Protein AF-A0AAD2FEH5-F1 (afdb_monomer)

Secondary structure (DSSP, 8-state):
----PEEEGGGTEEEPTTEEEEEEETT-TT-S-SS--HHHHHHHHHTT-HHHHHHHHHHHHHHTTT---HHHHHHHHHHHHHHHHTTTEEEEEEEEE-SSSS-EEEEEEEEETTTS-TTS---TTB-TTPEEETTTTEEE-TTEEEEEGGG--TTTTTT---HHHHHHHHHTT-HHHHHHHHHHHHH-GGGB-TTS-B-HHHHHHHHHHHHHHHHTTTEEEEEEEEEETTEEEEEEEEEETTTS-TT---TTBS-TTHHHHHHHHTT----------TTEEEEEE--TT-----SS--HHHHHHHHHTT--HHHHHHHHHHHHHHSSHHHHHHHHHHHHTTSS--HHHHHHHHHHHHTTEEEEEEEEEETTEEEEEEEEEETTT-TT---TTBTT----B-TT--B--SPEEEGGGTEEEPTTEEEEE---HHHHHH---HHHHHHHHHTT-HHHHHHHHHHHHH-STTB-TTS-B-HHHHHHHHHHHHHHHHTTTEEEEEEEE--TTSPPEEEEEEEETTT-TT---TTBGGGEEEEEEE-SS-EEEEETTEEEEEE--HHHHHH---HHHHHHHHHTT-HHHHHHHHHHHHHTS-TT-SS----HHHHHHHHHHHHHHHHTTTEEEEEEEEEEEEEETTEEEEEEEEEEEEEETTT-TT---TTBTTTS-----PPPHHHHHHHHHHHHHHHHHHHHHHHHS--

Foldseek 3Di:
DDQFADADPLLQDGDGPQKDKQKDWLPDQQPSDPDDDPSRVVNCVVLVNVVLVCQLSVQCNVCSNPHDAPVSNLVSQVVSQVSLVVSQWGWFWFWDADPPPRIIMIMIIIHHCVVPPPPNDDPLRGQSQWDQDDVRPDTFHWQKDKDWPVQDDLPRLPPCDDPSNVVNCVVLVNVVLSNVLSVVCSVDPVQADPVGDGDLVVSQVSQVVSQVVCVVSQWGKFWFWDDDPPDITIMIMIGNCVTGRVPDDRPGGPDPCVVVVVCVVVVPDDDDDDDDDPFKDKFWQDDPDDGDRDPDDPPVVVVVCVVLVPDPVLVVLVVVLCVLLVTPVSSVVVLVCVVVVSDDDPSNVSSQVVLVVSQWHWAWFWDQEPVGIIIMIMTGRCVVCVPDDDCRHVPHDDYDYPVRDDFDPFDADPNNLDTDGPQKDKDWCPALCCLLPPDPPVRCVVCVVLVCNVVSNVLSVVCNVDPVQADPVRDGDQVVNVVSCVVSQVVLVVSQWGKFWFWDDPDVHDIIIMIITGRCVVPVPADDFRGPVQFDPDWDDDPPDIDTGGHQKHKFWDFDLVCLVPDDDPVRVVNCVVLVNVVLSVVLSVQLNVPADPPDPGRCPDPVSNVVSLSVSQVVLVVSQKGKFKFKDWDWDQDPNDTDTDMIIMIMIGRCSNHVPDDDSGGPVVPPDDDDDDDPVVVVCSVVVSVVVVVVVVVVVVVVVD

Organism: NCBI:txid2856

Structure (mmCIF, N/CA/C/O backbone):
data_AF-A0AAD2FEH5-F1
#
_entry.id   AF-A0AAD2FEH5-F1
#
loop_
_atom_site.group_PDB
_atom_site.id
_atom_site.type_symbol
_atom_site.label_atom_id
_atom_site.label_alt_id
_atom_site.label_comp_id
_atom_site.label_asym_id
_atom_site.label_entity_id
_atom_site.label_seq_id
_atom_site.pdbx_PDB_ins_code
_atom_site.Cartn_x
_atom_site.Cartn_y
_atom_site.Cartn_z
_atom_site.occupancy
_atom_site.B_iso_or_equiv
_atom_site.auth_seq_id
_atom_site.auth_comp_id
_atom_site.auth_asym_id
_atom_site.auth_atom_id
_atom_site.pdbx_PDB_model_num
ATOM 1 N N . MET A 1 1 ? 7.258 -11.094 -48.462 1.00 33.62 1 MET A N 1
ATOM 2 C CA . MET A 1 1 ? 7.701 -10.177 -47.399 1.00 33.62 1 MET A CA 1
ATOM 3 C C . MET A 1 1 ? 6.447 -9.849 -46.631 1.00 33.62 1 MET A C 1
ATOM 5 O O . MET A 1 1 ? 5.573 -9.208 -47.196 1.00 33.62 1 MET A O 1
ATOM 9 N N . THR A 1 2 ? 6.265 -10.487 -45.481 1.00 29.58 2 THR A N 1
ATOM 10 C CA . THR A 1 2 ? 5.123 -10.239 -44.600 1.00 29.58 2 THR A CA 1
ATOM 11 C C . THR A 1 2 ? 5.309 -8.866 -43.958 1.00 29.58 2 THR A C 1
ATOM 13 O O . THR A 1 2 ? 6.424 -8.499 -43.600 1.00 29.58 2 THR A O 1
ATOM 16 N N . ASP A 1 3 ? 4.225 -8.098 -43.907 1.00 41.41 3 ASP A N 1
ATOM 17 C CA . ASP A 1 3 ? 4.118 -6.686 -43.499 1.00 41.41 3 ASP A CA 1
ATOM 18 C C . ASP A 1 3 ? 4.281 -6.485 -41.973 1.00 41.41 3 ASP A C 1
ATOM 20 O O . ASP A 1 3 ? 3.618 -5.658 -41.350 1.00 41.41 3 ASP A O 1
ATOM 24 N N . GLU A 1 4 ? 5.117 -7.295 -41.326 1.00 46.75 4 GLU A N 1
ATOM 25 C CA . GLU A 1 4 ? 5.263 -7.287 -39.872 1.00 46.75 4 GLU A CA 1
ATOM 26 C C . GLU A 1 4 ? 6.253 -6.188 -39.467 1.00 46.75 4 GLU A C 1
ATOM 28 O O . GLU A 1 4 ? 7.450 -6.260 -39.742 1.00 46.75 4 GLU A O 1
ATOM 33 N N . GLY A 1 5 ? 5.722 -5.116 -38.871 1.00 57.84 5 GLY A N 1
ATOM 34 C CA . GLY A 1 5 ? 6.489 -3.974 -38.376 1.00 57.84 5 GLY A CA 1
ATOM 35 C C . GLY A 1 5 ? 7.562 -4.342 -37.340 1.00 57.84 5 GLY A C 1
ATOM 36 O O . GLY A 1 5 ? 7.578 -5.440 -36.784 1.00 57.84 5 GLY A O 1
ATOM 37 N N . THR A 1 6 ? 8.474 -3.410 -37.047 1.00 64.75 6 THR A N 1
ATOM 38 C CA . THR A 1 6 ? 9.537 -3.645 -36.051 1.00 64.75 6 THR A CA 1
ATOM 39 C C . THR A 1 6 ? 8.973 -3.460 -34.642 1.00 64.75 6 THR A C 1
ATOM 41 O O . THR A 1 6 ? 8.416 -2.412 -34.330 1.00 64.75 6 THR A O 1
ATOM 44 N N . ARG A 1 7 ? 9.120 -4.459 -33.765 1.00 64.94 7 ARG A N 1
ATOM 45 C CA . ARG A 1 7 ? 8.689 -4.355 -32.362 1.00 64.94 7 ARG A CA 1
ATOM 46 C C . ARG A 1 7 ? 9.745 -3.657 -31.498 1.00 64.94 7 ARG A C 1
ATOM 48 O O . ARG A 1 7 ? 10.930 -3.971 -31.594 1.00 64.94 7 ARG A O 1
ATOM 55 N N . VAL A 1 8 ? 9.319 -2.728 -30.643 1.00 62.53 8 VAL A N 1
ATOM 56 C CA . VAL A 1 8 ? 10.171 -1.879 -29.787 1.00 62.53 8 VAL A CA 1
ATOM 57 C C . VAL A 1 8 ? 9.618 -1.828 -28.361 1.00 62.53 8 VAL A C 1
ATOM 59 O O . VAL A 1 8 ? 8.539 -2.359 -28.103 1.00 62.53 8 VAL A O 1
ATOM 62 N N . ALA A 1 9 ? 10.384 -1.267 -27.416 1.00 52.81 9 ALA A N 1
ATOM 63 C CA . ALA A 1 9 ? 10.033 -1.232 -25.988 1.00 52.81 9 ALA A CA 1
ATOM 64 C C . ALA A 1 9 ? 9.639 -2.621 -25.430 1.00 52.81 9 ALA A C 1
ATOM 66 O O . ALA A 1 9 ? 8.548 -2.816 -24.907 1.00 52.81 9 ALA A O 1
ATOM 67 N N . ASN A 1 10 ? 10.513 -3.624 -25.597 1.00 56.81 10 ASN A N 1
ATOM 68 C CA . ASN A 1 10 ? 10.254 -5.016 -25.188 1.00 56.81 10 ASN A CA 1
ATOM 69 C C . ASN A 1 10 ? 8.985 -5.639 -25.807 1.00 56.81 10 ASN A C 1
ATOM 71 O O . ASN A 1 10 ? 8.369 -6.515 -25.208 1.00 56.81 10 ASN A O 1
ATOM 75 N N . GLY A 1 11 ? 8.597 -5.199 -27.008 1.00 54.22 11 GLY A N 1
ATOM 76 C CA . GLY A 1 11 ? 7.422 -5.714 -27.711 1.00 54.22 11 GLY A CA 1
ATOM 77 C C . GLY A 1 11 ? 6.152 -4.890 -27.513 1.00 54.22 11 GLY A C 1
ATOM 78 O O . GLY A 1 11 ? 5.152 -5.173 -28.166 1.00 54.22 11 GLY A O 1
ATOM 79 N N . GLN A 1 12 ? 6.170 -3.875 -26.640 1.00 49.62 12 GLN A N 1
ATOM 80 C CA . GLN A 1 12 ? 4.982 -3.086 -26.277 1.00 49.62 12 GLN A CA 1
ATOM 81 C C . GLN A 1 12 ? 4.498 -2.154 -27.386 1.00 49.62 12 GLN A C 1
ATOM 83 O O . GLN A 1 12 ? 3.351 -1.718 -27.354 1.00 49.62 12 GLN A O 1
ATOM 88 N N . HIS A 1 13 ? 5.334 -1.876 -28.385 1.00 61.16 13 HIS A N 1
ATOM 89 C CA . HIS A 1 13 ? 4.965 -1.034 -29.514 1.00 61.16 13 HIS A CA 1
ATOM 90 C C . HIS A 1 13 ? 5.481 -1.633 -30.825 1.00 61.16 13 HIS A C 1
ATOM 92 O O . HIS A 1 13 ? 6.596 -2.150 -30.883 1.00 61.16 13 HIS A O 1
ATOM 98 N N . THR A 1 14 ? 4.670 -1.580 -31.883 1.00 73.69 14 THR A N 1
ATOM 99 C CA . THR A 1 14 ? 5.057 -2.033 -33.227 1.00 73.69 14 THR A CA 1
ATOM 100 C C . THR A 1 14 ? 5.132 -0.824 -34.143 1.00 73.69 14 THR A C 1
ATOM 102 O O . THR A 1 14 ? 4.111 -0.186 -34.390 1.00 73.69 14 THR A O 1
ATOM 105 N N . VAL A 1 15 ? 6.321 -0.526 -34.669 1.00 74.00 15 VAL A N 1
ATOM 106 C CA . VAL A 1 15 ? 6.488 0.553 -35.645 1.00 74.00 15 VAL A CA 1
ATOM 107 C C . VAL A 1 15 ? 6.251 0.041 -37.073 1.00 74.00 15 VAL A C 1
ATOM 109 O O . VAL A 1 15 ? 6.695 -1.065 -37.408 1.00 74.00 15 VAL A O 1
ATOM 112 N N . PRO A 1 16 ? 5.572 0.815 -37.939 1.00 76.69 16 PRO A N 1
ATOM 113 C CA . PRO A 1 16 ? 5.367 0.457 -39.340 1.00 76.69 16 PRO A CA 1
ATOM 114 C C . PRO A 1 16 ? 6.669 0.184 -40.111 1.00 76.69 16 PRO A C 1
ATOM 116 O O . PRO A 1 16 ? 7.737 0.714 -39.793 1.00 76.69 16 PRO A O 1
ATOM 119 N N . ALA A 1 17 ? 6.570 -0.600 -41.189 1.00 69.62 17 ALA A N 1
ATOM 120 C CA . ALA A 1 17 ? 7.678 -0.799 -42.120 1.00 69.62 17 ALA A CA 1
ATOM 121 C C . ALA A 1 17 ? 8.168 0.550 -42.687 1.00 69.62 17 ALA A C 1
ATOM 123 O O . ALA A 1 17 ? 7.369 1.379 -43.119 1.00 69.62 17 ALA A O 1
ATOM 124 N N . GLY A 1 18 ? 9.487 0.771 -42.683 1.00 64.75 18 GLY A N 1
ATOM 125 C CA . GLY A 1 18 ? 10.102 2.044 -43.089 1.00 64.75 18 GLY A CA 1
ATOM 126 C C . GLY A 1 18 ? 10.508 2.970 -41.939 1.00 64.75 18 GLY A C 1
ATOM 127 O O . GLY A 1 18 ? 11.139 3.998 -42.189 1.00 64.75 18 GLY A O 1
ATOM 128 N N . ILE A 1 19 ? 10.191 2.598 -40.697 1.00 77.56 19 ILE A N 1
ATOM 129 C CA . ILE A 1 19 ? 10.724 3.227 -39.487 1.00 77.56 19 ILE A CA 1
ATOM 130 C C . ILE A 1 19 ? 11.732 2.272 -38.862 1.00 77.56 19 ILE A C 1
ATOM 132 O O . ILE A 1 19 ? 11.429 1.108 -38.600 1.00 77.56 19 ILE A O 1
ATOM 136 N N . ALA A 1 20 ? 12.948 2.759 -38.643 1.00 79.38 20 ALA A N 1
ATOM 137 C CA . ALA A 1 20 ? 13.986 1.991 -37.972 1.00 79.38 20 ALA A CA 1
ATOM 138 C C . ALA A 1 20 ? 14.149 2.471 -36.531 1.00 79.38 20 ALA A C 1
ATOM 140 O O . ALA A 1 20 ? 14.051 3.672 -36.280 1.00 79.38 20 ALA A O 1
ATOM 141 N N . VAL A 1 21 ? 14.415 1.557 -35.591 1.00 81.94 21 VAL A N 1
ATOM 142 C CA . VAL A 1 21 ? 14.445 1.893 -34.160 1.00 81.94 21 VAL A CA 1
ATOM 143 C C . VAL A 1 21 ? 15.725 1.459 -33.458 1.00 81.94 21 VAL A C 1
ATOM 145 O O . VAL A 1 21 ? 16.194 0.336 -33.629 1.00 81.94 21 VAL A O 1
ATOM 148 N N . GLU A 1 22 ? 16.263 2.367 -32.641 1.00 80.19 22 GLU A N 1
ATOM 149 C CA . GLU A 1 22 ? 17.385 2.154 -31.722 1.00 80.19 22 GLU A CA 1
ATOM 150 C C . GLU A 1 22 ? 16.892 2.273 -30.275 1.00 80.19 22 GLU A C 1
ATOM 152 O O . GLU A 1 22 ? 16.550 3.369 -29.837 1.00 80.19 22 GLU A O 1
ATOM 157 N N . THR A 1 23 ? 16.869 1.179 -29.513 1.00 74.88 23 THR A N 1
ATOM 158 C CA . THR A 1 23 ? 16.403 1.171 -28.112 1.00 74.88 23 THR A CA 1
ATOM 159 C C . THR A 1 23 ? 17.545 1.314 -27.106 1.00 74.88 23 THR A C 1
ATOM 161 O O . THR A 1 23 ? 18.590 0.685 -27.270 1.00 74.88 23 THR A O 1
ATOM 164 N N . PHE A 1 24 ? 17.320 2.038 -26.007 1.00 74.62 24 PHE A N 1
ATOM 165 C CA . PHE A 1 24 ? 18.239 2.117 -24.867 1.00 74.62 24 PHE A CA 1
ATOM 166 C C . PHE A 1 24 ? 17.479 2.333 -23.541 1.00 74.62 24 PHE A C 1
ATOM 168 O O . PHE A 1 24 ? 16.472 3.033 -23.482 1.00 74.62 24 PHE A O 1
ATOM 175 N N . ALA A 1 25 ? 17.935 1.703 -22.454 1.00 61.28 25 ALA A N 1
ATOM 176 C CA . ALA A 1 25 ? 17.276 1.775 -21.142 1.00 61.28 25 ALA A CA 1
ATOM 177 C C . ALA A 1 25 ? 18.036 2.680 -20.156 1.00 61.28 25 ALA A C 1
ATOM 179 O O . ALA A 1 25 ? 19.266 2.740 -20.188 1.00 61.28 25 ALA A O 1
ATOM 180 N N . ASP A 1 26 ? 17.299 3.318 -19.237 1.00 49.94 26 ASP A N 1
ATOM 181 C CA . ASP A 1 26 ? 17.775 4.314 -18.249 1.00 49.94 26 ASP A CA 1
ATOM 182 C C . ASP A 1 26 ? 18.945 3.804 -17.356 1.00 49.94 26 ASP A C 1
ATOM 184 O O . ASP A 1 26 ? 19.791 4.564 -16.893 1.00 49.94 26 ASP A O 1
ATOM 188 N N . ASN A 1 27 ? 19.083 2.481 -17.186 1.00 50.12 27 ASN A N 1
ATOM 189 C CA . ASN A 1 27 ? 20.125 1.861 -16.348 1.00 50.12 27 ASN A CA 1
ATOM 190 C C . ASN A 1 27 ? 21.446 1.518 -17.071 1.00 50.12 27 ASN A C 1
ATOM 192 O O . ASN A 1 27 ? 22.356 0.960 -16.452 1.00 50.12 27 ASN A O 1
ATOM 196 N N . PHE A 1 28 ? 21.605 1.844 -18.358 1.00 52.34 28 PHE A N 1
ATOM 197 C CA . PHE A 1 28 ? 22.829 1.533 -19.105 1.00 52.34 28 PHE A CA 1
ATOM 198 C C . PHE A 1 28 ? 23.910 2.612 -18.946 1.00 52.34 28 PHE A C 1
ATOM 200 O O . PHE A 1 28 ? 24.227 3.348 -19.881 1.00 52.34 28 PHE A O 1
ATOM 207 N N . LYS A 1 29 ? 24.576 2.652 -17.784 1.00 47.72 29 LYS A N 1
ATOM 208 C CA . LYS A 1 29 ? 25.867 3.352 -17.674 1.00 47.72 29 LYS A CA 1
ATOM 209 C C . LYS A 1 29 ? 26.893 2.679 -18.596 1.00 47.72 29 LYS A C 1
ATOM 211 O O . LYS A 1 29 ? 27.488 1.661 -18.252 1.00 47.72 29 LYS A O 1
ATOM 216 N N . GLY A 1 30 ? 27.106 3.255 -19.781 1.00 49.00 30 GLY A N 1
ATOM 217 C CA . GLY A 1 30 ? 28.246 2.941 -20.649 1.00 49.00 30 GLY A CA 1
ATOM 218 C C . GLY A 1 30 ? 28.024 1.941 -21.792 1.00 49.00 30 GLY A C 1
ATOM 219 O O . GLY A 1 30 ? 29.017 1.478 -22.359 1.00 49.00 30 GLY A O 1
ATOM 220 N N . LYS A 1 31 ? 26.781 1.613 -22.182 1.00 51.22 31 LYS A N 1
ATOM 221 C CA . LYS A 1 31 ? 26.522 0.874 -23.439 1.00 51.22 31 LYS A CA 1
ATOM 222 C C . LYS A 1 31 ? 25.257 1.359 -24.168 1.00 51.22 31 LYS A C 1
ATOM 224 O O . LYS A 1 31 ? 24.296 0.611 -24.291 1.00 51.22 31 LYS A O 1
ATOM 229 N N . LEU A 1 32 ? 25.284 2.562 -24.747 1.00 57.69 32 LEU A N 1
ATOM 230 C CA . LEU A 1 32 ? 24.578 2.737 -26.027 1.00 57.69 32 LEU A CA 1
ATOM 231 C C . LEU A 1 32 ? 25.211 1.735 -27.003 1.00 57.69 32 LEU A C 1
ATOM 233 O O . LEU A 1 32 ? 26.442 1.629 -27.051 1.00 57.69 32 LEU A O 1
ATOM 237 N N . ALA A 1 33 ? 24.386 0.897 -27.631 1.00 53.69 33 ALA A N 1
ATOM 238 C CA . ALA A 1 33 ? 24.818 -0.365 -28.217 1.00 53.69 33 ALA A CA 1
ATOM 239 C C . ALA A 1 33 ? 26.048 -0.183 -29.123 1.00 53.69 33 ALA A C 1
ATOM 241 O O . ALA A 1 33 ? 26.067 0.628 -30.046 1.00 53.69 33 ALA A O 1
ATOM 242 N N . LYS A 1 34 ? 27.098 -0.990 -28.899 1.00 59.31 34 LYS A N 1
ATOM 243 C CA . LYS A 1 34 ? 28.247 -1.073 -29.826 1.00 59.31 34 LYS A CA 1
ATOM 244 C C . LYS A 1 34 ? 27.834 -1.562 -31.223 1.00 59.31 34 LYS A C 1
ATOM 246 O O . LYS A 1 34 ? 28.649 -1.526 -32.141 1.00 59.31 34 LYS A O 1
ATOM 251 N N . ILE A 1 35 ? 26.607 -2.060 -31.357 1.00 67.50 35 ILE A N 1
ATOM 252 C CA . ILE A 1 35 ? 26.050 -2.673 -32.553 1.00 67.50 35 ILE A CA 1
ATOM 253 C C . ILE A 1 35 ? 24.787 -1.895 -32.909 1.00 67.50 35 ILE A C 1
ATOM 255 O O . ILE A 1 35 ? 23.804 -1.957 -32.181 1.00 67.50 35 ILE A O 1
ATOM 259 N N . THR A 1 36 ? 24.831 -1.169 -34.024 1.00 78.75 36 THR A N 1
ATOM 260 C CA . THR A 1 36 ? 23.649 -0.541 -34.624 1.00 78.75 36 THR A CA 1
ATOM 261 C C . THR A 1 36 ? 22.724 -1.641 -35.168 1.00 78.75 36 THR A C 1
ATOM 263 O O . THR A 1 36 ? 23.213 -2.491 -35.920 1.00 78.75 36 THR A O 1
ATOM 266 N N . PRO A 1 37 ? 21.421 -1.659 -34.833 1.00 80.81 37 PRO A N 1
ATOM 267 C CA . PRO A 1 37 ? 20.426 -2.557 -35.397 1.00 80.81 37 PRO A CA 1
ATOM 268 C C . PRO A 1 37 ? 20.468 -2.538 -36.922 1.00 80.81 37 PRO A C 1
ATOM 270 O O . PRO A 1 37 ? 20.649 -1.486 -37.540 1.00 80.81 37 PRO A O 1
ATOM 273 N N . ALA A 1 38 ? 20.279 -3.705 -37.537 1.00 81.94 38 ALA A N 1
ATOM 274 C CA . ALA A 1 38 ? 20.412 -3.867 -38.983 1.00 81.94 38 ALA A CA 1
ATOM 275 C C . ALA A 1 38 ? 19.476 -2.928 -39.764 1.00 81.94 38 ALA A C 1
ATOM 277 O O . ALA A 1 38 ? 19.935 -2.260 -40.683 1.00 81.94 38 ALA A O 1
ATOM 278 N N . ALA A 1 39 ? 18.215 -2.796 -39.337 1.00 81.25 39 ALA A N 1
ATOM 279 C CA . ALA A 1 39 ? 17.239 -1.906 -39.972 1.00 81.25 39 ALA A CA 1
ATOM 280 C C . ALA A 1 39 ? 17.649 -0.421 -39.895 1.00 81.25 39 ALA A C 1
ATOM 282 O O . ALA A 1 39 ? 17.525 0.312 -40.875 1.00 81.25 39 ALA A O 1
ATOM 283 N N . VAL A 1 40 ? 18.193 0.017 -38.751 1.00 84.94 40 VAL A N 1
ATOM 284 C CA . VAL A 1 40 ? 18.712 1.386 -38.564 1.00 84.94 40 VAL A CA 1
ATOM 285 C C . VAL A 1 40 ? 19.923 1.605 -39.461 1.00 84.94 40 VAL A C 1
ATOM 287 O O . VAL A 1 40 ? 20.008 2.608 -40.165 1.00 84.94 40 VAL A O 1
ATOM 290 N N . SER A 1 41 ? 20.841 0.640 -39.489 1.00 88.44 41 SER A N 1
ATOM 291 C CA . SER A 1 41 ? 22.026 0.696 -40.339 1.00 88.44 41 SER A CA 1
ATOM 292 C C . SER A 1 41 ? 21.657 0.758 -41.825 1.00 88.44 41 SER A C 1
ATOM 294 O O . SER A 1 41 ? 22.171 1.621 -42.532 1.00 88.44 41 SER A O 1
ATOM 296 N N . GLU A 1 42 ? 20.740 -0.091 -42.292 1.00 90.50 42 GLU A N 1
ATOM 297 C CA . GLU A 1 42 ? 20.291 -0.148 -43.685 1.00 90.50 42 GLU A CA 1
ATOM 298 C C . GLU A 1 42 ? 19.644 1.169 -44.130 1.00 90.50 42 GLU A C 1
ATOM 300 O O . GLU A 1 42 ? 20.097 1.778 -45.107 1.00 90.50 42 GLU A O 1
ATOM 305 N N . LEU A 1 43 ? 18.657 1.663 -43.369 1.00 91.56 43 LEU A N 1
ATOM 306 C CA . LEU A 1 43 ? 18.004 2.944 -43.640 1.00 91.56 43 LEU A CA 1
ATOM 307 C C . LEU A 1 43 ? 19.035 4.075 -43.701 1.00 91.56 43 LEU A C 1
ATOM 309 O O . LEU A 1 43 ? 19.126 4.795 -44.697 1.00 91.56 43 LEU A O 1
ATOM 313 N N . LEU A 1 44 ? 19.859 4.220 -42.666 1.00 92.88 44 LEU A N 1
ATOM 314 C CA . LEU A 1 44 ? 20.786 5.341 -42.566 1.00 92.88 44 LEU A CA 1
ATOM 315 C C . LEU A 1 44 ? 21.943 5.260 -43.568 1.00 92.88 44 LEU A C 1
ATOM 317 O O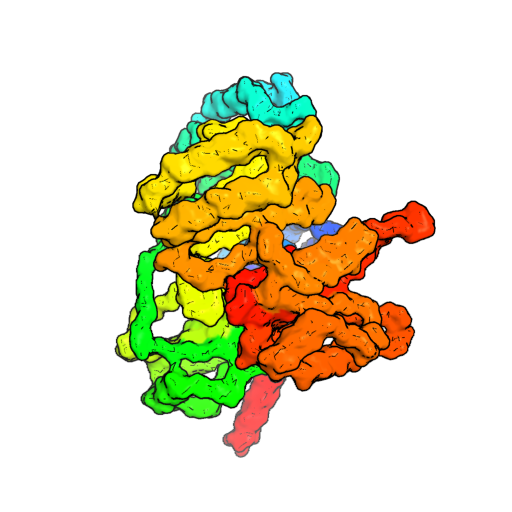 . LEU A 1 44 ? 22.462 6.304 -43.966 1.00 92.88 44 LEU A O 1
ATOM 321 N N . HIS A 1 45 ? 22.339 4.067 -44.018 1.00 93.69 45 HIS A N 1
ATOM 322 C CA . HIS A 1 45 ? 23.269 3.923 -45.138 1.00 93.69 45 HIS A CA 1
ATOM 323 C C . HIS A 1 45 ? 22.620 4.334 -46.461 1.00 93.69 45 HIS A C 1
ATOM 325 O O . HIS A 1 45 ? 23.238 5.083 -47.217 1.00 93.69 45 HIS A O 1
ATOM 331 N N . SER A 1 46 ? 21.376 3.913 -46.718 1.00 94.62 46 SER A N 1
ATOM 332 C CA . SER A 1 46 ? 20.641 4.289 -47.936 1.00 94.62 46 SER A CA 1
ATOM 333 C C . SER A 1 46 ? 20.420 5.802 -48.063 1.00 94.62 46 SER A C 1
ATOM 335 O O . SER A 1 46 ? 20.356 6.329 -49.173 1.00 94.62 46 SER A O 1
ATOM 337 N N . LYS A 1 47 ? 20.357 6.510 -46.928 1.00 95.94 47 LYS A N 1
ATOM 338 C CA . LYS A 1 47 ? 20.169 7.964 -46.850 1.00 95.94 47 LYS A CA 1
ATOM 339 C C . LYS A 1 47 ? 21.460 8.755 -46.660 1.00 95.94 47 LYS A C 1
ATOM 341 O O . LYS A 1 47 ? 21.397 9.973 -46.567 1.00 95.94 47 LYS A O 1
ATOM 346 N N . ASP A 1 48 ? 22.624 8.105 -46.581 1.00 95.81 48 ASP A N 1
ATOM 347 C CA . ASP A 1 48 ? 23.896 8.770 -46.250 1.00 95.81 48 ASP A CA 1
ATOM 348 C C . ASP A 1 48 ? 23.819 9.591 -44.933 1.00 95.81 48 ASP A C 1
ATOM 350 O O . ASP A 1 48 ? 24.332 10.705 -44.808 1.00 95.81 48 ASP A O 1
ATOM 354 N N . ALA A 1 49 ? 23.135 9.035 -43.927 1.00 95.62 49 ALA A N 1
ATOM 355 C CA . ALA A 1 49 ? 22.860 9.659 -42.628 1.00 95.62 49 ALA A CA 1
ATOM 356 C C . ALA A 1 49 ? 23.682 9.060 -41.464 1.00 95.62 49 ALA A C 1
ATOM 358 O O . ALA A 1 49 ? 23.604 9.532 -40.328 1.00 95.62 49 ALA A O 1
ATOM 359 N N . MET A 1 50 ? 24.542 8.067 -41.726 1.00 94.69 50 MET A N 1
ATOM 360 C CA . MET A 1 50 ? 25.367 7.408 -40.696 1.00 94.69 50 MET A CA 1
ATOM 361 C C . MET A 1 50 ? 26.304 8.364 -39.935 1.00 94.69 50 MET A C 1
ATOM 363 O O . MET A 1 50 ? 26.612 8.133 -38.764 1.00 94.69 50 MET A O 1
ATOM 367 N N . GLY A 1 51 ? 26.762 9.451 -40.566 1.00 93.50 51 GLY A N 1
ATOM 368 C CA . GLY A 1 51 ? 27.564 10.481 -39.892 1.00 93.50 51 GLY A CA 1
ATOM 369 C C . GLY A 1 51 ? 26.769 11.272 -38.843 1.00 93.50 51 GLY A C 1
ATOM 370 O O . GLY A 1 51 ? 27.271 11.525 -37.743 1.00 93.50 51 GLY A O 1
ATOM 371 N N . ALA A 1 52 ? 25.514 11.615 -39.156 1.00 94.19 52 ALA A N 1
ATOM 372 C CA . ALA A 1 52 ? 24.600 12.278 -38.227 1.00 94.19 52 ALA A CA 1
ATOM 373 C C . ALA A 1 52 ? 24.255 11.350 -37.053 1.00 94.19 52 ALA A C 1
ATOM 375 O O . ALA A 1 52 ? 24.350 11.757 -35.898 1.00 94.19 52 ALA A O 1
ATOM 376 N N . TYR A 1 53 ? 24.003 10.073 -37.345 1.00 94.00 53 TYR A N 1
ATOM 377 C CA . TYR A 1 53 ? 23.765 9.032 -36.347 1.00 94.00 53 TYR A CA 1
ATOM 378 C C . TYR A 1 53 ? 24.902 8.857 -35.347 1.00 94.00 53 TYR A C 1
ATOM 380 O O . TYR A 1 53 ? 24.678 8.931 -34.143 1.00 94.00 53 TYR A O 1
ATOM 388 N N . ARG A 1 54 ? 26.147 8.720 -35.814 1.00 92.19 54 ARG A N 1
ATOM 389 C CA . ARG A 1 54 ? 27.303 8.624 -34.905 1.00 92.19 54 ARG A CA 1
ATOM 390 C C . ARG A 1 54 ? 27.441 9.855 -34.008 1.00 92.19 54 ARG A C 1
ATOM 392 O O . ARG A 1 54 ? 27.865 9.722 -32.865 1.00 92.19 54 ARG A O 1
ATOM 399 N N . THR A 1 55 ? 27.078 11.035 -34.516 1.00 93.00 55 THR A N 1
ATOM 400 C CA . THR A 1 55 ? 27.073 12.273 -33.723 1.00 93.00 55 THR A CA 1
ATOM 401 C C . THR A 1 55 ? 25.993 12.225 -32.643 1.00 93.00 55 THR A C 1
ATOM 403 O O . THR A 1 55 ? 26.298 12.491 -31.484 1.00 93.00 55 THR A O 1
ATOM 406 N N . LEU A 1 56 ? 24.764 11.846 -33.012 1.00 93.25 56 LEU A N 1
ATOM 407 C CA . LEU A 1 56 ? 23.630 11.714 -32.096 1.00 93.25 56 LEU A CA 1
ATOM 408 C C . LEU A 1 56 ? 23.944 10.733 -30.961 1.00 93.25 56 LEU A C 1
ATOM 410 O O . LEU A 1 56 ? 23.896 11.106 -29.792 1.00 93.25 56 LEU A O 1
ATOM 414 N N . ILE A 1 57 ? 24.337 9.505 -31.306 1.00 90.25 57 ILE A N 1
ATOM 415 C CA . ILE A 1 57 ? 24.637 8.449 -30.332 1.00 90.25 57 ILE A CA 1
ATOM 416 C C . ILE A 1 57 ? 25.849 8.809 -29.475 1.00 90.25 57 ILE A C 1
ATOM 418 O O . ILE A 1 57 ? 25.839 8.569 -28.272 1.00 90.25 57 ILE A O 1
ATOM 422 N N . GLY A 1 58 ? 26.879 9.431 -30.059 1.00 88.88 58 GLY A N 1
ATOM 423 C CA . GLY A 1 58 ? 28.044 9.897 -29.309 1.00 88.88 58 GLY A CA 1
ATOM 424 C C . GLY A 1 58 ? 27.683 10.943 -28.252 1.00 88.88 58 GLY A C 1
ATOM 425 O O . GLY A 1 58 ? 28.164 10.860 -27.125 1.00 88.88 58 GLY A O 1
ATOM 426 N N . LYS A 1 59 ? 26.805 11.896 -28.590 1.00 90.75 59 LYS A N 1
ATOM 427 C CA . LYS A 1 59 ? 26.309 12.908 -27.648 1.00 90.75 59 LYS A CA 1
ATOM 428 C C . LYS A 1 59 ? 25.402 12.309 -26.580 1.00 90.75 59 LYS A C 1
ATOM 430 O O . LYS A 1 59 ? 25.628 12.561 -25.402 1.00 90.75 59 LYS A O 1
ATOM 435 N N . ALA A 1 60 ? 24.440 11.478 -26.978 1.00 87.19 60 ALA A N 1
ATOM 436 C CA . ALA A 1 60 ? 23.551 10.791 -26.044 1.00 87.19 60 ALA A CA 1
ATOM 437 C C . ALA A 1 60 ? 24.345 9.921 -25.052 1.00 87.19 60 ALA A C 1
ATOM 439 O O . ALA A 1 60 ? 24.079 9.950 -23.857 1.00 87.19 60 ALA A O 1
ATOM 440 N N . ALA A 1 61 ? 25.386 9.221 -25.515 1.00 82.69 61 ALA A N 1
ATOM 441 C CA . ALA A 1 61 ? 26.232 8.390 -24.659 1.00 82.69 61 ALA A CA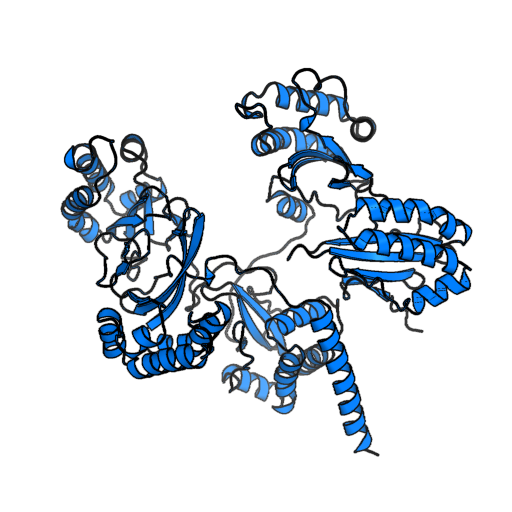 1
ATOM 442 C C . ALA A 1 61 ? 26.988 9.190 -23.597 1.00 82.69 61 ALA A C 1
ATOM 444 O O . ALA A 1 61 ? 27.081 8.731 -22.460 1.00 82.69 61 ALA A O 1
ATOM 445 N N . LEU A 1 62 ? 27.496 10.376 -23.944 1.00 83.00 62 LEU A N 1
ATOM 446 C CA . LEU A 1 62 ? 28.161 11.262 -22.985 1.00 83.00 62 LEU A CA 1
ATOM 447 C C . LEU A 1 62 ? 27.194 11.783 -21.919 1.00 83.00 62 LEU A C 1
ATOM 449 O O . LEU A 1 62 ? 27.588 11.928 -20.771 1.00 83.00 62 LEU A O 1
ATOM 453 N N . GLU A 1 63 ? 25.933 12.011 -22.275 1.00 80.81 63 GLU A N 1
ATOM 454 C CA . GLU A 1 63 ? 24.922 12.476 -21.325 1.00 80.81 63 GLU A CA 1
ATOM 455 C C . GLU A 1 63 ? 24.524 11.384 -20.315 1.00 80.81 63 GLU A C 1
ATOM 457 O O . GLU A 1 63 ? 24.274 11.647 -19.141 1.00 80.81 63 GLU A O 1
ATOM 462 N N . THR A 1 64 ? 24.532 10.119 -20.743 1.00 67.31 64 THR A N 1
ATOM 463 C CA . THR A 1 64 ? 24.135 8.976 -19.900 1.00 67.31 64 THR A CA 1
ATOM 464 C C . THR A 1 64 ? 25.160 8.558 -18.832 1.00 67.31 64 THR A C 1
ATOM 466 O O . THR A 1 64 ? 24.891 7.631 -18.065 1.00 67.31 64 THR A O 1
ATOM 469 N N . THR A 1 65 ? 26.341 9.188 -18.744 1.00 61.91 65 THR A N 1
ATOM 470 C CA . THR A 1 65 ? 27.393 8.743 -17.807 1.00 61.91 65 THR A CA 1
ATOM 471 C C . THR A 1 65 ? 27.166 9.176 -16.357 1.00 61.91 65 THR A C 1
ATOM 473 O O . THR A 1 65 ? 27.485 8.404 -15.445 1.00 61.91 65 THR A O 1
ATOM 476 N N . ASP A 1 66 ? 26.576 10.354 -16.128 1.00 55.03 66 ASP A N 1
ATOM 477 C CA . ASP A 1 66 ? 26.497 10.958 -14.789 1.00 55.03 66 ASP A CA 1
ATOM 478 C C . ASP A 1 66 ? 25.076 10.959 -14.205 1.00 55.03 66 ASP A C 1
ATOM 480 O O . ASP A 1 66 ? 24.883 10.442 -13.100 1.00 55.03 66 ASP A O 1
ATOM 484 N N . THR A 1 67 ? 24.071 11.427 -14.952 1.00 63.69 67 THR A N 1
ATOM 485 C CA . THR A 1 67 ? 22.645 11.386 -14.575 1.00 63.69 67 THR A CA 1
ATOM 486 C C . THR A 1 67 ? 21.771 11.448 -15.823 1.00 63.69 67 THR A C 1
ATOM 488 O O . THR A 1 67 ? 21.917 12.370 -16.618 1.00 63.69 67 THR A O 1
ATOM 491 N N . PHE A 1 68 ? 20.837 10.512 -15.985 1.00 70.44 68 PHE A N 1
ATOM 492 C CA . PHE A 1 68 ? 19.956 10.488 -17.149 1.00 70.44 68 PHE A CA 1
ATOM 493 C C . PHE A 1 68 ? 18.964 11.664 -17.113 1.00 70.44 68 PHE A C 1
ATOM 495 O O . PHE A 1 68 ? 18.128 11.764 -16.211 1.00 70.44 68 PHE A O 1
ATOM 502 N N . SER A 1 69 ? 19.064 12.568 -18.090 1.00 79.81 69 SER A N 1
ATOM 503 C CA . SER A 1 69 ? 18.244 13.779 -18.192 1.00 79.81 69 SER A CA 1
ATOM 504 C C . SER A 1 69 ? 17.474 13.787 -19.511 1.00 79.81 69 SER A C 1
ATOM 506 O O . SER A 1 69 ? 18.048 13.977 -20.583 1.00 79.81 69 SER A O 1
ATOM 508 N N . VAL A 1 70 ? 16.152 13.597 -19.428 1.00 81.19 70 VAL A N 1
ATOM 509 C CA . VAL A 1 70 ? 15.239 13.697 -20.581 1.00 81.19 70 VAL A CA 1
ATOM 510 C C . VAL A 1 70 ? 15.404 15.028 -21.335 1.00 81.19 70 VAL A C 1
ATOM 512 O O . VAL A 1 70 ? 15.560 14.979 -22.554 1.00 81.19 70 VAL A O 1
ATOM 515 N N . PRO A 1 71 ? 15.452 16.197 -20.662 1.00 81.62 71 PRO A N 1
ATOM 516 C CA . PRO A 1 71 ? 15.750 17.473 -21.313 1.00 81.62 71 PRO A CA 1
ATOM 517 C C . PRO A 1 71 ? 16.984 17.461 -22.207 1.00 81.62 71 PRO A C 1
ATOM 519 O O . PRO A 1 71 ? 16.932 17.914 -23.346 1.00 81.62 71 PRO A O 1
ATOM 522 N N . ASN A 1 72 ? 18.085 16.905 -21.706 1.00 85.94 72 ASN A N 1
ATOM 523 C CA . ASN A 1 72 ? 19.358 16.965 -22.409 1.00 85.94 72 ASN A CA 1
ATOM 524 C C . ASN A 1 72 ? 19.323 16.071 -23.655 1.00 85.94 72 ASN A C 1
ATOM 526 O O . ASN A 1 72 ? 19.843 16.454 -24.700 1.00 85.94 72 ASN A O 1
ATOM 530 N N . LEU A 1 73 ? 18.635 14.924 -23.595 1.00 87.31 73 LEU A N 1
ATOM 531 C CA . LEU A 1 73 ? 18.398 14.089 -24.776 1.00 87.31 73 LEU A CA 1
ATOM 532 C C . LEU A 1 73 ? 17.501 14.775 -25.810 1.00 87.31 73 LEU A C 1
ATOM 534 O O . LEU A 1 73 ? 17.784 14.688 -27.005 1.00 87.31 73 LEU A O 1
ATOM 538 N N . VAL A 1 74 ? 16.456 15.481 -25.370 1.00 88.19 74 VAL A N 1
ATOM 539 C CA . VAL A 1 74 ? 15.597 16.279 -26.256 1.00 88.19 74 VAL A CA 1
ATOM 540 C C . VAL A 1 74 ? 16.415 17.358 -26.971 1.00 88.19 74 VAL A C 1
ATOM 542 O O . VAL A 1 74 ? 16.314 17.496 -28.191 1.00 88.19 74 VAL A O 1
ATOM 545 N N . ASP A 1 75 ? 17.277 18.077 -26.251 1.00 87.62 75 ASP A N 1
ATOM 546 C CA . ASP A 1 75 ? 18.146 19.103 -26.835 1.00 87.62 75 ASP A CA 1
ATOM 547 C C . ASP A 1 75 ? 19.168 18.507 -27.815 1.00 87.62 75 ASP A C 1
ATOM 549 O O . ASP A 1 75 ? 19.378 19.052 -28.900 1.00 87.62 75 ASP A O 1
ATOM 553 N N . ILE A 1 76 ? 19.745 17.345 -27.491 1.00 91.88 76 ILE A N 1
ATOM 554 C CA . ILE A 1 76 ? 20.646 16.601 -28.383 1.00 91.88 76 ILE A CA 1
ATOM 555 C C . ILE A 1 76 ? 19.933 16.202 -29.682 1.00 91.88 76 ILE A C 1
ATOM 557 O O . ILE A 1 76 ? 20.508 16.362 -30.766 1.00 91.88 76 ILE A O 1
ATOM 561 N N . VAL A 1 77 ? 18.691 15.707 -29.601 1.00 93.00 77 VAL A N 1
ATOM 562 C CA . VAL A 1 77 ? 17.893 15.388 -30.793 1.00 93.00 77 VAL A CA 1
ATOM 563 C C . VAL A 1 77 ? 17.616 16.646 -31.598 1.00 93.00 77 VAL A C 1
ATOM 565 O O . VAL A 1 77 ? 17.938 16.655 -32.783 1.00 93.00 77 VAL A O 1
ATOM 568 N N . LYS A 1 78 ? 17.128 17.729 -30.978 1.00 91.50 78 LYS A N 1
ATOM 569 C CA . LYS A 1 78 ? 16.870 19.012 -31.659 1.00 91.50 78 LYS A CA 1
ATOM 570 C C . LYS A 1 78 ? 18.110 19.549 -32.374 1.00 91.50 78 LYS A C 1
ATOM 572 O O . LYS A 1 78 ? 18.008 20.033 -33.498 1.00 91.50 78 LYS A O 1
ATOM 577 N N . GLU A 1 79 ? 19.285 19.428 -31.762 1.00 93.88 79 GLU A N 1
ATOM 578 C CA . GLU A 1 79 ? 20.550 19.853 -32.362 1.00 93.88 79 GLU A CA 1
ATOM 579 C C . GLU A 1 79 ? 20.962 18.977 -33.560 1.00 93.88 79 GLU A C 1
ATOM 581 O O . GLU A 1 79 ? 21.493 19.474 -34.556 1.00 93.88 79 GLU A O 1
ATOM 586 N N . CYS A 1 80 ? 20.731 17.664 -33.482 1.00 95.00 80 CYS A N 1
ATOM 587 C CA . CYS A 1 80 ? 21.089 16.727 -34.549 1.00 95.00 80 CYS A CA 1
ATOM 588 C C . CYS A 1 80 ? 20.053 16.684 -35.682 1.00 95.00 80 CYS A C 1
ATOM 590 O O . CYS A 1 80 ? 20.402 16.327 -36.810 1.00 95.00 80 CYS A O 1
ATOM 592 N N . GLN A 1 81 ? 18.809 17.070 -35.400 1.00 95.50 81 GLN A N 1
ATOM 593 C CA . GLN A 1 81 ? 17.653 16.947 -36.281 1.00 95.50 81 GLN A CA 1
ATOM 594 C C . GLN A 1 81 ? 17.859 17.560 -37.682 1.00 95.50 81 GLN A C 1
ATOM 596 O O . GLN A 1 81 ? 17.559 16.867 -38.659 1.00 95.50 81 GLN A O 1
ATOM 601 N N . PRO A 1 82 ? 18.443 18.769 -37.850 1.00 96.56 82 PRO A N 1
ATOM 602 C CA . PRO A 1 82 ? 18.672 19.342 -39.180 1.00 96.56 82 PRO A CA 1
ATOM 603 C C . PRO A 1 82 ? 19.536 18.454 -40.087 1.00 96.56 82 PRO A C 1
ATOM 605 O O . PRO A 1 82 ? 19.252 18.318 -41.273 1.00 96.56 82 PRO A O 1
ATOM 608 N N . LYS A 1 83 ? 20.547 17.774 -39.526 1.00 96.00 83 LYS A N 1
ATOM 609 C CA . LYS A 1 83 ? 21.448 16.894 -40.292 1.00 96.00 83 LYS A CA 1
ATOM 610 C C . LYS A 1 83 ? 20.748 15.640 -40.807 1.00 96.00 83 LYS A C 1
ATOM 612 O O . LYS A 1 83 ? 21.139 15.113 -41.843 1.00 96.00 83 LYS A O 1
ATOM 617 N N . PHE A 1 84 ? 19.743 15.144 -40.087 1.00 95.44 84 PHE A N 1
ATOM 618 C CA . PHE A 1 84 ? 18.905 14.045 -40.564 1.00 95.44 84 PHE A CA 1
ATOM 619 C C . PHE A 1 84 ? 17.894 14.532 -41.604 1.00 95.44 84 PHE A C 1
ATOM 621 O O . PHE A 1 84 ? 17.719 13.879 -42.633 1.00 95.44 84 PHE A O 1
ATOM 628 N N . GLN A 1 85 ? 17.300 15.712 -41.401 1.00 94.62 85 GLN A N 1
ATOM 629 C CA . GLN A 1 85 ? 16.339 16.296 -42.343 1.00 94.62 85 GLN A CA 1
ATOM 630 C C . GLN A 1 85 ? 16.965 16.591 -43.710 1.00 94.62 85 GLN A C 1
ATOM 632 O O . GLN A 1 85 ? 16.342 16.312 -44.731 1.00 94.62 85 GLN A O 1
ATOM 637 N N . GLU A 1 86 ? 18.220 17.054 -43.754 1.00 95.25 86 GLU A N 1
ATOM 638 C CA . GLU A 1 86 ? 18.996 17.209 -45.000 1.00 95.25 86 GLU A CA 1
ATOM 639 C C . GLU A 1 86 ? 19.127 15.900 -45.799 1.00 95.25 86 GLU A C 1
ATOM 641 O O . GLU A 1 86 ? 19.338 15.924 -47.012 1.00 95.25 86 GLU A O 1
ATOM 646 N N . LYS A 1 87 ? 18.997 14.755 -45.123 1.00 96.62 87 LYS A N 1
ATOM 647 C CA . LYS A 1 87 ? 19.067 13.404 -45.692 1.00 96.62 87 LYS A CA 1
ATOM 648 C C . LYS A 1 87 ? 17.687 12.764 -45.889 1.00 96.62 87 LYS A C 1
ATOM 650 O O . LYS A 1 87 ? 17.608 11.596 -46.262 1.00 96.62 87 LYS A O 1
ATOM 655 N N . GLY A 1 88 ? 16.604 13.513 -45.661 1.00 94.12 88 GLY A N 1
ATOM 656 C CA . GLY A 1 88 ? 15.229 13.020 -45.774 1.00 94.12 88 GLY A CA 1
ATOM 657 C C . GLY A 1 88 ? 14.822 12.064 -44.650 1.00 94.12 88 GLY A C 1
ATOM 658 O O . GLY A 1 88 ? 14.041 11.148 -44.891 1.00 94.12 88 GLY A O 1
ATOM 659 N N . VAL A 1 89 ? 15.380 12.237 -43.448 1.00 94.06 89 VAL A N 1
ATOM 660 C CA . VAL A 1 89 ? 15.048 11.441 -42.257 1.00 94.06 89 VAL A CA 1
ATOM 661 C C . VAL A 1 89 ? 14.611 12.367 -41.120 1.00 94.06 89 VAL A C 1
ATOM 663 O O . VAL A 1 89 ? 15.239 13.396 -40.874 1.00 94.06 89 VAL A O 1
ATOM 666 N N . THR A 1 90 ? 13.556 12.002 -40.389 1.00 94.38 90 THR A N 1
ATOM 667 C CA . THR A 1 90 ? 13.258 12.590 -39.072 1.00 94.38 90 THR A CA 1
ATOM 668 C C . THR A 1 90 ? 13.722 11.654 -37.966 1.00 94.38 90 THR A C 1
ATOM 670 O O . THR A 1 90 ? 13.558 10.447 -38.102 1.00 94.38 90 THR A O 1
ATOM 673 N N . VAL A 1 91 ? 14.285 12.193 -36.881 1.00 94.19 91 VAL A N 1
ATOM 674 C CA . VAL A 1 91 ? 14.575 11.417 -35.675 1.00 94.19 91 VAL A CA 1
ATOM 675 C C . VAL A 1 91 ? 13.610 11.839 -34.585 1.00 94.19 91 VAL A C 1
ATOM 677 O O . VAL A 1 91 ? 13.508 13.025 -34.283 1.00 94.19 91 VAL A O 1
ATOM 680 N N . ALA A 1 92 ? 12.929 10.867 -33.994 1.00 92.19 92 ALA A N 1
ATOM 681 C CA . ALA A 1 92 ? 12.107 11.073 -32.818 1.00 92.19 92 ALA A CA 1
ATOM 682 C C . ALA A 1 92 ? 12.696 10.313 -31.625 1.00 92.19 92 ALA A C 1
ATOM 684 O O . ALA A 1 92 ? 12.842 9.097 -31.677 1.00 92.19 92 ALA A O 1
ATOM 685 N N . LEU A 1 93 ? 13.049 11.012 -30.549 1.00 93.12 93 LEU A N 1
ATOM 686 C CA . LEU A 1 93 ? 13.236 10.419 -29.233 1.00 93.12 93 LEU A CA 1
ATOM 687 C C . LEU A 1 93 ? 11.872 10.055 -28.671 1.00 93.12 93 LEU A C 1
ATOM 689 O O . LEU A 1 93 ? 11.043 10.930 -28.450 1.00 93.12 93 LEU A O 1
ATOM 693 N N . CYS A 1 94 ? 11.682 8.781 -28.392 1.00 88.75 94 CYS A N 1
ATOM 694 C CA . CYS A 1 94 ? 10.472 8.259 -27.802 1.00 88.75 94 CYS A CA 1
ATOM 695 C C . CYS A 1 94 ? 10.714 7.821 -26.358 1.00 88.75 94 CYS A C 1
ATOM 697 O O . CYS A 1 94 ? 11.811 7.360 -26.025 1.00 88.75 94 CYS A O 1
ATOM 699 N N . LEU A 1 95 ? 9.701 7.985 -25.506 1.00 84.88 95 LEU A N 1
ATOM 700 C CA . LEU A 1 95 ? 9.736 7.589 -24.100 1.00 84.88 95 LEU A CA 1
ATOM 701 C C . LEU A 1 95 ? 8.460 6.848 -23.714 1.00 84.88 95 LEU A C 1
ATOM 703 O O . LEU A 1 95 ? 7.368 7.409 -23.764 1.00 84.88 95 LEU A O 1
ATOM 707 N N . LEU A 1 96 ? 8.636 5.627 -23.220 1.00 78.31 96 LEU A N 1
ATOM 708 C CA . LEU A 1 96 ? 7.608 4.890 -22.500 1.00 78.31 96 LEU A CA 1
ATOM 709 C C . LEU A 1 96 ? 7.992 4.817 -21.023 1.00 78.31 96 LEU A C 1
ATOM 711 O O . LEU A 1 96 ? 9.071 4.334 -20.673 1.00 78.31 96 LEU A O 1
ATOM 715 N N . GLU A 1 97 ? 7.116 5.308 -20.153 1.00 70.00 97 GLU A N 1
ATOM 716 C CA . GLU A 1 97 ? 7.261 5.159 -18.707 1.00 70.00 97 GLU A CA 1
ATOM 717 C C . GLU A 1 97 ? 6.339 4.037 -18.223 1.00 70.00 97 GLU A C 1
ATOM 719 O O . GLU A 1 97 ? 5.162 4.010 -18.572 1.00 70.00 97 GLU A O 1
ATOM 724 N N . SER A 1 98 ? 6.872 3.112 -17.422 1.00 61.00 98 SER A N 1
ATOM 725 C CA . SER A 1 98 ? 6.057 2.090 -16.760 1.00 61.00 98 SER A CA 1
ATOM 726 C C . SER A 1 98 ? 5.290 2.693 -15.587 1.00 61.00 98 SER A C 1
ATOM 728 O O . SER A 1 98 ? 5.881 3.375 -14.744 1.00 61.00 98 SER A O 1
ATOM 730 N N . ASP A 1 99 ? 4.011 2.341 -15.458 1.00 47.38 99 ASP A N 1
ATOM 731 C CA . ASP A 1 99 ? 3.228 2.602 -14.244 1.00 47.38 99 ASP A CA 1
ATOM 732 C C . ASP A 1 99 ? 3.705 1.740 -13.056 1.00 47.38 99 ASP A C 1
ATOM 734 O O . ASP A 1 99 ? 3.488 2.072 -11.886 1.00 47.38 99 ASP A O 1
ATOM 738 N N . ILE A 1 100 ? 4.396 0.629 -13.342 1.00 39.03 100 ILE A N 1
ATOM 739 C CA . ILE A 1 100 ? 4.854 -0.357 -12.361 1.00 39.03 100 ILE A CA 1
ATOM 740 C C . ILE A 1 100 ? 6.383 -0.324 -12.287 1.00 39.03 100 ILE A C 1
ATOM 742 O O . ILE A 1 100 ? 7.087 -0.897 -13.120 1.00 39.03 100 ILE A O 1
ATOM 746 N N . GLY A 1 101 ? 6.895 0.342 -11.248 1.00 45.88 101 GLY A N 1
ATOM 747 C CA . GLY A 1 101 ? 8.328 0.566 -11.037 1.00 45.88 101 GLY A CA 1
ATOM 748 C C . GLY A 1 101 ? 8.846 1.670 -11.955 1.00 45.88 101 GLY A C 1
ATOM 749 O O . GLY A 1 101 ? 8.454 1.723 -13.106 1.00 45.88 101 GLY A O 1
ATOM 750 N N . ASN A 1 102 ? 9.706 2.560 -11.448 1.00 54.41 102 ASN A N 1
ATOM 751 C CA . ASN A 1 102 ? 10.236 3.749 -12.143 1.00 54.41 102 ASN A CA 1
ATOM 752 C C . ASN A 1 102 ? 11.114 3.429 -13.382 1.00 54.41 102 ASN A C 1
ATOM 754 O O . ASN A 1 102 ? 12.186 4.006 -13.550 1.00 54.41 102 ASN A O 1
ATOM 758 N N . PHE A 1 103 ? 10.716 2.477 -14.217 1.00 59.69 103 PHE A N 1
ATOM 759 C CA . PHE A 1 103 ? 11.378 2.096 -15.443 1.00 59.69 103 PHE A CA 1
ATOM 760 C C . PHE A 1 103 ? 10.961 3.049 -16.551 1.00 59.69 103 PHE A C 1
ATOM 762 O O . PHE A 1 103 ? 9.782 3.357 -16.737 1.00 59.69 103 PHE A O 1
ATOM 769 N N . ARG A 1 104 ? 11.969 3.509 -17.281 1.00 71.50 104 ARG A N 1
ATOM 770 C CA . ARG A 1 104 ? 11.819 4.333 -18.466 1.00 71.50 104 ARG A CA 1
ATOM 771 C C . ARG A 1 104 ? 12.526 3.643 -19.616 1.00 71.50 104 ARG A C 1
ATOM 773 O O . ARG A 1 104 ? 13.698 3.269 -19.496 1.00 71.50 104 ARG A O 1
ATOM 780 N N . TRP A 1 105 ? 11.812 3.483 -20.717 1.00 77.81 105 TRP A N 1
ATOM 781 C CA . TRP A 1 105 ? 12.372 3.006 -21.970 1.00 77.81 105 TRP A CA 1
ATOM 782 C C . TRP A 1 105 ? 12.488 4.174 -22.922 1.00 77.81 105 TRP A C 1
ATOM 784 O O . TRP A 1 105 ? 11.506 4.867 -23.177 1.00 77.81 105 TRP A O 1
ATOM 794 N N . PHE A 1 106 ? 13.690 4.364 -23.449 1.00 84.56 106 PHE A N 1
ATOM 795 C CA . PHE A 1 106 ? 13.960 5.359 -24.464 1.00 84.56 106 PHE A CA 1
ATOM 796 C C . PHE A 1 106 ? 14.304 4.655 -25.766 1.00 84.56 106 PHE A C 1
ATOM 798 O O . PHE A 1 106 ? 14.937 3.596 -25.786 1.00 84.56 106 PHE A O 1
ATOM 805 N N . TRP A 1 107 ? 13.891 5.238 -26.877 1.00 90.06 107 TRP A N 1
ATOM 806 C CA . TRP A 1 107 ? 14.368 4.803 -28.178 1.00 90.06 107 TRP A CA 1
ATOM 807 C C . TRP A 1 107 ? 14.379 5.959 -29.161 1.00 90.06 107 TRP A C 1
ATOM 809 O O . TRP A 1 107 ? 13.711 6.967 -28.955 1.00 90.06 107 TRP A O 1
ATOM 819 N N . PHE A 1 108 ? 15.165 5.824 -30.222 1.00 92.56 108 PHE A N 1
ATOM 820 C CA . PHE A 1 108 ? 15.097 6.719 -31.368 1.00 92.56 108 PHE A CA 1
ATOM 821 C C . PHE A 1 108 ? 14.334 6.037 -32.495 1.00 92.56 108 PHE A C 1
ATOM 823 O O . PHE A 1 108 ? 14.714 4.941 -32.904 1.00 92.56 108 PHE A O 1
ATOM 830 N N . GLU A 1 109 ? 13.308 6.693 -33.022 1.00 92.69 109 GLU A N 1
ATOM 831 C CA . GLU A 1 109 ? 12.668 6.328 -34.282 1.00 92.69 109 GLU A CA 1
ATOM 832 C C . GLU A 1 109 ? 13.255 7.159 -35.419 1.00 92.69 109 GLU A C 1
ATOM 834 O O . GLU A 1 109 ? 13.236 8.389 -35.384 1.00 92.69 109 GLU A O 1
ATOM 839 N N . PHE A 1 110 ? 13.779 6.484 -36.439 1.00 93.31 110 PHE A N 1
ATOM 840 C CA . PHE A 1 110 ? 14.283 7.085 -37.669 1.00 93.31 110 PHE A CA 1
ATOM 841 C C . PHE A 1 110 ? 13.226 6.918 -38.759 1.00 93.31 110 PHE A C 1
ATOM 843 O O . PHE A 1 110 ? 12.978 5.807 -39.227 1.00 93.31 110 PHE A O 1
ATOM 850 N N . ILE A 1 111 ? 12.602 8.026 -39.150 1.00 92.81 111 ILE A N 1
ATOM 851 C CA . ILE A 1 111 ? 11.430 8.070 -40.027 1.00 92.81 111 ILE A CA 1
ATOM 852 C C . ILE A 1 111 ? 11.868 8.534 -41.418 1.00 92.81 111 ILE A C 1
ATOM 854 O O . ILE A 1 111 ? 12.303 9.677 -41.581 1.00 92.81 111 ILE A O 1
ATOM 858 N N . ASP A 1 112 ? 11.751 7.667 -42.424 1.00 93.19 112 ASP A N 1
ATOM 859 C CA . ASP A 1 112 ? 12.071 7.998 -43.817 1.00 93.19 112 ASP A CA 1
ATOM 860 C C . ASP A 1 112 ? 10.980 8.867 -44.465 1.00 93.19 112 ASP A C 1
ATOM 862 O O . ASP A 1 112 ? 9.851 8.413 -44.654 1.00 93.19 112 ASP A O 1
ATOM 866 N N . HIS A 1 113 ? 11.322 10.083 -44.905 1.00 92.88 113 HIS A N 1
ATOM 867 C CA . HIS A 1 113 ? 10.385 10.993 -45.582 1.00 92.88 113 HIS A CA 1
ATOM 868 C C . HIS A 1 113 ? 9.887 10.480 -46.935 1.00 92.88 113 HIS A C 1
ATOM 870 O O . HIS A 1 113 ? 8.851 10.934 -47.416 1.00 92.88 113 HIS A O 1
ATOM 876 N N . ALA A 1 114 ? 10.613 9.557 -47.570 1.00 90.62 114 ALA A N 1
ATOM 877 C CA . ALA A 1 114 ? 10.181 8.945 -48.823 1.00 90.62 114 ALA A CA 1
ATOM 878 C C . ALA A 1 114 ? 8.994 7.989 -48.622 1.00 90.62 114 ALA A C 1
ATOM 880 O O . ALA A 1 114 ? 8.184 7.830 -49.533 1.00 90.62 114 ALA A O 1
ATOM 881 N N . LEU A 1 115 ? 8.901 7.368 -47.442 1.00 87.00 115 LEU A N 1
ATOM 882 C CA . LEU A 1 115 ? 7.830 6.438 -47.072 1.00 87.00 115 LEU A CA 1
ATOM 883 C C . LEU A 1 115 ? 6.738 7.142 -46.260 1.00 87.00 115 LEU A C 1
ATOM 885 O O . LEU A 1 115 ? 5.555 6.868 -46.443 1.00 87.00 115 LEU A O 1
ATOM 889 N N . PHE A 1 116 ? 7.141 8.100 -45.427 1.00 87.38 116 PHE A N 1
ATOM 890 C CA . PHE A 1 116 ? 6.272 8.907 -44.582 1.00 87.38 116 PHE A CA 1
ATOM 891 C C . PHE A 1 116 ? 6.553 10.394 -44.827 1.00 87.38 116 PHE A C 1
ATOM 893 O O . PHE A 1 116 ? 7.340 11.002 -44.092 1.00 87.38 116 PHE A O 1
ATOM 900 N N . PRO A 1 117 ? 5.949 11.000 -45.868 1.00 82.38 117 PRO A N 1
ATOM 901 C CA . PRO A 1 117 ? 6.050 12.435 -46.104 1.00 82.38 117 PRO A CA 1
ATOM 902 C C . PRO A 1 117 ? 5.742 13.228 -44.829 1.00 82.38 117 PRO A C 1
ATOM 904 O O . PRO A 1 117 ? 4.909 12.820 -44.023 1.00 82.38 117 PRO A O 1
ATOM 907 N N . SER A 1 118 ? 6.418 14.361 -44.625 1.00 74.00 118 SER A N 1
ATOM 908 C CA . SER A 1 118 ? 6.358 15.107 -43.362 1.00 74.00 118 SER A CA 1
ATOM 909 C C . SER A 1 118 ? 4.922 15.287 -42.845 1.00 74.00 118 SER A C 1
ATOM 911 O O . SER A 1 118 ? 4.093 15.913 -43.504 1.00 74.00 118 SER A O 1
ATOM 913 N N . GLY A 1 119 ? 4.649 14.736 -41.657 1.00 67.19 119 GLY A N 1
ATOM 914 C CA . GLY A 1 119 ? 3.352 14.816 -40.979 1.00 67.19 119 GLY A CA 1
ATOM 915 C C . GLY A 1 119 ? 2.395 13.638 -41.207 1.00 67.19 119 GLY A C 1
ATOM 916 O O . GLY A 1 119 ? 1.321 13.643 -40.615 1.00 67.19 119 GLY A O 1
ATOM 917 N N . THR A 1 120 ? 2.739 12.627 -42.019 1.00 79.19 120 THR A N 1
ATOM 918 C CA . THR A 1 120 ? 1.875 11.437 -42.194 1.00 79.19 120 THR A CA 1
ATOM 919 C C . THR A 1 120 ? 2.055 10.379 -41.108 1.00 79.19 120 THR A C 1
ATOM 921 O O . THR A 1 120 ? 1.174 9.545 -40.927 1.00 79.19 120 THR A O 1
ATOM 924 N N . TYR A 1 121 ? 3.184 10.397 -40.399 1.00 82.50 121 TYR A N 1
ATOM 925 C CA . TYR A 1 121 ? 3.455 9.537 -39.251 1.00 82.50 121 TYR A CA 1
ATOM 926 C C . TYR A 1 121 ? 3.864 10.403 -38.059 1.00 82.50 121 TYR A C 1
ATOM 928 O O . TYR A 1 121 ? 4.811 11.183 -38.164 1.00 82.50 121 TYR A O 1
ATOM 936 N N . ASN A 1 122 ? 3.136 10.261 -36.952 1.00 77.12 122 ASN A N 1
ATOM 937 C CA . ASN A 1 122 ? 3.464 10.847 -35.658 1.00 77.12 122 ASN A CA 1
ATOM 938 C C . ASN A 1 122 ? 3.766 9.688 -34.707 1.00 77.12 122 ASN A C 1
ATOM 940 O O . ASN A 1 122 ? 2.839 8.922 -34.426 1.00 77.12 122 ASN A O 1
ATOM 944 N N . PRO A 1 123 ? 5.015 9.536 -34.235 1.00 82.12 123 PRO A N 1
ATOM 945 C CA . PRO A 1 123 ? 5.330 8.511 -33.256 1.00 82.12 123 PRO A CA 1
ATOM 946 C C . PRO A 1 123 ? 4.477 8.717 -32.015 1.00 82.12 123 PRO A C 1
ATOM 948 O O . PRO A 1 123 ? 4.373 9.831 -31.499 1.00 82.12 123 PRO A O 1
ATOM 951 N N . GLU A 1 124 ? 3.867 7.636 -31.546 1.00 74.88 124 GLU A N 1
ATOM 952 C CA . GLU A 1 124 ? 2.957 7.681 -30.406 1.00 74.88 124 GLU A CA 1
ATOM 953 C C . GLU A 1 124 ? 3.667 8.217 -29.161 1.00 74.88 124 GLU A C 1
ATOM 955 O O . GLU A 1 124 ? 3.118 9.043 -28.448 1.00 74.88 124 GLU A O 1
ATOM 960 N N . TYR A 1 125 ? 4.924 7.836 -28.959 1.00 80.81 125 TYR A N 1
ATOM 961 C CA . TYR A 1 125 ? 5.690 8.178 -27.765 1.00 80.81 125 TYR A CA 1
ATOM 962 C C . TYR A 1 125 ? 6.701 9.311 -27.986 1.00 80.81 125 TYR A C 1
ATOM 964 O O . TYR A 1 125 ? 7.619 9.449 -27.179 1.00 80.81 125 TYR A O 1
ATOM 972 N N . ASP A 1 126 ? 6.573 10.099 -29.065 1.00 86.44 126 ASP A N 1
ATOM 973 C CA . ASP A 1 126 ? 7.536 11.156 -29.406 1.00 86.44 126 ASP A CA 1
ATOM 974 C C . ASP A 1 126 ? 7.612 12.235 -28.320 1.00 86.44 126 ASP A C 1
ATOM 976 O O . ASP A 1 126 ? 6.687 13.025 -28.116 1.00 86.44 126 ASP A O 1
ATOM 980 N N . ILE A 1 127 ? 8.774 12.324 -27.681 1.00 85.81 127 ILE A N 1
ATOM 981 C CA . ILE A 1 127 ? 9.108 13.363 -26.714 1.00 85.81 127 ILE A CA 1
ATOM 982 C C . ILE A 1 127 ? 10.092 14.408 -27.247 1.00 85.81 127 ILE A C 1
ATOM 984 O O . ILE A 1 127 ? 10.453 15.344 -26.536 1.00 85.81 127 ILE A O 1
ATOM 988 N N . SER A 1 128 ? 10.508 14.315 -28.511 1.00 85.00 128 SER A N 1
ATOM 989 C CA . SER A 1 128 ? 11.481 15.235 -29.136 1.00 85.00 128 SER A CA 1
ATOM 990 C C . SER A 1 128 ? 11.000 16.676 -29.167 1.00 85.00 128 SER A C 1
ATOM 992 O O . SER A 1 128 ? 11.795 17.615 -29.171 1.00 85.00 128 SER A O 1
ATOM 994 N N . ASN A 1 129 ? 9.684 16.854 -29.200 1.00 81.81 129 ASN A N 1
ATOM 995 C CA . ASN A 1 129 ? 9.041 18.158 -29.238 1.00 81.81 129 ASN A CA 1
ATOM 996 C C . ASN A 1 129 ? 8.639 18.657 -27.851 1.00 81.81 129 ASN A C 1
ATOM 998 O O . ASN A 1 129 ? 8.006 19.707 -27.750 1.00 81.81 129 ASN A O 1
ATOM 1002 N N . TYR A 1 130 ? 9.012 17.943 -26.783 1.00 82.50 130 TYR A N 1
ATOM 1003 C CA . TYR A 1 130 ? 8.670 18.377 -25.440 1.00 82.50 130 TYR A CA 1
ATOM 1004 C C . TYR A 1 130 ? 9.352 19.714 -25.140 1.00 82.50 130 TYR A C 1
ATOM 1006 O O . TYR A 1 130 ? 10.525 19.954 -25.474 1.00 82.50 130 TYR A O 1
ATOM 1014 N N . GLN A 1 131 ? 8.590 20.608 -24.518 1.00 82.12 131 GLN A N 1
ATOM 1015 C CA . GLN A 1 131 ? 9.129 21.809 -23.909 1.00 82.12 131 GLN A CA 1
ATOM 1016 C C . GLN A 1 131 ? 9.646 21.428 -22.528 1.00 82.12 131 GLN A C 1
ATOM 1018 O O . GLN A 1 131 ? 8.933 20.853 -21.707 1.00 82.12 131 GLN A O 1
ATOM 1023 N N . VAL A 1 132 ? 10.910 21.735 -22.273 1.00 76.44 132 VAL A N 1
ATOM 1024 C CA . VAL A 1 132 ? 11.502 21.550 -20.955 1.00 76.44 132 VAL A CA 1
ATOM 1025 C C . VAL A 1 132 ? 11.110 22.742 -20.093 1.00 76.44 132 VAL A C 1
ATOM 1027 O O . VAL A 1 132 ? 11.365 23.892 -20.447 1.00 76.44 132 VAL A O 1
ATOM 1030 N N . VAL A 1 133 ? 10.489 22.460 -18.958 1.00 79.62 133 VAL A N 1
ATOM 1031 C CA . VAL A 1 133 ? 9.967 23.441 -18.011 1.00 79.62 133 VAL A CA 1
ATOM 1032 C C . VAL A 1 133 ? 10.462 23.139 -16.597 1.00 79.62 133 VAL A C 1
ATOM 1034 O O . VAL A 1 133 ? 11.081 22.106 -16.335 1.00 79.62 133 VAL A O 1
ATOM 1037 N N . LEU A 1 134 ? 10.208 24.072 -15.673 1.00 78.56 134 LEU A N 1
ATOM 1038 C CA . LEU A 1 134 ? 10.583 23.954 -14.259 1.00 78.56 134 LEU A CA 1
ATOM 1039 C C . LEU A 1 134 ? 12.088 23.723 -14.063 1.00 78.56 134 LEU A C 1
ATOM 1041 O O . LEU A 1 134 ? 12.491 22.792 -13.377 1.00 78.56 134 LEU A O 1
ATOM 1045 N N . ASP A 1 135 ? 12.914 24.573 -14.675 1.00 78.50 135 ASP A N 1
ATOM 1046 C CA . ASP A 1 135 ? 14.374 24.549 -14.505 1.00 78.50 135 ASP A CA 1
ATOM 1047 C C . ASP A 1 135 ? 15.032 23.231 -14.962 1.00 78.50 135 ASP A C 1
ATOM 1049 O O . ASP A 1 135 ? 16.040 22.804 -14.404 1.00 78.50 135 ASP A O 1
ATOM 1053 N N . GLY A 1 136 ? 14.462 22.566 -15.974 1.00 72.69 136 GLY A N 1
ATOM 1054 C CA . GLY A 1 136 ? 14.998 21.298 -16.481 1.00 72.69 136 GLY A CA 1
ATOM 1055 C C . GLY A 1 136 ? 14.401 20.056 -15.827 1.00 72.69 136 GLY A C 1
ATOM 1056 O O . GLY A 1 136 ? 14.819 18.946 -16.125 1.00 72.69 136 GLY A O 1
ATOM 1057 N N . VAL A 1 137 ? 13.433 20.202 -14.926 1.00 70.44 137 VAL A N 1
ATOM 1058 C CA . VAL A 1 137 ? 12.933 19.060 -14.147 1.00 70.44 137 VAL A CA 1
ATOM 1059 C C . VAL A 1 137 ? 11.825 18.297 -14.870 1.00 70.44 137 VAL A C 1
ATOM 1061 O O . VAL A 1 137 ? 11.646 17.099 -14.642 1.00 70.44 137 VAL A O 1
ATOM 1064 N N . HIS A 1 138 ? 11.072 18.962 -15.746 1.00 81.38 138 HIS A N 1
ATOM 1065 C CA . HIS A 1 138 ? 9.882 18.376 -16.349 1.00 81.38 138 HIS A CA 1
ATOM 1066 C C . HIS A 1 138 ? 9.792 18.689 -17.842 1.00 81.38 138 HIS A C 1
ATOM 1068 O O . HIS A 1 138 ? 9.990 19.827 -18.248 1.00 81.38 138 HIS A O 1
ATOM 1074 N N . GLY A 1 139 ? 9.499 17.681 -18.663 1.00 80.88 139 GLY A N 1
ATOM 1075 C CA . GLY A 1 139 ? 9.169 17.862 -20.075 1.00 80.88 139 GLY A CA 1
ATOM 1076 C C . GLY A 1 139 ? 7.660 17.774 -20.271 1.00 80.88 139 GLY A C 1
ATOM 1077 O O . GLY A 1 139 ? 7.050 16.822 -19.786 1.00 80.88 139 GLY A O 1
ATOM 1078 N N . ILE A 1 140 ? 7.078 18.739 -20.979 1.00 86.19 140 ILE A N 1
ATOM 1079 C CA . ILE A 1 140 ? 5.655 18.752 -21.338 1.00 86.19 140 ILE A CA 1
ATOM 1080 C C . ILE A 1 140 ? 5.484 18.627 -22.857 1.00 86.19 140 ILE A C 1
ATOM 1082 O O . ILE A 1 140 ? 6.271 19.227 -23.595 1.00 86.19 140 ILE A O 1
ATOM 1086 N N . PRO A 1 141 ? 4.494 17.860 -23.347 1.00 88.00 141 PRO A N 1
ATOM 1087 C CA . PRO A 1 141 ? 4.246 17.721 -24.777 1.00 88.00 141 PRO A CA 1
ATOM 1088 C C . PRO A 1 141 ? 3.637 18.994 -25.385 1.00 88.00 141 PRO A C 1
ATOM 1090 O O . PRO A 1 141 ? 3.154 19.869 -24.659 1.00 88.00 141 PRO A O 1
ATOM 1093 N N . PRO A 1 142 ? 3.580 19.084 -26.728 1.00 88.38 142 PRO A N 1
ATOM 1094 C CA . PRO A 1 142 ? 2.738 20.062 -27.408 1.00 88.38 142 PRO A CA 1
ATOM 1095 C C . PRO A 1 142 ? 1.300 20.046 -26.874 1.00 88.38 142 PRO A C 1
ATOM 1097 O O . PRO A 1 142 ? 0.770 18.992 -26.533 1.00 88.38 142 PRO A O 1
ATOM 1100 N N . GLY A 1 143 ? 0.667 21.218 -26.798 1.00 92.50 143 GLY A N 1
ATOM 1101 C CA . GLY A 1 143 ? -0.688 21.357 -26.252 1.00 92.50 143 GLY A CA 1
ATOM 1102 C C . GLY A 1 143 ? -0.758 21.398 -24.725 1.00 92.50 143 GLY A C 1
ATOM 1103 O O . GLY A 1 143 ? -1.844 21.574 -24.184 1.00 92.50 143 GLY A O 1
ATOM 1104 N N . VAL A 1 144 ? 0.371 21.283 -24.022 1.00 94.81 144 VAL A N 1
ATOM 1105 C CA . VAL A 1 144 ? 0.441 21.449 -22.568 1.00 94.81 144 VAL A CA 1
ATOM 1106 C C . VAL A 1 144 ? 1.286 22.673 -22.251 1.00 94.81 144 VAL A C 1
ATOM 1108 O O . VAL A 1 144 ? 2.398 22.814 -22.751 1.00 94.81 144 VAL A O 1
ATOM 1111 N N . ALA A 1 145 ? 0.762 23.561 -21.411 1.00 94.94 145 ALA A N 1
ATOM 1112 C CA . ALA A 1 145 ? 1.494 24.700 -20.872 1.00 94.94 145 ALA A CA 1
ATOM 1113 C C . ALA A 1 145 ? 1.509 24.638 -19.345 1.00 94.94 145 ALA A C 1
ATOM 1115 O O . ALA A 1 145 ? 0.570 24.129 -18.732 1.00 94.94 145 ALA A O 1
ATOM 1116 N N . VAL A 1 146 ? 2.559 25.171 -18.716 1.00 93.75 146 VAL A N 1
ATOM 1117 C CA . VAL A 1 146 ? 2.677 25.170 -17.253 1.00 93.75 146 VAL A CA 1
ATOM 1118 C C . VAL A 1 146 ? 2.750 26.562 -16.667 1.00 93.75 146 VAL A C 1
ATOM 1120 O O . VAL A 1 146 ? 3.367 27.466 -17.225 1.00 93.75 146 VAL A O 1
ATOM 1123 N N . GLU A 1 147 ? 2.193 26.700 -15.472 1.00 92.12 147 GLU A N 1
ATOM 1124 C CA . GLU A 1 147 ? 2.355 27.883 -14.643 1.00 92.12 147 GLU A CA 1
ATOM 1125 C C . GLU A 1 147 ? 2.920 27.500 -13.275 1.00 92.12 147 GLU A C 1
ATOM 1127 O O . GLU A 1 147 ? 2.275 26.822 -12.470 1.00 92.12 147 GLU A O 1
ATOM 1132 N N . LYS A 1 148 ? 4.154 27.931 -12.996 1.00 89.94 148 LYS A N 1
ATOM 1133 C CA . LYS A 1 148 ? 4.853 27.608 -11.750 1.00 89.94 148 LYS A CA 1
ATOM 1134 C C . LYS A 1 148 ? 4.233 28.375 -10.581 1.00 89.94 148 LYS A C 1
ATOM 1136 O O . LYS A 1 148 ? 4.183 29.602 -10.559 1.00 89.94 148 LYS A O 1
ATOM 1141 N N . LEU A 1 149 ? 3.823 27.649 -9.542 1.00 86.06 149 LEU A N 1
ATOM 1142 C CA . LEU A 1 149 ? 3.193 28.240 -8.362 1.00 86.06 149 LEU A CA 1
ATOM 1143 C C . LEU A 1 149 ? 4.215 28.927 -7.435 1.00 86.06 149 LEU A C 1
ATOM 1145 O O . LEU A 1 149 ? 3.839 29.803 -6.654 1.00 86.06 149 LEU A O 1
ATOM 1149 N N . SER A 1 150 ? 5.509 28.580 -7.494 1.00 72.12 150 SER A N 1
ATOM 1150 C CA . SER A 1 150 ? 6.549 29.260 -6.692 1.00 72.12 150 SER A CA 1
ATOM 1151 C C . SER A 1 150 ? 6.683 30.746 -7.017 1.00 72.12 150 SER A C 1
ATOM 1153 O O . SER A 1 150 ? 7.091 31.523 -6.157 1.00 72.12 150 SER A O 1
ATOM 1155 N N . ASP A 1 151 ? 6.287 31.144 -8.224 1.00 61.88 151 ASP A N 1
ATOM 1156 C CA . ASP A 1 151 ? 6.462 32.505 -8.732 1.00 61.88 151 ASP A CA 1
ATOM 1157 C C . ASP A 1 151 ? 5.325 33.428 -8.265 1.00 61.88 151 ASP A C 1
ATOM 1159 O O . ASP A 1 151 ? 5.342 34.645 -8.455 1.00 61.88 151 ASP A O 1
ATOM 1163 N N . TRP A 1 152 ? 4.333 32.865 -7.573 1.00 65.56 152 TRP A N 1
ATOM 1164 C CA . TRP A 1 152 ? 3.188 33.596 -7.068 1.00 65.56 152 TRP A CA 1
ATOM 1165 C C . TRP A 1 152 ? 3.547 34.256 -5.729 1.00 65.56 152 TRP A C 1
ATOM 1167 O O . TRP A 1 152 ? 3.256 33.724 -4.656 1.00 65.56 152 TRP A O 1
ATOM 1177 N N . SER A 1 153 ? 4.140 35.448 -5.754 1.00 59.69 153 SER A N 1
ATOM 1178 C CA . SER A 1 153 ? 3.983 36.395 -4.639 1.00 59.69 153 SER A CA 1
ATOM 1179 C C . SER A 1 153 ? 2.626 37.110 -4.755 1.00 59.69 153 SER A C 1
ATOM 1181 O O . SER A 1 153 ? 2.020 37.150 -5.828 1.00 59.69 153 SER A O 1
ATOM 1183 N N . SER A 1 154 ? 2.127 37.726 -3.676 1.00 52.47 154 SER A N 1
ATOM 1184 C CA . SER A 1 154 ? 0.858 38.483 -3.695 1.00 52.47 154 SER A CA 1
ATOM 1185 C C . SER A 1 154 ? 0.810 39.606 -4.753 1.00 52.47 154 SER A C 1
ATOM 1187 O O . SER A 1 154 ? -0.287 40.050 -5.117 1.00 52.47 154 SER A O 1
ATOM 1189 N N . SER A 1 155 ? 1.972 40.027 -5.276 1.00 54.16 155 SER A N 1
ATOM 1190 C CA . SER A 1 155 ? 2.152 41.009 -6.353 1.00 54.16 155 SER A CA 1
ATOM 1191 C C . SER A 1 155 ? 2.326 40.423 -7.769 1.00 54.16 155 SER A C 1
ATOM 1193 O O . SER A 1 155 ? 2.069 41.153 -8.722 1.00 54.16 155 SER A O 1
ATOM 1195 N N . HIS A 1 156 ? 2.720 39.152 -7.941 1.00 56.00 156 HIS A N 1
ATOM 1196 C CA . HIS A 1 156 ? 2.958 38.533 -9.265 1.00 56.00 156 HIS A CA 1
ATOM 1197 C C . HIS A 1 156 ? 1.691 37.991 -9.944 1.00 56.00 156 HIS A C 1
ATOM 1199 O O . HIS A 1 156 ? 1.613 37.941 -11.167 1.00 56.00 156 HIS A O 1
ATOM 1205 N N . LEU A 1 157 ? 0.666 37.698 -9.146 1.00 51.72 157 LEU A N 1
ATOM 1206 C CA . LEU A 1 157 ? -0.590 37.047 -9.532 1.00 51.72 157 LEU A CA 1
ATOM 1207 C C . LEU A 1 157 ? -1.465 37.745 -10.589 1.00 51.72 157 LEU A C 1
ATOM 1209 O O . LEU A 1 157 ? -2.491 37.207 -10.969 1.00 51.72 157 LEU A O 1
ATOM 1213 N N . VAL A 1 158 ? -1.125 38.961 -11.013 1.00 51.78 158 VAL A N 1
ATOM 1214 C CA . VAL A 1 158 ? -1.973 39.770 -11.914 1.00 51.78 158 VAL A CA 1
ATOM 1215 C C . VAL A 1 158 ? -1.220 40.200 -13.177 1.00 51.78 158 VAL A C 1
ATOM 1217 O O . VAL A 1 158 ? -1.825 40.768 -14.077 1.00 51.78 158 VAL A O 1
ATOM 1220 N N . LYS A 1 159 ? 0.102 39.982 -13.259 1.00 57.69 159 LYS A N 1
ATOM 1221 C CA . LYS A 1 159 ? 0.918 40.594 -14.322 1.00 57.69 159 LYS A CA 1
ATOM 1222 C C . LYS A 1 159 ? 1.554 39.632 -15.316 1.00 57.69 159 LYS A C 1
ATOM 1224 O O . LYS A 1 159 ? 1.802 40.071 -16.430 1.00 57.69 159 LYS A O 1
ATOM 1229 N N . ASN A 1 160 ? 1.792 38.370 -14.957 1.00 70.94 160 ASN A N 1
ATOM 1230 C CA . ASN A 1 160 ? 2.625 37.483 -15.770 1.00 70.94 160 ASN A CA 1
ATOM 1231 C C . ASN A 1 160 ? 1.981 36.095 -15.926 1.00 70.94 160 ASN A C 1
ATOM 1233 O O . ASN A 1 160 ? 2.471 35.129 -15.349 1.00 70.94 160 ASN A O 1
ATOM 1237 N N . CYS A 1 161 ? 0.886 35.996 -16.687 1.00 86.12 161 CYS A N 1
ATOM 1238 C CA . CYS A 1 161 ? 0.487 34.700 -17.243 1.00 86.12 161 CYS A CA 1
ATOM 1239 C C . CYS A 1 161 ? 1.598 34.259 -18.220 1.00 86.12 161 CYS A C 1
ATOM 1241 O O . CYS A 1 161 ? 1.985 35.082 -19.058 1.00 86.12 161 CYS A O 1
ATOM 1243 N N . PRO A 1 162 ? 2.163 33.041 -18.107 1.00 89.81 162 PRO A N 1
ATOM 1244 C CA . PRO A 1 162 ? 3.143 32.552 -19.076 1.00 89.81 162 PRO A CA 1
ATOM 1245 C C . PRO A 1 162 ? 2.584 32.644 -20.500 1.00 89.81 162 PRO A C 1
ATOM 1247 O O . PRO A 1 162 ? 1.401 32.376 -20.705 1.00 89.81 162 PRO A O 1
ATOM 1250 N N . LEU A 1 163 ? 3.410 33.023 -21.481 1.00 91.06 163 LEU A N 1
ATOM 1251 C CA . LEU A 1 163 ? 2.948 33.270 -22.857 1.00 91.06 163 LEU A CA 1
ATOM 1252 C C . LEU A 1 163 ? 2.275 32.034 -23.465 1.00 91.06 163 LEU A C 1
ATOM 1254 O O . LEU A 1 163 ? 1.300 32.153 -24.201 1.00 91.06 163 LEU A O 1
ATOM 1258 N N . GLU A 1 164 ? 2.768 30.848 -23.125 1.00 91.62 164 GLU A N 1
ATOM 1259 C CA . GLU A 1 164 ? 2.238 29.564 -23.568 1.00 91.62 164 GLU A CA 1
ATOM 1260 C C . GLU A 1 164 ? 0.862 29.274 -22.953 1.00 91.62 164 GLU A C 1
ATOM 1262 O O . GLU A 1 164 ? -0.056 28.854 -23.656 1.00 91.62 164 GLU A O 1
ATOM 1267 N N . VAL A 1 165 ? 0.684 29.568 -21.659 1.00 94.38 165 VAL A N 1
ATOM 1268 C CA . VAL A 1 165 ? -0.621 29.462 -20.987 1.00 94.38 165 VAL A CA 1
ATOM 1269 C C . VAL A 1 165 ? -1.587 30.483 -21.584 1.00 94.38 165 VAL A C 1
ATOM 1271 O O . VAL A 1 165 ? -2.708 30.133 -21.943 1.00 94.38 165 VAL A O 1
ATOM 1274 N N . GLN A 1 166 ? -1.140 31.726 -21.778 1.00 94.88 166 GLN A N 1
ATOM 1275 C CA . GLN A 1 166 ? -1.931 32.782 -22.403 1.00 94.88 166 GLN A CA 1
ATOM 1276 C C . GLN A 1 166 ? -2.398 32.382 -23.810 1.00 94.88 166 GLN A C 1
ATOM 1278 O O . GLN A 1 166 ? -3.566 32.581 -24.131 1.00 94.88 166 GLN A O 1
ATOM 1283 N N . ALA A 1 167 ? -1.538 31.759 -24.619 1.00 95.19 167 ALA A N 1
ATOM 1284 C CA . ALA A 1 167 ? -1.897 31.288 -25.954 1.00 95.19 167 ALA A CA 1
ATOM 1285 C C . ALA A 1 167 ? -3.010 30.219 -25.929 1.00 95.19 167 ALA A C 1
ATOM 1287 O O . ALA A 1 167 ? -3.963 30.304 -26.713 1.00 95.19 167 ALA A O 1
ATOM 1288 N N . ILE A 1 168 ? -2.947 29.247 -25.007 1.00 97.06 168 ILE A N 1
ATOM 1289 C CA . ILE A 1 168 ? -4.027 28.257 -24.817 1.00 97.06 168 ILE A CA 1
ATOM 1290 C C . ILE A 1 168 ? -5.317 28.962 -24.372 1.00 97.06 168 ILE A C 1
ATOM 1292 O O . ILE A 1 168 ? -6.386 28.740 -24.938 1.00 97.06 168 ILE A O 1
ATOM 1296 N N . LEU A 1 169 ? -5.231 29.866 -23.394 1.00 96.75 169 LEU A N 1
ATOM 1297 C CA . LEU A 1 169 ? -6.400 30.572 -22.866 1.00 96.75 169 LEU A CA 1
ATOM 1298 C C . LEU A 1 169 ? -7.074 31.470 -23.911 1.00 96.75 169 LEU A C 1
ATOM 1300 O O . LEU A 1 169 ? -8.301 31.496 -23.987 1.00 96.75 169 LEU A O 1
ATOM 1304 N N . GLU A 1 170 ? -6.305 32.198 -24.720 1.00 95.94 170 GLU A N 1
ATOM 1305 C CA . GLU A 1 170 ? -6.829 33.074 -25.772 1.00 95.94 170 GLU A CA 1
ATOM 1306 C C . GLU A 1 170 ? -7.468 32.269 -26.905 1.00 95.94 170 GLU A C 1
ATOM 1308 O O . GLU A 1 170 ? -8.590 32.576 -27.315 1.00 95.94 170 GLU A O 1
ATOM 1313 N N . SER A 1 171 ? -6.805 31.203 -27.369 1.00 96.81 171 SER A N 1
ATOM 1314 C CA . SER A 1 171 ? -7.336 30.347 -28.439 1.00 96.81 171 SER A CA 1
ATOM 1315 C C . SER A 1 171 ? -8.636 29.639 -28.044 1.00 96.81 171 SER A C 1
ATOM 1317 O O . SER A 1 171 ? -9.511 29.441 -28.888 1.00 96.81 171 SER A O 1
ATOM 1319 N N . LYS A 1 172 ? -8.812 29.329 -26.754 1.00 97.62 172 LYS A N 1
ATOM 1320 C CA . LYS A 1 172 ? -10.004 28.656 -26.212 1.00 97.62 172 LYS A CA 1
ATOM 1321 C C . LYS A 1 172 ? -11.012 29.604 -25.551 1.00 97.62 172 LYS A C 1
ATOM 1323 O O . LYS A 1 172 ? -12.040 29.152 -25.045 1.00 97.62 172 LYS A O 1
ATOM 1328 N N . LEU A 1 173 ? -10.769 30.919 -25.606 1.00 97.00 173 LEU A N 1
ATOM 1329 C CA . LEU A 1 173 ? -11.620 31.973 -25.033 1.00 97.00 173 LEU A CA 1
ATOM 1330 C C . LEU A 1 173 ? -11.853 31.822 -23.512 1.00 97.00 173 LEU A C 1
ATOM 1332 O O . LEU A 1 173 ? -12.954 32.067 -23.016 1.00 97.00 173 LEU A O 1
ATOM 1336 N N . LEU A 1 174 ? -10.818 31.417 -22.771 1.00 97.62 174 LEU A N 1
ATOM 1337 C CA . LEU A 1 174 ? -10.846 31.126 -21.330 1.00 97.62 174 LEU A CA 1
ATOM 1338 C C . LEU A 1 174 ? -10.170 32.198 -20.456 1.00 97.62 174 LEU A C 1
ATOM 1340 O O . LEU A 1 174 ? -10.160 32.061 -19.234 1.00 97.62 174 LEU A O 1
ATOM 1344 N N . THR A 1 175 ? -9.647 33.287 -21.031 1.00 96.00 175 THR A N 1
ATOM 1345 C CA . THR A 1 175 ? -8.906 34.335 -20.294 1.00 96.00 175 THR A CA 1
ATOM 1346 C C . THR A 1 175 ? -9.680 34.895 -19.094 1.00 96.00 175 THR A C 1
ATOM 1348 O O . THR A 1 175 ? -9.142 34.975 -17.994 1.00 96.00 175 THR A O 1
ATOM 1351 N N . SER A 1 176 ? -10.971 35.213 -19.256 1.00 95.38 176 SER A N 1
ATOM 1352 C CA . SER A 1 176 ? -11.790 35.747 -18.156 1.00 95.38 176 SER A CA 1
ATOM 1353 C C . SER A 1 176 ? -12.023 34.739 -17.028 1.00 95.38 176 SER A C 1
ATOM 1355 O O . SER A 1 176 ? -12.201 35.120 -15.872 1.00 95.38 176 SER A O 1
ATOM 1357 N N . GLU A 1 177 ? -12.063 33.451 -17.367 1.00 97.31 177 GLU A N 1
ATOM 1358 C CA . GLU A 1 177 ? -12.274 32.375 -16.400 1.00 97.31 177 GLU A CA 1
ATOM 1359 C C . GLU A 1 177 ? -11.000 32.048 -15.634 1.00 97.31 177 GLU A C 1
ATOM 1361 O O . GLU A 1 177 ? -11.035 31.880 -14.414 1.00 97.31 177 GLU A O 1
ATOM 1366 N N . TYR A 1 178 ? -9.863 32.085 -16.324 1.00 95.38 178 TYR A N 1
ATOM 1367 C CA . TYR A 1 178 ? -8.551 32.071 -15.699 1.00 95.38 178 TYR A CA 1
ATOM 1368 C C . TYR A 1 178 ? -8.379 33.232 -14.707 1.00 95.38 178 TYR A C 1
ATOM 1370 O O . TYR A 1 178 ? -8.018 32.993 -13.556 1.00 95.38 178 TYR A O 1
ATOM 1378 N N . ASP A 1 179 ? -8.735 34.466 -15.080 1.00 93.38 179 ASP A N 1
ATOM 1379 C CA . A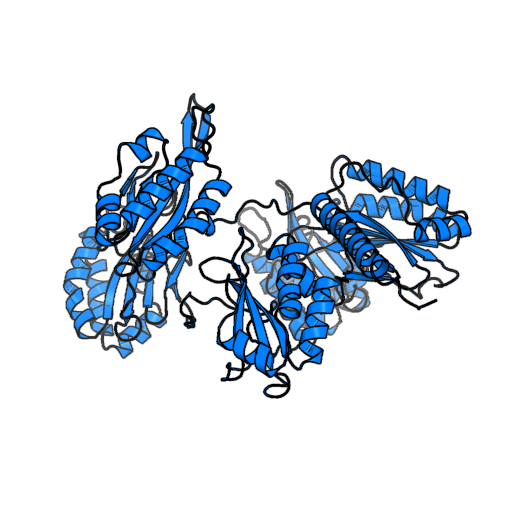SP A 1 179 ? -8.650 35.620 -14.172 1.00 93.38 179 ASP A CA 1
ATOM 1380 C C . ASP A 1 179 ? -9.498 35.422 -12.903 1.00 93.38 179 ASP A C 1
ATOM 1382 O O . ASP A 1 179 ? -9.079 35.763 -11.789 1.00 93.38 179 ASP A O 1
ATOM 1386 N N . ARG A 1 180 ? -10.695 34.835 -13.050 1.00 95.25 180 ARG A N 1
ATOM 1387 C CA . ARG A 1 180 ? -11.578 34.505 -11.923 1.00 95.25 180 ARG A CA 1
ATOM 1388 C C . ARG A 1 180 ? -10.971 33.413 -11.041 1.00 95.25 180 ARG A C 1
ATOM 1390 O O . ARG A 1 180 ? -10.968 33.569 -9.821 1.00 95.25 180 ARG A O 1
ATOM 1397 N N . MET A 1 181 ? -10.421 32.358 -11.640 1.00 95.19 181 MET A N 1
ATOM 1398 C CA . MET A 1 181 ? -9.735 31.268 -10.940 1.00 95.19 181 MET A CA 1
ATOM 1399 C C . MET A 1 181 ? -8.553 31.790 -10.123 1.00 95.19 181 MET A C 1
ATOM 1401 O O . MET A 1 181 ? -8.459 31.545 -8.919 1.00 95.19 181 MET A O 1
ATOM 1405 N N . VAL A 1 182 ? -7.687 32.582 -10.753 1.00 92.12 182 VAL A N 1
ATOM 1406 C CA . VAL A 1 182 ? -6.515 33.190 -10.124 1.00 92.12 182 VAL A CA 1
ATOM 1407 C C . VAL A 1 182 ? -6.913 34.098 -8.958 1.00 92.12 182 VAL A C 1
ATOM 1409 O O . VAL A 1 182 ? -6.314 34.034 -7.877 1.00 92.12 182 VAL A O 1
ATOM 1412 N N . LYS A 1 183 ? -7.964 34.910 -9.129 1.00 91.12 183 LYS A N 1
ATOM 1413 C CA . LYS A 1 183 ? -8.510 35.743 -8.051 1.00 91.12 183 LYS A CA 1
ATOM 1414 C C . LYS A 1 183 ? -8.992 34.896 -6.866 1.00 91.12 183 LYS A C 1
ATOM 1416 O O . LYS A 1 183 ? -8.611 35.191 -5.732 1.00 91.12 183 LYS A O 1
ATOM 1421 N N . THR A 1 184 ? -9.752 33.828 -7.110 1.00 93.38 184 THR A N 1
ATOM 1422 C CA . THR A 1 184 ? -10.236 32.917 -6.058 1.00 93.38 184 THR A CA 1
ATOM 1423 C C . THR A 1 184 ? -9.083 32.245 -5.307 1.00 93.38 184 THR A C 1
ATOM 1425 O O . THR A 1 184 ? -9.070 32.221 -4.072 1.00 93.38 184 THR A O 1
ATOM 1428 N N . LEU A 1 185 ? -8.065 31.759 -6.026 1.00 90.25 185 LEU A N 1
ATOM 1429 C CA . LEU A 1 185 ? -6.871 31.152 -5.427 1.00 90.25 185 LEU A CA 1
ATOM 1430 C C . LEU A 1 185 ? -6.114 32.132 -4.517 1.00 90.25 185 LEU A C 1
ATOM 1432 O O . LEU A 1 185 ? -5.608 31.731 -3.463 1.00 90.25 185 LEU A O 1
ATOM 1436 N N . LYS A 1 186 ? -6.061 33.413 -4.904 1.00 84.94 186 LYS A N 1
ATOM 1437 C CA . LYS A 1 186 ? -5.410 34.495 -4.152 1.00 84.94 186 LYS A CA 1
ATOM 1438 C C . LYS A 1 186 ? -6.164 34.880 -2.881 1.00 84.94 186 LYS A C 1
ATOM 1440 O O . LYS A 1 186 ? -5.539 35.105 -1.847 1.00 84.94 186 LYS A O 1
ATOM 1445 N N . GLU A 1 187 ? -7.482 35.020 -2.975 1.00 87.69 187 GLU A N 1
ATOM 1446 C CA . GLU A 1 187 ? -8.329 35.485 -1.871 1.00 87.69 187 GLU A CA 1
ATOM 1447 C C . GLU A 1 187 ? -8.552 34.395 -0.811 1.00 87.69 187 GLU A C 1
ATOM 1449 O O . GLU A 1 187 ? -8.815 34.693 0.357 1.00 87.69 187 GLU A O 1
ATOM 1454 N N . SER A 1 188 ? -8.382 33.122 -1.177 1.00 88.69 188 SER A N 1
ATOM 1455 C CA . SER A 1 188 ? -8.490 32.008 -0.242 1.00 88.69 188 SER A CA 1
ATOM 1456 C C . SER A 1 188 ? -7.300 31.947 0.722 1.00 88.69 188 SER A C 1
ATOM 1458 O O . SER A 1 188 ? -6.225 31.452 0.400 1.00 88.69 188 SER A O 1
ATOM 1460 N N . ILE A 1 189 ? -7.510 32.339 1.983 1.00 82.25 189 ILE A N 1
ATOM 1461 C CA . ILE A 1 189 ? -6.498 32.214 3.054 1.00 82.25 189 ILE A CA 1
ATOM 1462 C C . ILE A 1 189 ? -6.019 30.769 3.285 1.00 82.25 189 ILE A C 1
ATOM 1464 O O . ILE A 1 189 ? -4.984 30.544 3.911 1.00 82.25 189 ILE A O 1
ATOM 1468 N N . LYS A 1 190 ? -6.783 29.776 2.811 1.00 87.94 190 LYS A N 1
ATOM 1469 C CA . LYS A 1 190 ? -6.501 28.350 3.006 1.00 87.94 190 LYS A CA 1
ATOM 1470 C C . LYS A 1 190 ? -5.529 27.792 1.972 1.00 87.94 190 LYS A C 1
ATOM 1472 O O . LYS A 1 190 ? -4.980 26.721 2.214 1.00 87.94 190 LYS A O 1
ATOM 1477 N N . THR A 1 191 ? -5.295 28.474 0.852 1.00 85.75 191 THR A N 1
ATOM 1478 C CA . THR A 1 191 ? -4.388 27.984 -0.200 1.00 85.75 191 THR A CA 1
ATOM 1479 C C . THR A 1 191 ? -2.918 28.103 0.192 1.00 85.75 191 THR A C 1
ATOM 1481 O O . THR A 1 191 ? -2.067 27.501 -0.457 1.00 85.75 191 THR A O 1
ATOM 1484 N N . ARG A 1 192 ? -2.597 28.806 1.288 1.00 84.94 192 ARG A N 1
ATOM 1485 C CA . ARG A 1 192 ? -1.233 28.966 1.809 1.00 84.94 192 ARG A CA 1
ATOM 1486 C C . ARG A 1 192 ? -1.031 28.310 3.173 1.00 84.94 192 ARG A C 1
ATOM 1488 O O . ARG A 1 192 ? -1.917 28.264 4.024 1.00 84.94 192 ARG A O 1
ATOM 1495 N N . THR A 1 193 ? 0.163 27.779 3.407 1.00 81.50 193 THR A N 1
ATOM 1496 C CA . THR A 1 193 ? 0.646 27.422 4.744 1.00 81.50 193 THR A CA 1
ATOM 1497 C C . THR A 1 193 ? 1.055 28.679 5.513 1.00 81.50 193 THR A C 1
ATOM 1499 O O . THR A 1 193 ? 1.192 29.757 4.938 1.00 81.50 193 THR A O 1
ATOM 1502 N N . SER A 1 194 ? 1.280 28.549 6.822 1.00 77.38 194 SER A N 1
ATOM 1503 C CA . SER A 1 194 ? 1.762 29.654 7.665 1.00 77.38 194 SER A CA 1
ATOM 1504 C C . SER A 1 194 ? 3.113 30.217 7.210 1.00 77.38 194 SER A C 1
ATOM 1506 O O . SER A 1 194 ? 3.395 31.383 7.454 1.00 77.38 194 SER A O 1
ATOM 1508 N N . ILE A 1 195 ? 3.922 29.407 6.521 1.00 79.38 195 ILE A N 1
ATOM 1509 C CA . ILE A 1 195 ? 5.214 29.799 5.939 1.00 79.38 195 ILE A CA 1
ATOM 1510 C C . ILE A 1 195 ? 5.095 30.283 4.481 1.00 79.38 195 ILE A C 1
ATOM 1512 O O . ILE A 1 195 ? 6.101 30.452 3.806 1.00 79.38 195 ILE A O 1
ATOM 1516 N N . GLY A 1 196 ? 3.873 30.469 3.965 1.00 79.56 196 GLY A N 1
ATOM 1517 C CA . GLY A 1 196 ? 3.622 31.003 2.621 1.00 79.56 196 GLY A CA 1
ATOM 1518 C C . GLY A 1 196 ? 3.689 29.986 1.474 1.00 79.56 196 GLY A C 1
ATOM 1519 O O . GLY A 1 196 ? 3.465 30.359 0.325 1.00 79.56 196 GLY A O 1
ATOM 1520 N N . SER A 1 197 ? 3.929 28.700 1.741 1.00 82.94 197 SER A N 1
ATOM 1521 C CA . SER A 1 197 ? 3.930 27.655 0.703 1.00 82.94 197 SER A CA 1
ATOM 1522 C C . SER A 1 197 ? 2.507 27.295 0.267 1.00 82.94 197 SER A C 1
ATOM 1524 O O . SER A 1 197 ? 1.573 27.342 1.066 1.00 82.94 197 SER A O 1
ATOM 1526 N N . TRP A 1 198 ? 2.317 26.922 -0.996 1.00 86.81 198 TRP A N 1
ATOM 1527 C CA . TRP A 1 198 ? 1.011 26.514 -1.516 1.00 86.81 198 TRP A CA 1
ATOM 1528 C C . TRP A 1 198 ? 0.550 25.159 -0.970 1.00 86.81 198 TRP A C 1
ATOM 1530 O O . TRP A 1 198 ? 1.321 24.196 -0.915 1.00 86.81 198 TRP A O 1
ATOM 1540 N N . ARG A 1 199 ? -0.733 25.069 -0.616 1.00 89.25 199 ARG A N 1
ATOM 1541 C CA . ARG A 1 199 ? -1.427 23.828 -0.260 1.00 89.25 199 ARG A CA 1
ATOM 1542 C C . ARG A 1 199 ? -2.114 23.268 -1.499 1.00 89.25 199 ARG A C 1
ATOM 1544 O O . ARG A 1 199 ? -3.248 23.629 -1.795 1.00 89.25 199 ARG A O 1
ATOM 1551 N N . THR A 1 200 ? -1.424 22.385 -2.210 1.00 91.38 200 THR A N 1
ATOM 1552 C CA . THR A 1 200 ? -1.883 21.823 -3.490 1.00 91.38 200 THR A CA 1
ATOM 1553 C C . THR A 1 200 ? -3.230 21.111 -3.402 1.00 91.38 200 THR A C 1
ATOM 1555 O O . THR A 1 200 ? -4.015 21.212 -4.331 1.00 91.38 200 THR A O 1
ATOM 1558 N N . THR A 1 201 ? -3.551 20.476 -2.273 1.00 90.06 201 THR A N 1
ATOM 1559 C CA . THR A 1 201 ? -4.871 19.861 -2.050 1.00 90.06 201 THR A CA 1
ATOM 1560 C C . THR A 1 201 ? -6.000 20.889 -2.017 1.00 90.06 201 THR A C 1
ATOM 1562 O O . THR A 1 201 ? -7.062 20.652 -2.569 1.00 90.06 201 THR A O 1
ATOM 1565 N N . VAL A 1 202 ? -5.772 22.063 -1.421 1.00 92.44 202 VAL A N 1
ATOM 1566 C CA . VAL A 1 202 ? -6.766 23.149 -1.402 1.00 92.44 202 VAL A CA 1
ATOM 1567 C C . VAL A 1 202 ? -6.900 23.785 -2.785 1.00 92.44 202 VAL A C 1
ATOM 1569 O O . VAL A 1 202 ? -7.996 24.168 -3.172 1.00 92.44 2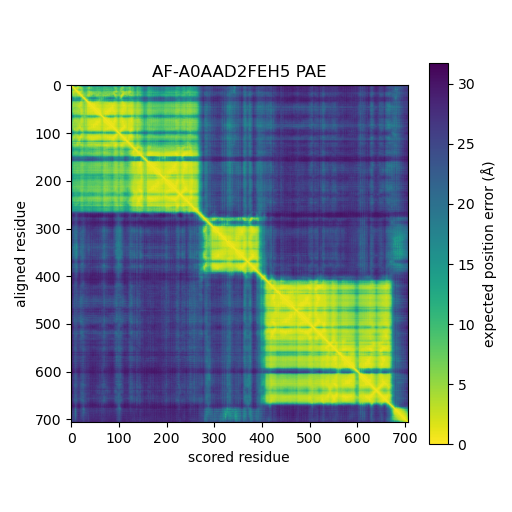02 VAL A O 1
ATOM 1572 N N . ILE A 1 203 ? -5.795 23.886 -3.532 1.00 93.12 203 ILE A N 1
ATOM 1573 C CA . ILE A 1 203 ? -5.820 24.340 -4.928 1.00 93.12 203 ILE A CA 1
ATOM 1574 C C . ILE A 1 203 ? -6.643 23.367 -5.776 1.00 93.12 203 ILE A C 1
ATOM 1576 O O . ILE A 1 203 ? -7.520 23.827 -6.491 1.00 93.12 203 ILE A O 1
ATOM 1580 N N . ALA A 1 204 ? -6.417 22.054 -5.652 1.00 93.50 204 ALA A N 1
ATOM 1581 C CA . ALA A 1 204 ? -7.174 21.031 -6.378 1.00 93.50 204 ALA A CA 1
ATOM 1582 C C . ALA A 1 204 ? -8.686 21.168 -6.146 1.00 93.50 204 ALA A C 1
ATOM 1584 O O . ALA A 1 204 ? -9.455 21.164 -7.100 1.00 93.50 204 ALA A O 1
ATOM 1585 N N . GLU A 1 205 ? -9.110 21.370 -4.894 1.00 92.31 205 GLU A N 1
ATOM 1586 C CA . GLU A 1 205 ? -10.525 21.585 -4.563 1.00 92.31 205 GLU A CA 1
ATOM 1587 C C . GLU A 1 205 ? -11.100 22.860 -5.191 1.00 92.31 205 GLU A C 1
ATOM 1589 O O . GLU A 1 205 ? -12.227 22.846 -5.670 1.00 92.31 205 GLU A O 1
ATOM 1594 N N . ILE A 1 206 ? -10.327 23.948 -5.250 1.00 94.88 206 ILE A N 1
ATOM 1595 C CA . ILE A 1 206 ? -10.762 25.168 -5.946 1.00 94.88 206 ILE A CA 1
ATOM 1596 C C . ILE A 1 206 ? -10.851 24.920 -7.454 1.00 94.88 206 ILE A C 1
ATOM 1598 O O . ILE A 1 206 ? -11.820 25.338 -8.077 1.00 94.88 206 ILE A O 1
ATOM 1602 N N . LEU A 1 207 ? -9.878 24.220 -8.050 1.00 95.38 207 LEU A N 1
ATOM 1603 C CA . LEU A 1 207 ? -9.886 23.913 -9.483 1.00 95.38 207 LEU A CA 1
ATOM 1604 C C . LEU A 1 207 ? -11.129 23.118 -9.894 1.00 95.38 207 LEU A C 1
ATOM 1606 O O . LEU A 1 207 ? -11.666 23.391 -10.962 1.00 95.38 207 LEU A O 1
ATOM 1610 N N . LYS A 1 208 ? -11.653 22.228 -9.038 1.00 93.62 208 LYS A N 1
ATOM 1611 C CA . LYS A 1 208 ? -12.904 21.490 -9.302 1.00 93.62 208 LYS A CA 1
ATOM 1612 C C . LYS A 1 208 ? -14.097 22.405 -9.605 1.00 93.62 208 LYS A C 1
ATOM 1614 O O . LYS A 1 208 ? -14.965 22.018 -10.380 1.00 93.62 208 LYS A O 1
ATOM 1619 N N . GLU A 1 209 ? -14.139 23.618 -9.049 1.00 95.94 209 GLU A N 1
ATOM 1620 C CA . GLU A 1 209 ? -15.204 24.595 -9.329 1.00 95.94 209 GLU A CA 1
ATOM 1621 C C . GLU A 1 209 ? -15.099 25.198 -10.741 1.00 95.94 209 GLU A C 1
ATOM 1623 O O . GLU A 1 209 ? -16.112 25.543 -11.350 1.00 95.94 209 GLU A O 1
ATOM 1628 N N . PHE A 1 210 ? -13.880 25.323 -11.272 1.00 96.94 210 PHE A N 1
ATOM 1629 C CA . PHE A 1 210 ? -13.601 25.934 -12.576 1.00 96.94 210 PHE A CA 1
ATOM 1630 C C . PHE A 1 210 ? -13.508 24.904 -13.701 1.00 96.94 210 PHE A C 1
ATOM 1632 O O . PHE A 1 210 ? -13.843 25.213 -14.847 1.00 96.94 210 PHE A O 1
ATOM 1639 N N . GLN A 1 211 ? -13.097 23.682 -13.368 1.00 95.81 211 GLN A N 1
ATOM 1640 C CA . GLN A 1 211 ? -12.818 22.599 -14.301 1.00 95.81 211 GLN A CA 1
ATOM 1641 C C . GLN A 1 211 ? -13.938 22.369 -15.333 1.00 95.81 211 GLN A C 1
ATOM 1643 O O . GLN A 1 211 ? -13.609 22.300 -16.512 1.00 95.81 211 GLN A O 1
ATOM 1648 N N . PRO A 1 212 ? -15.247 22.362 -14.990 1.00 96.31 212 PRO A N 1
ATOM 1649 C CA . PRO A 1 212 ? -16.301 22.165 -15.992 1.00 96.31 212 PRO A CA 1
ATOM 1650 C C . PRO A 1 212 ? -16.311 23.221 -17.107 1.00 96.31 212 PRO A C 1
ATOM 1652 O O . PRO A 1 212 ? -16.644 22.919 -18.252 1.00 96.31 212 PRO A O 1
ATOM 1655 N N . VAL A 1 213 ? -15.951 24.470 -16.790 1.00 97.25 213 VAL A N 1
ATOM 1656 C CA . VAL A 1 213 ? -15.920 25.560 -17.775 1.00 97.25 213 VAL A CA 1
ATOM 1657 C C . VAL A 1 213 ? -14.711 25.414 -18.696 1.00 97.25 213 VAL A C 1
ATOM 1659 O O . VAL A 1 213 ? -14.864 25.546 -19.910 1.00 97.25 213 VAL A O 1
ATOM 1662 N N . PHE A 1 214 ? -13.545 25.080 -18.138 1.00 97.44 214 PHE A N 1
ATOM 1663 C CA . PHE A 1 214 ? -12.348 24.758 -18.916 1.00 97.44 214 PHE A CA 1
ATOM 1664 C C . PHE A 1 214 ? -12.595 23.542 -19.829 1.00 97.44 214 PHE A C 1
ATOM 1666 O O . PHE A 1 214 ? -12.395 23.645 -21.041 1.00 97.44 214 PHE A O 1
ATOM 1673 N N . GLU A 1 215 ? -13.148 22.447 -19.290 1.00 95.12 215 GLU A N 1
ATOM 1674 C CA . GLU A 1 215 ? -13.443 21.215 -20.040 1.00 95.12 215 GLU A CA 1
ATOM 1675 C C . GLU A 1 215 ? -14.427 21.474 -21.187 1.00 95.12 215 GLU A C 1
ATOM 1677 O O . GLU A 1 215 ? -14.234 20.974 -22.294 1.00 95.12 215 GLU A O 1
ATOM 1682 N N . SER A 1 216 ? -15.440 22.326 -20.974 1.00 96.00 216 SER A N 1
ATOM 1683 C CA . SER A 1 216 ? -16.405 22.703 -22.023 1.00 96.00 216 SER A CA 1
ATOM 1684 C C . SER A 1 216 ? -15.776 23.421 -23.225 1.00 96.00 216 SER A C 1
ATOM 1686 O O . SER A 1 216 ? -16.400 23.540 -24.280 1.00 96.00 216 SER A O 1
ATOM 1688 N N . ARG A 1 217 ? -14.544 23.913 -23.063 1.00 97.56 217 ARG A N 1
ATOM 1689 C CA . ARG A 1 217 ? -13.735 24.575 -24.090 1.00 97.56 217 ARG A CA 1
ATOM 1690 C C . ARG A 1 217 ? -12.518 23.739 -24.493 1.00 97.56 217 ARG A C 1
ATOM 1692 O O . ARG A 1 217 ? -11.628 24.262 -25.151 1.00 97.56 217 ARG A O 1
ATOM 1699 N N . GLY A 1 218 ? -12.475 22.461 -24.120 1.00 95.94 218 GLY A N 1
ATOM 1700 C CA . GLY A 1 218 ? -11.394 21.552 -24.492 1.00 95.94 218 GLY A CA 1
ATOM 1701 C C . GLY A 1 218 ? -10.073 21.828 -23.773 1.00 95.94 218 GLY A C 1
ATOM 1702 O O . GLY A 1 218 ? -9.028 21.477 -24.309 1.00 95.94 218 GLY A O 1
ATOM 1703 N N . VAL A 1 219 ? -10.100 22.458 -22.594 1.00 97.50 219 VAL A N 1
ATOM 1704 C CA . VAL A 1 219 ? -8.913 22.637 -21.746 1.00 97.50 219 VAL A CA 1
ATOM 1705 C C . VAL A 1 219 ? -9.122 21.935 -20.416 1.00 97.50 219 VAL A C 1
ATOM 1707 O O . VAL A 1 219 ? -10.197 21.983 -19.835 1.00 97.50 219 VAL A O 1
ATOM 1710 N N . GLU A 1 220 ? -8.082 21.306 -19.903 1.00 96.06 220 GLU A N 1
ATOM 1711 C CA . GLU A 1 220 ? -8.073 20.674 -18.591 1.00 96.06 220 GLU A CA 1
ATOM 1712 C C . GLU A 1 220 ? -6.984 21.311 -17.730 1.00 96.06 220 GLU A C 1
ATOM 1714 O O . GLU A 1 220 ? -5.877 21.550 -18.213 1.00 96.06 220 GLU A O 1
ATOM 1719 N N . VAL A 1 221 ? -7.309 21.640 -16.473 1.00 96.69 221 VAL A N 1
ATOM 1720 C CA . VAL A 1 221 ? -6.380 22.319 -15.562 1.00 96.69 221 VAL A CA 1
ATOM 1721 C C . VAL A 1 221 ? -6.074 21.421 -14.377 1.00 96.69 221 VAL A C 1
ATOM 1723 O O . VAL A 1 221 ? -6.952 21.090 -13.583 1.00 96.69 221 VAL A O 1
ATOM 1726 N N . VAL A 1 222 ? -4.805 21.056 -14.221 1.00 96.00 222 VAL A N 1
ATOM 1727 C CA . VAL A 1 222 ? -4.373 20.097 -13.198 1.00 96.00 222 VAL A CA 1
ATOM 1728 C C . VAL A 1 222 ? -3.323 20.720 -12.306 1.00 96.00 222 VAL A C 1
ATOM 1730 O O . VAL A 1 222 ? -2.372 21.334 -12.777 1.00 96.00 222 VAL A O 1
ATOM 1733 N N . VAL A 1 223 ? -3.475 20.554 -10.993 1.00 95.69 223 VAL A N 1
ATOM 1734 C CA . VAL A 1 223 ? -2.430 20.946 -10.048 1.00 95.69 223 VAL A CA 1
ATOM 1735 C C . VAL A 1 223 ? -1.443 19.806 -9.857 1.00 95.69 223 VAL A C 1
ATOM 1737 O O . VAL A 1 223 ? -1.808 18.696 -9.458 1.00 95.69 223 VAL A O 1
ATOM 1740 N N . CYS A 1 224 ? -0.175 20.122 -10.085 1.00 94.75 224 CYS A N 1
ATOM 1741 C CA . CYS A 1 224 ? 0.915 19.173 -10.024 1.00 94.75 224 CYS A CA 1
ATOM 1742 C C . CYS A 1 224 ? 1.908 19.490 -8.904 1.00 94.75 224 CYS A C 1
ATOM 1744 O O . CYS A 1 224 ? 2.079 20.640 -8.476 1.00 94.75 224 CYS A O 1
ATOM 1746 N N . LYS A 1 225 ? 2.561 18.438 -8.401 1.00 92.62 225 LYS A N 1
ATOM 1747 C CA . LYS A 1 225 ? 3.607 18.525 -7.384 1.00 92.62 225 LYS A CA 1
ATOM 1748 C C . LYS A 1 225 ? 4.673 17.447 -7.573 1.00 92.62 225 LYS A C 1
ATOM 1750 O O . LYS A 1 225 ? 4.370 16.258 -7.549 1.00 92.62 225 LYS A O 1
ATOM 1755 N N . ALA A 1 226 ? 5.933 17.873 -7.601 1.00 87.75 226 ALA A N 1
ATOM 1756 C CA . ALA A 1 226 ? 7.101 16.997 -7.567 1.00 87.75 226 ALA A CA 1
ATOM 1757 C C . ALA A 1 226 ? 8.056 17.389 -6.434 1.00 87.75 226 ALA A C 1
ATOM 1759 O O . ALA A 1 226 ? 8.122 18.549 -6.025 1.00 87.75 226 ALA A O 1
ATOM 1760 N N . VAL A 1 227 ? 8.801 16.406 -5.929 1.00 81.62 227 VAL A N 1
ATOM 1761 C CA . VAL A 1 227 ? 9.889 16.606 -4.963 1.00 81.62 227 VAL A CA 1
ATOM 1762 C C . VAL A 1 227 ? 11.149 16.001 -5.564 1.00 81.62 227 VAL A C 1
ATOM 1764 O O . VAL A 1 227 ? 11.161 14.808 -5.866 1.00 81.62 227 VAL A O 1
ATOM 1767 N N . GLN A 1 228 ? 12.191 16.810 -5.742 1.00 74.06 228 GLN A N 1
ATOM 1768 C CA . GLN A 1 228 ? 13.485 16.363 -6.252 1.00 74.06 228 GLN A CA 1
ATOM 1769 C C . GLN A 1 228 ? 14.586 16.852 -5.311 1.00 74.06 228 GLN A C 1
ATOM 1771 O O . GLN A 1 228 ? 14.825 18.047 -5.171 1.00 74.06 228 GLN A O 1
ATOM 1776 N N . GLY A 1 229 ? 15.242 15.918 -4.619 1.00 79.62 229 GLY A N 1
ATOM 1777 C CA . GLY A 1 229 ? 16.174 16.266 -3.548 1.00 79.62 229 GLY A CA 1
ATOM 1778 C C . GLY A 1 229 ? 15.466 17.019 -2.418 1.00 79.62 229 GLY A C 1
ATOM 1779 O O . GLY A 1 229 ? 14.543 16.489 -1.801 1.00 79.62 229 GLY A O 1
ATOM 1780 N N . TRP A 1 230 ? 15.909 18.248 -2.152 1.00 74.50 230 TRP A N 1
ATOM 1781 C CA . TRP A 1 230 ? 15.320 19.136 -1.141 1.00 74.50 230 TRP A CA 1
ATOM 1782 C C . TRP A 1 230 ? 14.313 20.133 -1.725 1.00 74.50 230 TRP A C 1
ATOM 1784 O O . TRP A 1 230 ? 13.632 20.821 -0.963 1.00 74.50 230 TRP A O 1
ATOM 1794 N N . ASP A 1 231 ? 14.205 20.199 -3.052 1.00 76.31 231 ASP A N 1
ATOM 1795 C CA . ASP A 1 231 ? 13.365 21.162 -3.747 1.00 76.31 231 ASP A CA 1
ATOM 1796 C C . ASP A 1 231 ? 11.958 20.596 -3.982 1.00 76.31 231 ASP A C 1
ATOM 1798 O O . ASP A 1 231 ? 11.763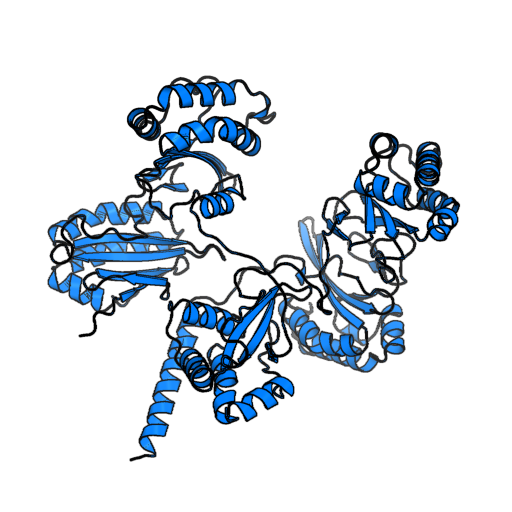 19.448 -4.396 1.00 76.31 231 ASP A O 1
ATOM 1802 N N . GLU A 1 232 ? 10.949 21.418 -3.688 1.00 83.94 232 GLU A N 1
ATOM 1803 C CA . GLU A 1 232 ? 9.534 21.111 -3.899 1.00 83.94 232 GLU A CA 1
ATOM 1804 C C . GLU A 1 232 ? 8.990 21.996 -5.026 1.00 83.94 232 GLU A C 1
ATOM 1806 O O . GLU A 1 232 ? 8.847 23.211 -4.871 1.00 83.94 232 GLU A O 1
ATOM 1811 N N . TYR A 1 233 ? 8.630 21.374 -6.146 1.00 86.31 233 TYR A N 1
ATOM 1812 C CA . TYR A 1 233 ? 8.043 22.043 -7.302 1.00 86.31 233 TYR A CA 1
ATOM 1813 C C . TYR A 1 233 ? 6.525 21.893 -7.261 1.00 86.31 233 TYR A C 1
ATOM 1815 O O . TYR A 1 233 ? 5.996 20.804 -7.036 1.00 86.31 233 TYR A O 1
ATOM 1823 N N . LYS A 1 234 ? 5.814 23.000 -7.476 1.00 91.75 234 LYS A N 1
ATOM 1824 C CA . LYS A 1 234 ? 4.350 23.058 -7.563 1.00 91.75 234 LYS A CA 1
ATOM 1825 C C . LYS A 1 234 ? 3.983 23.893 -8.775 1.00 91.75 234 LYS A C 1
ATOM 1827 O O . LYS A 1 234 ? 4.540 24.980 -8.937 1.00 91.75 234 LYS A O 1
ATOM 1832 N N . TRP A 1 235 ? 3.069 23.414 -9.602 1.00 93.94 235 TRP A N 1
ATOM 1833 C CA . TRP A 1 235 ? 2.642 24.113 -10.812 1.00 93.94 235 TRP A CA 1
ATOM 1834 C C . TRP A 1 235 ? 1.209 23.738 -11.185 1.00 93.94 235 TRP A C 1
ATOM 1836 O O . TRP A 1 235 ? 0.631 22.814 -10.609 1.00 93.94 235 TRP A O 1
ATOM 1846 N N . LEU A 1 236 ? 0.639 24.494 -12.114 1.00 95.12 236 LEU A N 1
ATOM 1847 C CA . LEU A 1 236 ? -0.577 24.141 -12.835 1.00 95.12 236 LEU A CA 1
ATOM 1848 C C . LEU A 1 236 ? -0.194 23.694 -14.244 1.00 95.12 236 LEU A C 1
ATOM 1850 O O . LEU A 1 236 ? 0.654 24.333 -14.863 1.00 95.12 236 LEU A O 1
ATOM 1854 N N . GLU A 1 237 ? -0.807 22.627 -14.738 1.00 96.50 237 GLU A N 1
ATOM 1855 C CA . GLU A 1 237 ? -0.755 22.219 -16.142 1.00 96.50 237 GLU A CA 1
ATOM 1856 C C . GLU A 1 237 ? -2.074 22.595 -16.812 1.00 96.50 237 GLU A C 1
ATOM 1858 O O . GLU A 1 237 ? -3.140 22.240 -16.312 1.00 96.50 237 GLU A O 1
ATOM 1863 N N . PHE A 1 238 ? -1.991 23.317 -17.927 1.00 97.25 238 PHE A N 1
ATOM 1864 C CA . PHE A 1 238 ? -3.102 23.648 -18.811 1.00 97.25 238 PHE A CA 1
ATOM 1865 C C . PHE A 1 238 ? -2.974 22.781 -20.056 1.00 97.25 238 PHE A C 1
ATOM 1867 O O . PHE A 1 238 ? -2.041 22.953 -20.839 1.00 97.25 238 PHE A O 1
ATOM 1874 N N . ILE A 1 239 ? -3.891 21.835 -20.210 1.00 96.69 239 ILE A N 1
ATOM 1875 C CA . ILE A 1 239 ? -3.843 20.790 -21.228 1.00 96.69 239 ILE A CA 1
ATOM 1876 C C . ILE A 1 239 ? -4.930 21.088 -22.250 1.00 96.69 239 ILE A C 1
ATOM 1878 O O . ILE A 1 239 ? -6.113 20.931 -21.956 1.00 96.69 239 ILE A O 1
ATOM 1882 N N . ASP A 1 240 ? -4.545 21.510 -23.447 1.00 97.19 240 ASP A N 1
ATOM 1883 C CA . ASP A 1 240 ? -5.441 21.556 -24.596 1.00 97.19 240 ASP A CA 1
ATOM 1884 C C . ASP A 1 240 ? -5.706 20.124 -25.071 1.00 97.19 240 ASP A C 1
ATOM 1886 O O . ASP A 1 240 ? -4.844 19.480 -25.665 1.00 97.19 240 ASP A O 1
ATOM 1890 N N . ILE A 1 241 ? -6.904 19.616 -24.791 1.00 93.50 241 ILE A N 1
ATOM 1891 C CA . ILE A 1 241 ? -7.295 18.219 -25.019 1.00 93.50 241 ILE A CA 1
ATOM 1892 C C . ILE A 1 241 ? -7.281 17.867 -26.518 1.00 93.50 241 ILE A C 1
ATOM 1894 O O . ILE A 1 241 ? -7.149 16.697 -26.871 1.00 93.50 241 ILE A O 1
ATOM 1898 N N . GLU A 1 242 ? -7.409 18.862 -27.402 1.00 91.94 242 GLU A N 1
ATOM 1899 C CA . GLU A 1 242 ? -7.394 18.659 -28.857 1.00 91.94 242 GLU A CA 1
ATOM 1900 C C . GLU A 1 242 ? -5.973 18.569 -29.427 1.00 91.94 242 GLU A C 1
ATOM 1902 O O . GLU A 1 242 ? -5.781 17.986 -30.494 1.00 91.94 242 GLU A O 1
ATOM 1907 N N . VAL A 1 243 ? -4.988 19.153 -28.737 1.00 91.31 243 VAL A N 1
ATOM 1908 C CA . VAL A 1 243 ? -3.597 19.257 -29.207 1.00 91.31 243 VAL A CA 1
ATOM 1909 C C . VAL A 1 243 ? -2.678 18.289 -28.466 1.00 91.31 243 VAL A C 1
ATOM 1911 O O . VAL A 1 243 ? -1.774 17.719 -29.077 1.00 91.31 243 VAL A O 1
ATOM 1914 N N . ALA A 1 244 ? -2.894 18.103 -27.163 1.00 87.81 244 ALA A N 1
ATOM 1915 C CA . ALA A 1 244 ? -2.095 17.203 -26.348 1.00 87.81 244 ALA A CA 1
ATOM 1916 C C . ALA A 1 244 ? -2.239 15.746 -26.826 1.00 87.81 244 ALA A C 1
ATOM 1918 O O . ALA A 1 244 ? -3.330 15.342 -27.246 1.00 87.81 244 ALA A O 1
ATOM 1919 N N . PRO A 1 245 ? -1.173 14.924 -26.736 1.00 80.88 245 PRO A N 1
ATOM 1920 C CA . PRO A 1 245 ? -1.254 13.510 -27.083 1.00 80.88 245 PRO A CA 1
ATOM 1921 C C . PRO A 1 245 ? -2.408 12.833 -26.340 1.00 80.88 245 PRO A C 1
ATOM 1923 O O . PRO A 1 245 ? -2.607 13.058 -25.145 1.00 80.88 245 PRO A O 1
ATOM 1926 N N . GLN A 1 246 ? -3.179 11.985 -27.027 1.00 77.31 246 GLN A N 1
ATOM 1927 C CA . GLN A 1 246 ? -4.393 11.396 -26.445 1.00 77.31 246 GLN A CA 1
ATOM 1928 C C . GLN A 1 246 ? -4.119 10.596 -25.163 1.00 77.31 246 GLN A C 1
ATOM 1930 O O . GLN A 1 246 ? -4.982 10.547 -24.282 1.00 77.31 246 GLN A O 1
ATOM 1935 N N . HIS A 1 247 ? -2.930 10.006 -25.055 1.00 75.31 247 HIS A N 1
ATOM 1936 C CA . HIS A 1 247 ? -2.450 9.234 -23.911 1.00 75.31 247 HIS A CA 1
ATOM 1937 C C . HIS A 1 247 ? -1.655 10.079 -22.899 1.00 75.31 247 HIS A C 1
ATOM 1939 O O . HIS A 1 247 ? -1.105 9.528 -21.951 1.00 75.31 247 HIS A O 1
ATOM 1945 N N . TYR A 1 248 ? -1.549 11.400 -23.070 1.00 82.56 248 TYR A N 1
ATOM 1946 C CA . TYR A 1 248 ? -0.831 12.231 -22.108 1.00 82.56 248 TYR A CA 1
ATOM 1947 C C . TYR A 1 248 ? -1.621 12.363 -20.807 1.00 82.56 248 TYR A C 1
ATOM 1949 O O . TYR A 1 248 ? -2.763 12.830 -20.816 1.00 82.56 248 TYR A O 1
ATOM 1957 N N . PHE A 1 249 ? -0.986 12.032 -19.681 1.00 84.12 249 PHE A N 1
ATOM 1958 C CA . PHE A 1 249 ? -1.510 12.258 -18.337 1.00 84.12 249 PHE A CA 1
ATOM 1959 C C . PHE A 1 249 ? -0.490 13.040 -17.496 1.00 84.12 249 PHE A C 1
ATOM 1961 O O . PHE A 1 249 ? 0.686 12.670 -17.476 1.00 84.12 249 PHE A O 1
ATOM 1968 N N . PRO A 1 250 ? -0.921 14.075 -16.750 1.00 88.75 250 PRO A N 1
ATOM 1969 C CA . PRO A 1 250 ? -0.080 14.778 -15.787 1.00 88.75 250 PRO A CA 1
ATOM 1970 C C . PRO A 1 250 ? 0.483 13.825 -14.738 1.00 88.75 250 PRO A C 1
ATOM 1972 O O . PRO A 1 250 ? -0.194 13.414 -13.793 1.00 88.75 250 PRO A O 1
ATOM 1975 N N . LYS A 1 251 ? 1.759 13.481 -14.895 1.00 83.00 251 LYS A N 1
ATOM 1976 C CA . LYS A 1 251 ? 2.480 12.545 -14.023 1.00 83.00 251 LYS A CA 1
ATOM 1977 C C . LYS A 1 251 ? 2.449 12.948 -12.553 1.00 83.00 251 LYS A C 1
ATOM 1979 O O . LYS A 1 251 ? 2.462 12.110 -11.655 1.00 83.00 251 LYS A O 1
ATOM 1984 N N . TYR A 1 252 ? 2.463 14.250 -12.315 1.00 88.81 252 TYR A N 1
ATOM 1985 C CA . TYR A 1 252 ? 2.617 14.827 -10.990 1.00 88.81 252 TYR A CA 1
ATOM 1986 C C . TYR A 1 252 ? 1.295 15.341 -10.419 1.00 88.81 252 TYR A C 1
ATOM 1988 O O . TYR A 1 252 ? 1.326 16.110 -9.456 1.00 88.81 252 TYR A O 1
ATOM 1996 N N . ALA A 1 253 ? 0.154 14.919 -10.982 1.00 92.12 253 ALA A N 1
ATOM 1997 C CA . ALA A 1 253 ? -1.170 15.283 -10.494 1.00 92.12 253 ALA A CA 1
ATOM 1998 C C . ALA A 1 253 ? -1.306 14.993 -8.992 1.00 92.12 253 ALA A C 1
ATOM 2000 O O . ALA A 1 253 ? -0.976 13.915 -8.495 1.00 92.12 253 ALA A O 1
ATOM 2001 N N . VAL A 1 254 ? -1.791 15.982 -8.245 1.00 89.94 254 VAL A N 1
ATOM 2002 C CA . VAL A 1 254 ? -1.953 15.868 -6.786 1.00 89.94 254 VAL A CA 1
ATOM 2003 C C . VAL A 1 254 ? -3.170 15.017 -6.424 1.00 89.94 254 VAL A C 1
ATOM 2005 O O . VAL A 1 254 ? -3.167 14.361 -5.379 1.00 89.94 254 VAL A O 1
ATOM 2008 N N . ASP A 1 255 ? -4.200 15.031 -7.268 1.00 85.44 255 ASP A N 1
ATOM 2009 C CA . ASP A 1 255 ? -5.364 14.167 -7.117 1.00 85.44 255 ASP A CA 1
ATOM 2010 C C . ASP A 1 255 ? -5.054 12.787 -7.707 1.00 85.44 255 ASP A C 1
ATOM 2012 O O . ASP A 1 255 ? -4.895 12.628 -8.913 1.00 85.44 255 ASP A O 1
ATOM 2016 N N . LYS A 1 256 ? -4.941 11.779 -6.840 1.00 72.62 256 LYS A N 1
ATOM 2017 C CA . LYS A 1 256 ? -4.609 10.407 -7.249 1.00 72.62 256 LYS A CA 1
ATOM 2018 C C . LYS A 1 256 ? -5.747 9.717 -7.998 1.00 72.62 256 LYS A C 1
ATOM 2020 O O . LYS A 1 256 ? -5.484 8.768 -8.728 1.00 72.62 256 LYS A O 1
ATOM 2025 N N . ASN A 1 257 ? -6.981 10.188 -7.829 1.00 75.69 257 ASN A N 1
ATOM 2026 C CA . ASN A 1 257 ? -8.140 9.651 -8.539 1.00 75.69 257 ASN A CA 1
ATOM 2027 C C . ASN A 1 257 ? -8.294 10.275 -9.931 1.00 75.69 257 ASN A C 1
ATOM 2029 O O . ASN A 1 257 ? -9.081 9.794 -10.738 1.00 75.69 257 ASN A O 1
ATOM 2033 N N . TYR A 1 258 ? -7.519 11.315 -10.248 1.00 75.81 258 TYR A N 1
ATOM 2034 C CA . TYR A 1 258 ? -7.595 12.008 -11.530 1.00 75.81 258 TYR A CA 1
ATOM 2035 C C . TYR A 1 258 ? -7.423 11.060 -12.729 1.00 75.81 258 TYR A C 1
ATOM 2037 O O . TYR A 1 258 ? -8.181 11.134 -13.695 1.00 75.81 258 TYR A O 1
ATOM 2045 N N . GLN A 1 259 ? -6.459 10.134 -12.666 1.00 65.88 259 GLN A N 1
ATOM 2046 C CA . GLN A 1 259 ? -6.213 9.192 -13.762 1.00 65.88 259 GLN A CA 1
ATOM 2047 C C . GLN A 1 259 ? -7.388 8.222 -13.962 1.00 65.88 259 GLN A C 1
ATOM 2049 O O . GLN A 1 259 ? -7.839 8.033 -15.091 1.00 65.88 259 GLN A O 1
ATOM 2054 N N . SER A 1 260 ? -7.934 7.656 -12.880 1.00 61.16 260 SER A N 1
ATOM 2055 C CA . SER A 1 260 ? -9.063 6.720 -12.953 1.00 61.16 260 SER A CA 1
ATOM 2056 C C . SER A 1 260 ? -10.366 7.406 -13.386 1.00 61.16 260 SER A C 1
ATOM 2058 O O . SER A 1 260 ? -11.101 6.879 -14.225 1.00 61.16 260 SER A O 1
ATOM 2060 N N . GLU A 1 261 ? -10.632 8.622 -12.905 1.00 70.62 261 GLU A N 1
ATOM 2061 C CA . GLU A 1 261 ? -11.794 9.420 -13.313 1.00 70.62 261 GLU A CA 1
ATOM 2062 C C . GLU A 1 261 ? -11.731 9.815 -14.797 1.00 70.62 261 GLU A C 1
ATOM 2064 O O . GLU A 1 261 ? -12.724 9.703 -15.519 1.00 70.62 261 GLU A O 1
ATOM 2069 N N . ARG A 1 262 ? -10.558 10.208 -15.305 1.00 65.44 262 ARG A N 1
ATOM 2070 C CA . ARG A 1 262 ? -10.387 10.578 -16.718 1.00 65.44 262 ARG A CA 1
ATOM 2071 C C . ARG A 1 262 ? -10.547 9.387 -17.666 1.00 65.44 262 ARG A C 1
ATOM 2073 O O . ARG A 1 262 ? -11.139 9.541 -18.735 1.00 65.44 262 ARG A O 1
ATOM 2080 N N . LEU A 1 263 ? -10.071 8.204 -17.268 1.00 57.09 263 LEU A N 1
ATOM 2081 C CA . LEU A 1 263 ? -10.260 6.959 -18.022 1.00 57.09 263 LEU A CA 1
ATOM 2082 C C . LEU A 1 263 ? -11.739 6.540 -18.071 1.00 57.09 263 LEU A C 1
ATOM 2084 O O . LEU A 1 263 ? -12.243 6.193 -19.139 1.00 57.09 263 LEU A O 1
ATOM 2088 N N . SER A 1 264 ? -12.464 6.658 -16.954 1.00 52.03 264 SER A N 1
ATOM 2089 C CA . SER A 1 264 ? -13.900 6.328 -16.901 1.00 52.03 264 SER A CA 1
ATOM 2090 C C . SER A 1 264 ? -14.781 7.283 -17.722 1.00 52.03 264 SER A C 1
ATOM 2092 O O . SER A 1 264 ? -15.685 6.828 -18.425 1.00 52.03 264 SER A O 1
ATOM 2094 N N . LYS A 1 265 ? -14.485 8.594 -17.738 1.00 59.16 265 LYS A N 1
ATOM 2095 C CA . LYS A 1 265 ? -15.196 9.587 -18.573 1.00 59.16 265 LYS A CA 1
ATOM 2096 C C . LYS A 1 265 ? -15.070 9.330 -20.086 1.00 59.16 265 LYS A C 1
ATOM 2098 O O . LYS A 1 265 ? -15.882 9.846 -20.850 1.00 59.16 265 LYS A O 1
ATOM 2103 N N . ARG A 1 266 ? -14.088 8.537 -20.538 1.00 50.44 266 ARG A N 1
ATOM 2104 C CA . ARG A 1 266 ? -13.874 8.184 -21.957 1.00 50.44 266 ARG A CA 1
ATOM 2105 C C . ARG A 1 266 ? -14.575 6.884 -22.401 1.00 50.44 266 ARG A C 1
ATOM 2107 O O . ARG A 1 266 ? -14.235 6.355 -23.453 1.00 50.44 266 ARG A O 1
ATOM 2114 N N . ASN A 1 267 ? -15.577 6.394 -21.657 1.00 35.84 267 ASN A N 1
ATOM 2115 C CA . ASN A 1 267 ? -16.339 5.165 -21.963 1.00 35.84 267 ASN A CA 1
ATOM 2116 C C . ASN A 1 267 ? -15.488 3.880 -22.027 1.00 35.84 267 ASN A C 1
ATOM 2118 O O . ASN A 1 267 ? -15.817 2.945 -22.756 1.00 35.84 267 ASN A O 1
ATOM 2122 N N . ILE A 1 268 ? -14.424 3.794 -21.229 1.00 30.42 268 ILE A N 1
ATOM 2123 C CA . ILE A 1 268 ? -13.749 2.520 -20.967 1.00 30.42 268 ILE A CA 1
ATOM 2124 C C . ILE A 1 268 ? -14.510 1.849 -19.813 1.00 30.42 268 ILE A C 1
ATOM 2126 O O . ILE A 1 268 ? -14.340 2.196 -18.647 1.00 30.42 268 ILE A O 1
ATOM 2130 N N . SER A 1 269 ? -15.439 0.957 -20.161 1.00 21.95 269 SER A N 1
ATOM 2131 C CA . SER A 1 269 ? -16.296 0.215 -19.228 1.00 21.95 269 SER A CA 1
ATOM 2132 C C . SER A 1 269 ? -15.622 -1.092 -18.808 1.00 21.95 269 SER A C 1
ATOM 2134 O O . SER A 1 269 ? -15.433 -1.965 -19.651 1.00 21.95 269 SER A O 1
ATOM 2136 N N . MET A 1 270 ? -15.355 -1.273 -17.513 1.00 23.47 270 MET A N 1
ATOM 2137 C CA . MET A 1 270 ? -15.099 -2.593 -16.922 1.00 23.47 270 MET A CA 1
ATOM 2138 C C . MET A 1 270 ? -16.323 -2.977 -16.090 1.00 23.47 270 MET A C 1
ATOM 2140 O O . MET A 1 270 ? -16.591 -2.389 -15.043 1.00 23.47 270 MET A O 1
ATOM 2144 N N . GLY A 1 271 ? -17.128 -3.889 -16.636 1.00 22.55 271 GLY A N 1
ATOM 2145 C CA . GLY A 1 271 ? -18.343 -4.394 -16.005 1.00 22.55 271 GLY A CA 1
ATOM 2146 C C . GLY A 1 271 ? -18.024 -5.491 -14.994 1.00 22.55 271 GLY A C 1
ATOM 2147 O O . GLY A 1 271 ? -17.159 -6.326 -15.232 1.00 22.55 271 GLY A O 1
ATOM 2148 N N . SER A 1 272 ? -18.738 -5.490 -13.872 1.00 23.67 272 SER A N 1
ATOM 2149 C CA . SER A 1 272 ? -18.629 -6.477 -12.800 1.00 23.67 272 SER A CA 1
ATOM 2150 C C . SER A 1 272 ? -19.928 -7.281 -12.673 1.00 23.67 272 SER A C 1
ATOM 2152 O O . SER A 1 272 ? -20.989 -6.698 -12.449 1.00 23.67 272 SER A O 1
ATOM 2154 N N . SER A 1 273 ? -19.876 -8.618 -12.792 1.00 21.55 273 SER A N 1
ATOM 2155 C CA . SER A 1 273 ? -20.864 -9.545 -12.192 1.00 21.55 273 SER A CA 1
ATOM 2156 C C . SER A 1 273 ? -20.367 -11.008 -12.092 1.00 21.55 273 SER A C 1
ATOM 2158 O O . SER A 1 273 ? -20.087 -11.620 -13.109 1.00 21.55 273 SER 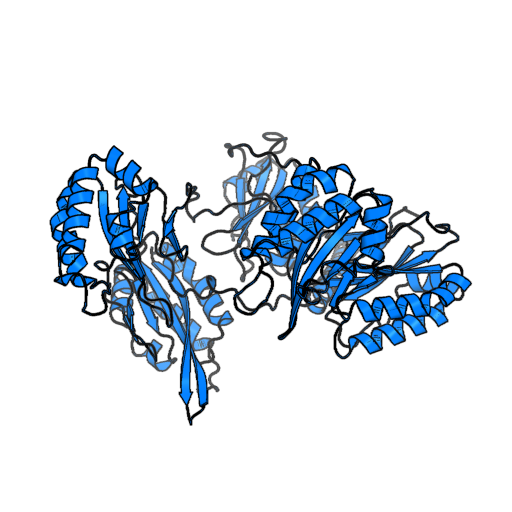A O 1
ATOM 2160 N N . PHE A 1 274 ? -20.383 -11.534 -10.856 1.00 24.59 274 PHE A N 1
ATOM 2161 C CA . PHE A 1 274 ? -20.845 -12.856 -10.355 1.00 24.59 274 PHE A CA 1
ATOM 2162 C C . PHE A 1 274 ? -20.206 -14.236 -10.723 1.00 24.59 274 PHE A C 1
ATOM 2164 O O . PHE A 1 274 ? -20.232 -14.659 -11.866 1.00 24.59 274 PHE A O 1
ATOM 2171 N N . PHE A 1 275 ? -19.821 -14.947 -9.633 1.00 27.42 275 PHE A N 1
ATOM 2172 C CA . PHE A 1 275 ? -19.858 -16.385 -9.228 1.00 27.42 275 PHE A CA 1
ATOM 2173 C C . PHE A 1 275 ? -19.409 -17.526 -10.170 1.00 27.42 275 PHE A C 1
ATOM 2175 O O . PHE A 1 275 ? -20.001 -17.760 -11.217 1.00 27.42 275 PHE A O 1
ATOM 2182 N N . GLY A 1 276 ? -18.451 -18.335 -9.687 1.00 29.69 276 GLY A N 1
ATOM 2183 C CA . GLY A 1 276 ? -18.025 -19.608 -10.286 1.00 29.69 276 GLY A CA 1
ATOM 2184 C C . GLY A 1 276 ? -19.015 -20.761 -10.053 1.00 29.69 276 GLY A C 1
ATOM 2185 O O . GLY A 1 276 ? -19.578 -20.889 -8.963 1.00 29.69 276 GLY A O 1
ATOM 2186 N N . GLY A 1 277 ? -19.232 -21.559 -11.104 1.00 32.41 277 GLY A N 1
ATOM 2187 C CA . GLY A 1 277 ? -20.031 -22.792 -11.131 1.00 32.41 277 GLY A CA 1
ATOM 2188 C C . GLY A 1 277 ? -19.168 -24.064 -11.136 1.00 32.41 277 GLY A C 1
ATOM 2189 O O . GLY A 1 277 ? -17.948 -23.979 -11.052 1.00 32.41 277 GLY A O 1
ATOM 2190 N N . GLU A 1 278 ? -19.814 -25.232 -11.234 1.00 40.28 278 GLU A N 1
ATOM 2191 C CA . GLU A 1 278 ? -19.227 -26.586 -11.116 1.00 40.28 278 GLU A CA 1
ATOM 2192 C C . GLU A 1 278 ? -18.237 -26.981 -12.242 1.00 40.28 278 GLU A C 1
ATOM 2194 O O . GLU A 1 278 ? -17.616 -28.034 -12.148 1.00 40.28 278 GLU A O 1
ATOM 2199 N N . ASP A 1 279 ? -18.041 -26.137 -13.263 1.00 47.31 279 ASP A N 1
ATOM 2200 C CA . ASP A 1 279 ? -17.329 -26.472 -14.513 1.00 47.31 279 ASP A CA 1
ATOM 2201 C C . ASP A 1 279 ? -15.896 -25.897 -14.611 1.00 47.31 279 ASP A C 1
ATOM 2203 O O . ASP A 1 279 ? -15.344 -25.761 -15.706 1.00 47.31 279 ASP A O 1
ATOM 2207 N N . VAL A 1 280 ? -15.296 -25.495 -13.485 1.00 44.53 280 VAL A N 1
ATOM 2208 C CA . VAL A 1 280 ? -13.962 -24.866 -13.443 1.00 44.53 280 VAL A CA 1
ATOM 2209 C C . VAL A 1 280 ? -13.049 -25.648 -12.509 1.00 44.53 280 VAL A C 1
ATOM 2211 O O . VAL A 1 280 ? -13.318 -25.721 -11.311 1.00 44.53 280 VAL A O 1
ATOM 2214 N N . ALA A 1 281 ? -11.949 -26.178 -13.047 1.00 58.16 281 ALA A N 1
ATOM 2215 C CA . ALA A 1 281 ? -10.892 -26.814 -12.263 1.00 58.16 281 ALA A CA 1
ATOM 2216 C C . ALA A 1 281 ? -9.715 -25.840 -12.059 1.00 58.16 281 ALA A C 1
ATOM 2218 O O . ALA A 1 281 ? -9.389 -25.047 -12.950 1.00 58.16 281 ALA A O 1
ATOM 2219 N N . THR A 1 282 ? -9.071 -25.876 -10.888 1.00 43.97 282 THR A N 1
ATOM 2220 C CA . THR A 1 282 ? -8.022 -24.906 -10.505 1.00 43.97 282 THR A CA 1
ATOM 2221 C C . THR A 1 282 ? -6.727 -25.587 -10.082 1.00 43.97 282 THR A C 1
ATOM 2223 O O . THR A 1 282 ? -6.746 -26.451 -9.210 1.00 43.97 282 THR A O 1
ATOM 2226 N N . GLU A 1 283 ? -5.585 -25.118 -10.592 1.00 57.72 283 GLU A N 1
ATOM 2227 C CA . GLU A 1 283 ? -4.256 -25.547 -10.140 1.00 57.72 283 GLU A CA 1
ATOM 2228 C C . GLU A 1 283 ? -3.435 -24.369 -9.613 1.00 57.72 283 GLU A C 1
ATOM 2230 O O . GLU A 1 283 ? -3.113 -23.426 -10.341 1.00 57.72 283 GLU A O 1
ATOM 2235 N N . ALA A 1 284 ? -3.051 -24.438 -8.338 1.00 45.34 284 ALA A N 1
ATOM 2236 C CA . ALA A 1 284 ? -2.243 -23.411 -7.697 1.00 45.34 284 ALA A CA 1
ATOM 2237 C C . ALA A 1 284 ? -0.786 -23.428 -8.191 1.00 45.34 284 ALA A C 1
ATOM 2239 O O . ALA A 1 284 ? -0.085 -24.434 -8.084 1.00 45.34 284 ALA A O 1
ATOM 2240 N N . LEU A 1 285 ? -0.301 -22.268 -8.638 1.00 50.41 285 LEU A N 1
ATOM 2241 C CA . LEU A 1 285 ? 1.092 -22.035 -9.000 1.00 50.41 285 LEU A CA 1
ATOM 2242 C C . LEU A 1 285 ? 1.775 -21.285 -7.840 1.00 50.41 285 LEU A C 1
ATOM 2244 O O . LEU A 1 285 ? 1.490 -20.123 -7.559 1.00 50.41 285 LEU A O 1
ATOM 2248 N N . VAL A 1 286 ? 2.637 -21.983 -7.098 1.00 49.69 286 VAL A N 1
ATOM 2249 C CA . VAL A 1 286 ? 3.156 -21.548 -5.783 1.00 49.69 286 VAL A CA 1
ATOM 2250 C C . VAL A 1 286 ? 3.882 -20.181 -5.809 1.00 49.69 286 VAL A C 1
ATOM 2252 O O . VAL A 1 286 ? 4.452 -19.760 -6.816 1.00 49.69 286 VAL A O 1
ATOM 2255 N N . THR A 1 287 ? 3.849 -19.499 -4.655 1.00 49.44 287 THR A N 1
ATOM 2256 C CA . THR A 1 287 ? 4.368 -18.154 -4.342 1.00 49.44 287 THR A CA 1
ATOM 2257 C C . THR A 1 287 ? 5.896 -17.989 -4.464 1.00 49.44 287 THR A C 1
ATOM 2259 O O . THR A 1 287 ? 6.664 -18.948 -4.408 1.00 49.44 287 THR A O 1
ATOM 2262 N N . ASP A 1 288 ? 6.331 -16.730 -4.634 1.00 39.44 288 ASP A N 1
ATOM 2263 C CA . ASP A 1 288 ? 7.714 -16.280 -4.881 1.00 39.44 288 ASP A CA 1
ATOM 2264 C C . ASP A 1 288 ? 8.803 -17.060 -4.099 1.00 39.44 288 ASP A C 1
ATOM 2266 O O . ASP A 1 288 ? 8.959 -16.908 -2.886 1.00 39.44 288 ASP A O 1
ATOM 2270 N N . GLY A 1 289 ? 9.627 -17.828 -4.829 1.00 39.91 289 GLY A N 1
ATOM 2271 C CA . GLY A 1 289 ? 10.945 -18.294 -4.366 1.00 39.91 289 GLY A CA 1
ATOM 2272 C C . GLY A 1 289 ? 11.303 -19.757 -4.646 1.00 39.91 289 GLY A C 1
ATOM 2273 O O . GLY A 1 289 ? 12.487 -20.076 -4.690 1.00 39.91 289 GLY A O 1
ATOM 2274 N N . VAL A 1 290 ? 10.336 -20.648 -4.892 1.00 38.28 290 VAL A N 1
ATOM 2275 C CA . VAL A 1 290 ? 10.613 -22.053 -5.256 1.00 38.28 290 VAL A CA 1
ATOM 2276 C C . VAL A 1 290 ? 9.688 -22.482 -6.391 1.00 38.28 290 VAL A C 1
ATOM 2278 O O . VAL A 1 290 ? 8.473 -22.507 -6.230 1.00 38.28 290 VAL A O 1
ATOM 2281 N N . ILE A 1 291 ? 10.268 -22.841 -7.541 1.00 39.09 291 ILE A N 1
ATOM 2282 C CA . ILE A 1 291 ? 9.528 -23.449 -8.651 1.00 39.09 291 ILE A CA 1
ATOM 2283 C C . ILE A 1 291 ? 9.166 -24.871 -8.230 1.00 39.09 291 ILE A C 1
ATOM 2285 O O . ILE A 1 291 ? 10.007 -25.769 -8.249 1.00 39.09 291 ILE A O 1
ATOM 2289 N N . LYS A 1 292 ? 7.920 -25.066 -7.821 1.00 42.91 292 LYS A N 1
ATOM 2290 C CA . LYS A 1 292 ? 7.268 -26.366 -7.883 1.00 42.91 292 LYS A CA 1
ATOM 2291 C C . LYS A 1 292 ? 5.882 -26.146 -8.464 1.00 42.91 292 LYS A C 1
ATOM 2293 O O . LYS A 1 292 ? 5.034 -25.556 -7.800 1.00 42.91 292 LYS A O 1
ATOM 2298 N N . VAL A 1 293 ? 5.672 -26.632 -9.686 1.00 49.03 293 VAL A N 1
ATOM 2299 C CA . VAL A 1 293 ? 4.357 -27.163 -10.061 1.00 49.03 293 VAL A CA 1
ATOM 2300 C C . VAL A 1 293 ? 3.995 -28.167 -8.963 1.00 49.03 293 VAL A C 1
ATOM 2302 O O . VAL A 1 293 ? 4.895 -28.846 -8.443 1.00 49.03 293 VAL A O 1
ATOM 2305 N N . ALA A 1 294 ? 2.742 -28.184 -8.505 1.00 49.47 294 ALA A N 1
ATOM 2306 C CA . ALA A 1 294 ? 2.315 -29.200 -7.547 1.00 49.47 294 ALA A CA 1
ATOM 2307 C C . ALA A 1 294 ? 2.799 -30.568 -8.062 1.00 49.47 294 ALA A C 1
ATOM 2309 O O . ALA A 1 294 ? 2.738 -30.824 -9.261 1.00 49.47 294 ALA A O 1
ATOM 2310 N N . SER A 1 295 ? 3.379 -31.410 -7.196 1.00 45.44 295 SER A N 1
ATOM 2311 C CA . SER A 1 295 ? 3.992 -32.672 -7.650 1.00 45.44 295 SER A CA 1
ATOM 2312 C C . SER A 1 295 ? 3.003 -33.600 -8.348 1.00 45.44 295 SER A C 1
ATOM 2314 O O . SER A 1 295 ? 3.433 -34.516 -9.039 1.00 45.44 295 SER A O 1
ATOM 2316 N N . ASP A 1 296 ? 1.712 -33.342 -8.154 1.00 66.25 296 ASP A N 1
ATOM 2317 C CA . ASP A 1 296 ? 0.595 -34.082 -8.698 1.00 66.25 296 ASP A CA 1
ATOM 2318 C C . ASP A 1 296 ? -0.440 -33.061 -9.204 1.00 66.25 296 ASP A C 1
ATOM 2320 O O . ASP A 1 296 ? -0.792 -32.118 -8.484 1.00 66.25 296 ASP A O 1
ATOM 2324 N N . CYS A 1 297 ? -0.887 -33.235 -10.452 1.00 69.06 297 CYS A N 1
ATOM 2325 C CA . CYS A 1 297 ? -2.005 -32.493 -11.032 1.00 69.06 297 CYS A CA 1
ATOM 2326 C C . CYS A 1 297 ? -3.247 -32.693 -10.137 1.00 69.06 297 CYS A C 1
ATOM 2328 O O . CYS A 1 297 ? -3.510 -33.839 -9.761 1.00 69.06 297 CYS A O 1
ATOM 2330 N N . PRO A 1 298 ? -3.993 -31.637 -9.757 1.00 77.00 298 PRO A N 1
ATOM 2331 C CA . PRO A 1 298 ? -5.218 -31.788 -8.969 1.00 77.00 298 PRO A CA 1
ATOM 2332 C C . PRO A 1 298 ? -6.193 -32.786 -9.613 1.00 77.00 298 PRO A C 1
ATOM 2334 O O . PRO A 1 298 ? -6.335 -32.787 -10.832 1.00 77.00 298 PRO A O 1
ATOM 2337 N N . ASP A 1 299 ? -6.867 -33.628 -8.818 1.00 76.94 299 ASP A N 1
ATOM 2338 C CA . ASP A 1 299 ? -7.721 -34.719 -9.332 1.00 76.94 299 ASP A CA 1
ATOM 2339 C C . ASP A 1 299 ? -8.813 -34.223 -10.304 1.00 76.94 299 ASP A C 1
ATOM 2341 O O . ASP A 1 299 ? -9.125 -34.886 -11.290 1.00 76.94 299 ASP A O 1
ATOM 2345 N N . ASP A 1 300 ? -9.391 -33.050 -10.042 1.00 72.12 300 ASP A N 1
ATOM 2346 C CA . ASP A 1 300 ? -10.399 -32.395 -10.882 1.00 72.12 300 ASP A CA 1
ATOM 2347 C C . ASP A 1 300 ? -9.819 -31.896 -12.212 1.00 72.12 300 ASP A C 1
ATOM 2349 O O . ASP A 1 300 ? -10.430 -32.088 -13.265 1.00 72.12 300 ASP A O 1
ATOM 2353 N N . VAL A 1 301 ? -8.614 -31.320 -12.181 1.00 81.56 301 VAL A N 1
ATOM 2354 C CA . VAL A 1 301 ? -7.873 -30.957 -13.394 1.00 81.56 301 VAL A CA 1
ATOM 2355 C C . VAL A 1 301 ? -7.521 -32.226 -14.171 1.00 81.56 301 VAL A C 1
ATOM 2357 O O . VAL A 1 301 ? -7.812 -32.298 -15.358 1.00 81.56 301 VAL A O 1
ATOM 2360 N N . ALA A 1 302 ? -6.986 -33.261 -13.521 1.00 83.94 302 ALA A N 1
ATOM 2361 C CA . ALA A 1 302 ? -6.599 -34.516 -14.162 1.00 83.94 302 ALA A CA 1
ATOM 2362 C C . ALA A 1 302 ? -7.773 -35.194 -14.892 1.00 83.94 302 ALA A C 1
ATOM 2364 O O . ALA A 1 302 ? -7.609 -35.621 -16.035 1.00 83.94 302 ALA A O 1
ATOM 2365 N N . VAL A 1 303 ? -8.965 -35.230 -14.280 1.00 84.88 303 VAL A N 1
ATOM 2366 C CA . VAL A 1 303 ? -10.190 -35.739 -14.924 1.00 84.88 303 VAL A CA 1
ATOM 2367 C C . VAL A 1 303 ? -10.541 -34.915 -16.163 1.00 84.88 303 VAL A C 1
ATOM 2369 O O . VAL A 1 303 ? -10.760 -35.491 -17.227 1.00 84.88 303 VAL A O 1
ATOM 2372 N N . LEU A 1 304 ? -10.538 -33.580 -16.064 1.00 86.81 304 LEU A N 1
ATOM 2373 C CA . LEU A 1 304 ? -10.822 -32.706 -17.206 1.00 86.81 304 LEU A CA 1
ATOM 2374 C C . LEU A 1 304 ? -9.802 -32.899 -18.342 1.00 86.81 304 LEU A C 1
ATOM 2376 O O . LEU A 1 304 ? -10.176 -32.949 -19.515 1.00 86.81 304 LEU A O 1
ATOM 2380 N N . LEU A 1 305 ? -8.514 -33.017 -18.012 1.00 90.56 305 LEU A N 1
ATOM 2381 C CA . LEU A 1 305 ? -7.456 -33.240 -18.996 1.00 90.56 305 LEU A CA 1
ATOM 2382 C C . LEU A 1 305 ? -7.614 -34.598 -19.689 1.00 90.56 305 LEU A C 1
ATOM 2384 O O . LEU A 1 305 ? -7.521 -34.655 -20.916 1.00 90.56 305 LEU A O 1
ATOM 2388 N N . GLU A 1 306 ? -7.925 -35.664 -18.943 1.00 91.56 306 GLU A N 1
ATOM 2389 C CA . GLU A 1 306 ? -8.206 -36.991 -19.504 1.00 91.56 306 GLU A CA 1
ATOM 2390 C C . GLU A 1 306 ? -9.437 -36.959 -20.427 1.00 91.56 306 GLU A C 1
ATOM 2392 O O . GLU A 1 306 ? -9.373 -37.444 -21.560 1.00 91.56 306 GLU A O 1
ATOM 2397 N N . GLU A 1 307 ? -10.533 -36.326 -19.995 1.00 91.69 307 GLU A N 1
ATOM 2398 C CA . GLU A 1 307 ? -11.769 -36.184 -20.779 1.00 91.69 307 GLU A CA 1
ATOM 2399 C C . GLU A 1 307 ? -11.555 -35.413 -22.086 1.00 91.69 307 GLU A C 1
ATOM 2401 O O . GLU A 1 307 ? -12.103 -35.780 -23.131 1.00 91.69 307 GLU A O 1
ATOM 2406 N N . LYS A 1 308 ? -10.724 -34.366 -22.053 1.00 95.06 308 LYS A N 1
ATOM 2407 C CA . LYS A 1 308 ? -10.372 -33.553 -23.229 1.00 95.06 308 LYS A CA 1
ATOM 2408 C C . LYS A 1 308 ? -9.217 -34.150 -24.035 1.00 95.06 308 LYS A C 1
ATOM 2410 O O . LYS A 1 308 ? -8.813 -33.598 -25.061 1.00 95.06 308 LYS A O 1
ATOM 2415 N N . GLY A 1 309 ? -8.715 -35.312 -23.618 1.00 94.19 309 GLY A N 1
ATOM 2416 C CA . GLY A 1 309 ? -7.662 -36.053 -24.295 1.00 94.19 309 GLY A CA 1
ATOM 2417 C C . GLY A 1 309 ? -6.320 -35.326 -24.309 1.00 94.19 309 GLY A C 1
ATOM 2418 O O . GLY A 1 309 ? -5.565 -35.511 -25.265 1.00 94.19 309 GLY A O 1
ATOM 2419 N N . ILE A 1 310 ? -6.039 -34.480 -23.314 1.00 91.88 310 ILE A N 1
ATOM 2420 C CA . ILE A 1 310 ? -4.736 -33.845 -23.087 1.00 91.88 310 ILE A CA 1
ATOM 2421 C C . ILE A 1 310 ? -3.826 -34.883 -22.423 1.00 91.88 310 ILE A C 1
ATOM 2423 O O . ILE A 1 310 ? -4.133 -35.382 -21.345 1.00 91.88 310 ILE A O 1
ATOM 2427 N N . SER A 1 311 ? -2.732 -35.260 -23.084 1.00 90.50 311 SER A N 1
ATOM 2428 C CA . SER A 1 311 ? -1.811 -36.274 -22.560 1.00 90.50 311 SER A CA 1
ATOM 2429 C C . SER A 1 311 ? -0.844 -35.690 -21.530 1.00 90.50 311 SER A C 1
ATOM 2431 O O . SER A 1 311 ? -0.523 -34.506 -21.591 1.00 90.50 311 SER A O 1
ATOM 2433 N N . ASP A 1 312 ? -0.268 -36.536 -20.672 1.00 85.56 312 ASP A N 1
ATOM 2434 C CA . ASP A 1 312 ? 0.773 -36.131 -19.708 1.00 85.56 312 ASP A CA 1
ATOM 2435 C C . ASP A 1 312 ? 1.916 -35.346 -20.379 1.00 85.56 312 ASP A C 1
ATOM 2437 O O . ASP A 1 312 ? 2.327 -34.298 -19.900 1.00 85.56 312 ASP A O 1
ATOM 2441 N N . THR A 1 313 ? 2.357 -35.770 -21.569 1.00 86.50 313 THR A N 1
ATOM 2442 C CA . THR A 1 313 ? 3.385 -35.063 -22.357 1.00 86.50 313 THR A CA 1
ATOM 2443 C C . THR A 1 313 ? 2.966 -33.680 -22.862 1.00 86.50 313 THR A C 1
ATOM 2445 O O . THR A 1 313 ? 3.826 -32.849 -23.147 1.00 86.50 313 THR A O 1
ATOM 2448 N N . GLU A 1 314 ? 1.669 -33.427 -23.039 1.00 86.69 314 GLU A N 1
ATOM 2449 C CA . GLU A 1 314 ? 1.154 -32.096 -23.378 1.00 86.69 314 GLU A CA 1
ATOM 2450 C C . GLU A 1 314 ? 0.997 -31.246 -22.115 1.00 86.69 314 GLU A C 1
ATOM 2452 O O . GLU A 1 314 ? 1.244 -30.045 -22.168 1.00 86.69 314 GLU A O 1
ATOM 2457 N N . TYR A 1 315 ? 0.666 -31.860 -20.976 1.00 83.25 315 TYR A N 1
ATOM 2458 C CA . TYR A 1 315 ? 0.689 -31.201 -19.671 1.00 83.25 315 TYR A CA 1
ATOM 2459 C C . TYR A 1 315 ? 2.109 -30.784 -19.259 1.00 83.25 315 TYR A C 1
ATOM 2461 O O . TYR A 1 315 ? 2.306 -29.673 -18.772 1.00 83.25 315 TYR A O 1
ATOM 2469 N N . ASP A 1 316 ? 3.124 -31.589 -19.585 1.00 84.19 316 ASP A N 1
ATOM 2470 C CA . ASP A 1 316 ? 4.543 -31.262 -19.386 1.00 84.19 316 ASP A CA 1
ATOM 2471 C C . ASP A 1 316 ? 4.976 -29.972 -20.121 1.00 84.19 316 ASP A C 1
ATOM 2473 O O . ASP A 1 316 ? 5.997 -29.365 -19.778 1.00 84.19 316 ASP A O 1
ATOM 2477 N N . LEU A 1 317 ? 4.203 -29.492 -21.112 1.00 84.31 317 LEU A N 1
ATOM 2478 C CA . LEU A 1 317 ? 4.436 -28.180 -21.727 1.00 84.31 317 LEU A CA 1
ATOM 2479 C C . LEU A 1 317 ? 4.272 -27.036 -20.717 1.00 84.31 317 LEU A C 1
ATOM 2481 O O . LEU A 1 317 ? 4.931 -26.008 -20.878 1.00 84.31 317 LEU A O 1
ATOM 2485 N N . LEU A 1 318 ? 3.440 -27.198 -19.681 1.00 82.38 318 LEU A N 1
ATOM 2486 C CA . LEU A 1 318 ? 3.263 -26.211 -18.617 1.00 82.38 318 LEU A CA 1
ATOM 2487 C C . LEU A 1 318 ? 4.514 -26.124 -17.746 1.00 82.38 318 LEU A C 1
ATOM 2489 O O . LEU A 1 318 ? 5.055 -25.033 -17.561 1.00 82.38 318 LEU A O 1
ATOM 2493 N N . ASP A 1 319 ? 5.018 -27.266 -17.278 1.00 77.50 319 ASP A N 1
ATOM 2494 C CA . ASP A 1 319 ? 6.247 -27.313 -16.483 1.00 77.50 319 ASP A CA 1
ATOM 2495 C C . ASP A 1 319 ? 7.454 -26.834 -17.303 1.00 77.50 319 ASP A C 1
ATOM 2497 O O . ASP A 1 319 ? 8.288 -26.061 -16.824 1.00 77.50 319 ASP A O 1
ATOM 2501 N N . SER A 1 320 ? 7.490 -27.181 -18.595 1.00 80.50 320 SER A N 1
ATOM 2502 C CA . SER A 1 320 ? 8.450 -26.630 -19.547 1.00 80.50 320 SER A CA 1
ATOM 2503 C C . SER A 1 320 ? 8.325 -25.108 -19.642 1.00 80.50 320 SER A C 1
ATOM 2505 O O . SER A 1 320 ? 9.324 -24.410 -19.472 1.00 80.50 320 SER A O 1
ATOM 2507 N N . ALA A 1 321 ? 7.132 -24.551 -19.855 1.00 80.00 321 ALA A N 1
ATOM 2508 C CA . ALA A 1 321 ? 6.931 -23.109 -19.965 1.00 80.00 321 ALA A CA 1
ATOM 2509 C C . ALA A 1 321 ? 7.353 -22.363 -18.686 1.00 80.00 321 ALA A C 1
ATOM 2511 O O . ALA A 1 321 ? 8.097 -21.382 -18.773 1.00 80.00 321 ALA A O 1
ATOM 2512 N N . ILE A 1 322 ? 6.969 -22.865 -17.508 1.00 76.75 322 ILE A N 1
ATOM 2513 C CA . ILE A 1 322 ? 7.359 -22.315 -16.201 1.00 76.75 322 ILE A CA 1
ATOM 2514 C C . ILE A 1 322 ? 8.881 -22.385 -16.015 1.00 76.75 322 ILE A C 1
ATOM 2516 O O . ILE A 1 322 ? 9.518 -21.388 -15.653 1.00 76.75 322 ILE A O 1
ATOM 2520 N N . SER A 1 323 ? 9.486 -23.535 -16.319 1.00 74.81 323 SER A N 1
ATOM 2521 C CA . SER A 1 323 ? 10.935 -23.741 -16.244 1.00 74.81 323 SER A CA 1
ATOM 2522 C C . SER A 1 323 ? 11.698 -22.791 -17.169 1.00 74.81 323 SER A C 1
ATOM 2524 O O . SER A 1 323 ? 12.702 -22.198 -16.765 1.00 74.81 323 SER A O 1
ATOM 2526 N N . HIS A 1 324 ? 11.202 -22.571 -18.391 1.00 75.69 324 HIS A N 1
ATOM 2527 C CA . HIS A 1 324 ? 11.802 -21.646 -19.357 1.00 75.69 324 HIS A CA 1
ATOM 2528 C C . HIS A 1 324 ? 11.713 -20.184 -18.906 1.00 75.69 324 HIS A C 1
ATOM 2530 O O . HIS A 1 324 ? 12.624 -19.400 -19.179 1.00 75.69 324 HIS A O 1
ATOM 2536 N N . SER A 1 325 ? 10.668 -19.809 -18.170 1.00 68.50 325 SER A N 1
ATOM 2537 C CA . SER A 1 325 ? 10.554 -18.476 -17.574 1.00 68.50 325 SER A CA 1
ATOM 2538 C C . SER A 1 325 ? 11.506 -18.263 -16.383 1.00 68.50 325 SER A C 1
ATOM 2540 O O . SER A 1 325 ? 11.722 -17.126 -15.959 1.00 68.50 325 SER A O 1
ATOM 2542 N N . LYS A 1 326 ? 12.124 -19.329 -15.855 1.00 71.25 326 LYS A N 1
ATOM 2543 C CA . LYS A 1 326 ? 13.071 -19.367 -14.717 1.00 71.25 326 LYS A CA 1
ATOM 2544 C C . LYS A 1 326 ? 12.554 -18.842 -13.374 1.00 71.25 326 LYS A C 1
ATOM 2546 O O . LYS A 1 326 ? 13.275 -18.906 -12.384 1.00 71.25 326 LYS A O 1
ATOM 2551 N N . SER A 1 327 ? 11.342 -18.306 -13.319 1.00 73.31 327 SER A N 1
ATOM 2552 C CA . SER A 1 327 ? 10.628 -17.974 -12.089 1.00 73.31 327 SER A CA 1
ATOM 2553 C C . SER A 1 327 ? 9.137 -17.841 -12.377 1.00 73.31 327 SER A C 1
ATOM 2555 O O . SER A 1 327 ? 8.751 -17.506 -13.499 1.00 73.31 327 SER A O 1
ATOM 2557 N N . MET A 1 328 ? 8.309 -18.033 -11.350 1.00 73.19 328 MET A N 1
ATOM 2558 C CA . MET A 1 328 ? 6.861 -17.851 -11.462 1.00 73.19 328 MET A CA 1
ATOM 2559 C C . MET A 1 328 ? 6.496 -16.411 -11.833 1.00 73.19 328 MET A C 1
ATOM 2561 O O . MET A 1 328 ? 5.685 -16.173 -12.719 1.00 73.19 328 MET A O 1
ATOM 2565 N N . ARG A 1 329 ? 7.174 -15.429 -11.233 1.00 71.88 329 ARG A N 1
ATOM 2566 C CA . ARG A 1 329 ? 7.001 -14.015 -11.578 1.00 71.88 329 ARG A CA 1
ATOM 2567 C C . ARG A 1 329 ? 7.253 -13.737 -13.063 1.00 71.88 329 ARG A C 1
ATOM 2569 O O . ARG A 1 329 ? 6.474 -13.025 -13.687 1.00 71.88 329 ARG A O 1
ATOM 2576 N N . ASN A 1 330 ? 8.326 -14.290 -13.627 1.00 73.69 330 ASN A N 1
ATOM 2577 C CA . ASN A 1 330 ? 8.610 -14.138 -15.053 1.00 73.69 330 ASN A CA 1
ATOM 2578 C C . ASN A 1 330 ? 7.586 -14.884 -15.909 1.00 73.69 330 ASN A C 1
ATOM 2580 O O . ASN A 1 330 ? 7.216 -14.379 -16.958 1.00 73.69 330 ASN A O 1
ATOM 2584 N N . PHE A 1 331 ? 7.138 -16.065 -15.479 1.00 82.69 331 PHE A N 1
ATOM 2585 C CA . PHE A 1 331 ? 6.104 -16.819 -16.184 1.00 82.69 331 PHE A CA 1
ATOM 2586 C C . PHE A 1 331 ? 4.819 -16.002 -16.287 1.00 82.69 331 PHE A C 1
ATOM 2588 O O . PHE A 1 331 ? 4.305 -15.824 -17.384 1.00 82.69 331 PHE A O 1
ATOM 2595 N N . VAL A 1 332 ? 4.375 -15.415 -15.174 1.00 79.62 332 VAL A N 1
ATOM 2596 C CA . VAL A 1 332 ? 3.195 -14.544 -15.111 1.00 79.62 332 VAL A CA 1
ATOM 2597 C C . VAL A 1 332 ? 3.335 -13.338 -16.033 1.00 79.62 332 VAL A C 1
ATOM 2599 O O . VAL A 1 332 ? 2.421 -13.028 -16.794 1.00 79.62 332 VAL A O 1
ATOM 2602 N N . GLU A 1 333 ? 4.479 -12.657 -15.984 1.00 77.00 333 GLU A N 1
ATOM 2603 C CA . GLU A 1 333 ? 4.703 -11.471 -16.807 1.00 77.00 333 GLU A CA 1
ATOM 2604 C C . GLU A 1 333 ? 4.735 -11.834 -18.296 1.00 77.00 333 GLU A C 1
ATOM 2606 O O . GLU A 1 333 ? 4.044 -11.222 -19.106 1.00 77.00 333 GLU A O 1
ATOM 2611 N N . VAL A 1 334 ? 5.477 -12.881 -18.665 1.00 74.25 334 VAL A N 1
ATOM 2612 C CA . VAL A 1 334 ? 5.537 -13.360 -20.049 1.00 74.25 334 VAL A CA 1
ATOM 2613 C C . VAL A 1 334 ? 4.161 -13.835 -20.512 1.00 74.25 334 VAL A C 1
ATOM 2615 O O . VAL A 1 334 ? 3.783 -13.529 -21.638 1.00 74.25 334 VAL A O 1
ATOM 2618 N N . TRP A 1 335 ? 3.379 -14.506 -19.663 1.00 87.56 335 TRP A N 1
ATOM 2619 C CA . TRP A 1 335 ? 2.011 -14.915 -19.978 1.00 87.56 335 TRP A CA 1
ATOM 2620 C C . TRP A 1 335 ? 1.133 -13.718 -20.345 1.00 87.56 335 TRP A C 1
ATOM 2622 O O . TRP A 1 335 ? 0.517 -13.719 -21.411 1.00 87.56 335 TRP A O 1
ATOM 2632 N N . ARG A 1 336 ? 1.131 -12.661 -19.520 1.00 79.88 336 ARG A N 1
ATOM 2633 C CA . ARG A 1 336 ? 0.379 -11.421 -19.792 1.00 79.88 336 ARG A CA 1
ATOM 2634 C C . ARG A 1 336 ? 0.808 -10.774 -21.095 1.00 79.88 336 ARG A C 1
ATOM 2636 O O . ARG A 1 336 ? -0.030 -10.386 -21.904 1.00 79.88 336 ARG A O 1
ATOM 2643 N N . LEU A 1 337 ? 2.116 -10.685 -21.320 1.00 68.69 337 LEU A N 1
ATOM 2644 C CA . LEU A 1 337 ? 2.659 -10.098 -22.539 1.00 68.69 337 LEU A CA 1
ATOM 2645 C C . LEU A 1 337 ? 2.298 -10.944 -23.774 1.00 68.69 337 LEU A C 1
ATOM 2647 O O . LEU A 1 337 ? 2.014 -10.385 -24.831 1.00 68.69 337 LEU A O 1
ATOM 2651 N N . VAL A 1 338 ? 2.254 -12.276 -23.661 1.00 75.06 338 VAL A N 1
ATOM 2652 C CA . VAL A 1 338 ? 1.782 -13.167 -24.734 1.00 75.06 338 VAL A CA 1
ATOM 2653 C C . VAL A 1 338 ? 0.284 -12.976 -24.987 1.00 75.06 338 VAL A C 1
ATOM 2655 O O . VAL A 1 338 ? -0.133 -12.897 -26.142 1.00 75.06 338 VAL A O 1
ATOM 2658 N N . GLU A 1 339 ? -0.539 -12.858 -23.942 1.00 76.94 339 GLU A N 1
ATOM 2659 C CA . GLU A 1 339 ? -1.980 -12.596 -24.069 1.00 76.94 339 GLU A CA 1
ATOM 2660 C C . GLU A 1 339 ? -2.287 -11.262 -24.740 1.00 76.94 339 GLU A C 1
ATOM 2662 O O . GLU A 1 339 ? -3.135 -11.191 -25.632 1.00 76.94 339 GLU A O 1
ATOM 2667 N N . GLN A 1 340 ? -1.533 -10.229 -24.383 1.00 73.12 340 GLN A N 1
ATOM 2668 C CA . GLN A 1 340 ? -1.624 -8.902 -24.982 1.00 73.12 340 GLN A CA 1
ATOM 2669 C C . GLN A 1 340 ? -0.976 -8.833 -26.376 1.00 73.12 340 GLN A C 1
ATOM 2671 O O . GLN A 1 340 ? -0.980 -7.775 -27.001 1.00 73.12 340 GLN A O 1
ATOM 2676 N N . LYS A 1 341 ? -0.425 -9.950 -26.880 1.00 77.56 341 LYS A N 1
ATOM 2677 C CA . LYS A 1 341 ? 0.313 -10.057 -28.154 1.00 77.56 341 LYS A CA 1
ATOM 2678 C C . LYS A 1 341 ? 1.550 -9.155 -28.235 1.00 77.56 341 LYS A C 1
ATOM 2680 O O . LYS A 1 341 ? 2.056 -8.881 -29.323 1.00 77.56 341 LYS A O 1
ATOM 2685 N N . VAL A 1 342 ? 2.065 -8.746 -27.081 1.00 54.03 342 VAL A N 1
ATOM 2686 C CA . VAL A 1 342 ? 3.232 -7.880 -26.901 1.00 54.03 342 VAL A CA 1
ATOM 2687 C C . VAL A 1 342 ? 4.515 -8.644 -27.236 1.00 54.03 342 VAL A C 1
ATOM 2689 O O . VAL A 1 342 ? 5.324 -8.191 -28.048 1.00 54.03 342 VAL A O 1
ATOM 2692 N N . VAL A 1 343 ? 4.669 -9.858 -26.703 1.00 54.62 343 VAL A N 1
ATOM 2693 C CA . VAL A 1 343 ? 5.823 -10.733 -26.977 1.00 54.62 343 VAL A CA 1
ATOM 2694 C C . VAL A 1 343 ? 5.390 -12.067 -27.568 1.00 54.62 343 VAL A C 1
ATOM 2696 O O . VAL A 1 343 ? 4.284 -12.546 -27.324 1.00 54.62 343 VAL A O 1
ATOM 2699 N N . GLU A 1 344 ? 6.290 -12.685 -28.326 1.00 72.69 344 GLU A N 1
ATOM 2700 C CA . GLU A 1 344 ? 6.173 -14.092 -28.695 1.00 72.69 344 GLU A CA 1
ATOM 2701 C C . GLU A 1 344 ? 7.001 -14.928 -27.730 1.00 72.69 344 GLU A C 1
ATOM 2703 O O . GLU A 1 344 ? 8.187 -14.674 -27.514 1.00 72.69 344 GLU A O 1
ATOM 2708 N N . PHE A 1 345 ? 6.360 -15.926 -27.133 1.00 78.56 345 PHE A N 1
ATOM 2709 C CA . PHE A 1 345 ? 7.021 -16.896 -26.276 1.00 78.56 345 PHE A CA 1
ATOM 2710 C C . PHE A 1 345 ? 6.509 -18.283 -26.664 1.00 78.56 345 PHE A C 1
ATOM 2712 O O . PHE A 1 345 ? 5.475 -18.717 -26.143 1.00 78.56 345 PHE A O 1
ATOM 2719 N N . PRO A 1 346 ? 7.199 -18.962 -27.604 1.00 85.38 346 PRO A N 1
ATOM 2720 C CA . PRO A 1 346 ? 6.705 -20.191 -28.213 1.00 85.38 346 PRO A CA 1
ATOM 2721 C C . PRO A 1 346 ? 6.252 -21.262 -27.212 1.00 85.38 346 PRO A C 1
ATOM 2723 O O . PRO A 1 346 ? 5.201 -21.842 -27.459 1.00 85.38 346 PRO A O 1
ATOM 2726 N N . PRO A 1 347 ? 6.921 -21.485 -26.057 1.00 83.12 347 PRO A N 1
ATOM 2727 C CA . PRO A 1 347 ? 6.440 -22.459 -25.073 1.00 83.12 347 PRO A CA 1
ATOM 2728 C C . PRO A 1 347 ? 5.041 -22.151 -24.517 1.00 83.12 347 PRO A C 1
ATOM 2730 O O . PRO A 1 347 ? 4.207 -23.046 -24.437 1.00 83.12 347 PRO A O 1
ATOM 2733 N N . ILE A 1 348 ? 4.748 -20.888 -24.179 1.00 84.88 348 ILE A N 1
ATOM 2734 C CA . ILE A 1 348 ? 3.432 -20.491 -23.642 1.00 84.88 348 ILE A CA 1
ATOM 2735 C C . ILE A 1 348 ? 2.375 -20.483 -24.750 1.00 84.88 348 ILE A C 1
ATOM 2737 O O . ILE A 1 348 ? 1.242 -20.892 -24.517 1.00 84.88 348 ILE A O 1
ATOM 2741 N N . GLN A 1 349 ? 2.728 -20.041 -25.959 1.00 86.81 349 GLN A N 1
ATOM 2742 C CA . GLN A 1 349 ? 1.809 -20.069 -27.102 1.00 86.81 349 GLN A CA 1
ATOM 2743 C C . GLN A 1 349 ? 1.438 -21.504 -27.476 1.00 86.81 349 GLN A C 1
ATOM 2745 O O . GLN A 1 349 ? 0.258 -21.822 -27.554 1.00 86.81 349 GLN A O 1
ATOM 2750 N N . GLN A 1 350 ? 2.432 -22.387 -27.602 1.00 87.75 350 GLN A N 1
ATOM 2751 C CA . GLN A 1 350 ? 2.221 -23.801 -27.892 1.00 87.75 350 GLN A CA 1
ATOM 2752 C C . GLN A 1 350 ? 1.362 -24.472 -26.817 1.00 87.75 350 GLN A C 1
ATOM 2754 O O . GLN A 1 350 ? 0.435 -25.200 -27.163 1.00 87.75 350 GLN A O 1
ATOM 2759 N N . LEU A 1 351 ? 1.632 -24.208 -25.534 1.00 89.44 351 LEU A N 1
ATOM 2760 C CA . LEU A 1 351 ? 0.811 -24.690 -24.422 1.00 89.44 351 LEU A CA 1
ATOM 2761 C C . LEU A 1 351 ? -0.651 -24.242 -24.579 1.00 89.44 351 LEU A C 1
ATOM 2763 O O . LEU A 1 351 ? -1.554 -25.075 -24.590 1.00 89.44 351 LEU A O 1
ATOM 2767 N N . ARG A 1 352 ? -0.893 -22.938 -24.756 1.00 90.56 352 ARG A N 1
ATOM 2768 C CA . ARG A 1 352 ? -2.249 -22.381 -24.882 1.00 90.56 352 ARG A CA 1
ATOM 2769 C C . ARG A 1 352 ? -2.987 -22.914 -26.103 1.00 90.56 352 ARG A C 1
ATOM 2771 O O . ARG A 1 352 ? -4.140 -23.308 -25.976 1.00 90.56 352 ARG A O 1
ATOM 2778 N N . ASP A 1 353 ? -2.331 -22.949 -27.257 1.00 90.62 353 ASP A N 1
ATOM 2779 C CA . ASP A 1 353 ? -2.932 -23.410 -28.509 1.00 90.62 353 ASP A CA 1
ATOM 2780 C C . ASP A 1 353 ? -3.262 -24.905 -28.449 1.00 90.62 353 ASP A C 1
ATOM 2782 O O . ASP A 1 353 ? -4.316 -25.320 -28.928 1.00 90.62 353 ASP A O 1
ATOM 2786 N N . THR A 1 354 ? -2.402 -25.708 -27.812 1.00 93.00 354 THR A N 1
ATOM 2787 C CA . THR A 1 354 ? -2.628 -27.150 -27.621 1.00 93.00 354 THR A CA 1
ATOM 2788 C C . THR A 1 354 ? -3.847 -27.403 -26.737 1.00 93.00 354 THR A C 1
ATOM 2790 O O . THR A 1 354 ? -4.726 -28.176 -27.116 1.00 93.00 354 THR A O 1
ATOM 2793 N N . PHE A 1 355 ? -3.941 -26.717 -25.594 1.00 93.56 355 PHE A N 1
ATOM 2794 C CA . PHE A 1 355 ? -5.073 -26.857 -24.674 1.00 93.56 355 PHE A CA 1
ATOM 2795 C C . PHE A 1 355 ? -6.368 -26.339 -25.310 1.00 93.56 355 PHE A C 1
ATOM 2797 O O . PHE A 1 355 ? -7.391 -27.028 -25.295 1.00 93.56 355 PHE A O 1
ATOM 2804 N N . LEU A 1 356 ? -6.312 -25.177 -25.968 1.00 93.00 356 LEU A N 1
ATOM 2805 C CA . LEU A 1 356 ? -7.476 -24.567 -26.607 1.00 93.00 356 LEU A CA 1
ATOM 2806 C C . LEU A 1 356 ? -7.997 -25.410 -27.777 1.00 93.00 356 LEU A C 1
ATOM 2808 O O . LEU A 1 356 ? -9.209 -25.549 -27.932 1.00 93.00 356 LEU A O 1
ATOM 2812 N N . ALA A 1 357 ? -7.113 -26.024 -28.571 1.00 94.38 357 ALA A N 1
ATOM 2813 C CA . ALA A 1 357 ? -7.499 -26.935 -29.652 1.00 94.38 357 ALA A CA 1
ATOM 2814 C C . ALA A 1 357 ? -8.234 -28.190 -29.150 1.00 94.38 357 ALA A C 1
ATOM 2816 O O . ALA A 1 357 ? -8.971 -28.812 -29.916 1.00 94.38 357 ALA A O 1
ATOM 2817 N N . LYS A 1 358 ? -8.053 -28.543 -27.873 1.00 96.19 358 LYS A N 1
ATOM 2818 C CA . LYS A 1 358 ? -8.746 -29.639 -27.183 1.00 96.19 358 LYS A CA 1
ATOM 2819 C C . LYS A 1 358 ? -9.940 -29.167 -26.354 1.00 96.19 358 LYS A C 1
ATOM 2821 O O . LYS A 1 358 ? -10.514 -29.941 -25.599 1.00 96.19 358 LYS A O 1
ATOM 2826 N N . GLY A 1 359 ? -10.342 -27.908 -26.518 1.00 93.31 359 GLY A N 1
ATOM 2827 C CA . GLY A 1 359 ? -11.505 -27.344 -25.850 1.00 93.31 359 GLY A CA 1
ATOM 2828 C C . GLY A 1 359 ? -11.250 -26.899 -24.411 1.00 93.31 359 GLY A C 1
ATOM 2829 O O . GLY A 1 359 ? -12.221 -26.659 -23.700 1.00 93.31 359 GLY A O 1
ATOM 2830 N N . VAL A 1 360 ? -9.993 -26.746 -23.980 1.00 93.19 360 VAL A N 1
ATOM 2831 C CA . VAL A 1 360 ? -9.634 -26.229 -22.649 1.00 93.19 360 VAL A CA 1
ATOM 2832 C C . VAL A 1 360 ? -8.980 -24.857 -22.774 1.00 93.19 360 VAL A C 1
ATOM 2834 O O . VAL A 1 360 ? -7.911 -24.704 -23.359 1.00 93.19 360 VAL A O 1
ATOM 2837 N N . LYS A 1 361 ? -9.594 -23.827 -22.196 1.00 92.31 361 LYS A N 1
ATOM 2838 C CA . LYS A 1 361 ? -9.002 -22.490 -22.098 1.00 92.31 361 LYS A CA 1
ATOM 2839 C C . LYS A 1 361 ? -8.255 -22.370 -20.773 1.00 92.31 361 LYS A C 1
ATOM 2841 O O . LYS A 1 361 ? -8.851 -22.523 -19.713 1.00 92.31 361 LYS A O 1
ATOM 2846 N N . LEU A 1 362 ? -6.965 -22.055 -20.852 1.00 89.88 362 LEU A N 1
ATOM 2847 C CA . LEU A 1 362 ? -6.138 -21.727 -19.691 1.00 89.88 362 LEU A CA 1
ATOM 2848 C C . LEU A 1 362 ? -6.270 -20.243 -19.358 1.00 89.88 362 LEU A C 1
ATOM 2850 O O . LEU A 1 362 ? -6.079 -19.402 -20.242 1.00 89.88 362 LEU A O 1
ATOM 2854 N N . ILE A 1 363 ? -6.559 -19.927 -18.098 1.00 85.25 363 ILE A N 1
ATOM 2855 C CA . ILE A 1 363 ? -6.625 -18.551 -17.600 1.00 85.25 363 ILE A CA 1
ATOM 2856 C C . ILE A 1 363 ? -5.667 -18.392 -16.423 1.00 85.25 363 ILE A C 1
ATOM 2858 O O . ILE A 1 363 ? -5.805 -19.068 -15.406 1.00 85.25 363 ILE A O 1
ATOM 2862 N N . LEU A 1 364 ? -4.697 -17.486 -16.555 1.00 87.62 364 LEU A N 1
ATOM 2863 C CA . LEU A 1 364 ? -3.790 -17.146 -15.465 1.00 87.62 364 LEU A CA 1
ATOM 2864 C C . LEU A 1 364 ? -4.451 -16.142 -14.525 1.00 87.62 364 LEU A C 1
ATOM 2866 O O . LEU A 1 364 ? -4.682 -14.988 -14.883 1.00 87.62 364 LEU A O 1
ATOM 2870 N N . CYS A 1 365 ? -4.687 -16.580 -13.300 1.00 82.38 365 CYS A N 1
ATOM 2871 C CA . CYS A 1 365 ? -5.332 -15.789 -12.270 1.00 82.38 365 CYS A CA 1
ATOM 2872 C C . CYS A 1 365 ? -4.301 -15.212 -11.297 1.00 82.38 365 CYS A C 1
ATOM 2874 O O . CYS A 1 365 ? -3.268 -15.828 -11.021 1.00 82.38 365 CYS A O 1
ATOM 2876 N N . GLU A 1 366 ? -4.581 -14.020 -10.768 1.00 82.12 366 GLU A N 1
ATOM 2877 C CA . GLU A 1 366 ? -3.796 -13.387 -9.706 1.00 82.12 366 GLU A CA 1
ATOM 2878 C C . GLU A 1 366 ? -4.714 -12.984 -8.549 1.00 82.12 366 GLU A C 1
ATOM 2880 O O . GLU A 1 366 ? -5.762 -12.370 -8.742 1.00 82.12 366 GLU A O 1
ATOM 2885 N N . SER A 1 367 ? -4.270 -13.243 -7.320 1.00 71.62 367 SER A N 1
ATOM 2886 C CA . SER A 1 367 ? -4.851 -12.623 -6.130 1.00 71.62 367 SER A CA 1
ATOM 2887 C C . SER A 1 367 ? -3.765 -12.084 -5.219 1.00 71.62 367 SER A C 1
ATOM 2889 O O . SER A 1 367 ? -2.722 -12.707 -5.011 1.00 71.62 367 SER A O 1
ATOM 2891 N N . ILE A 1 368 ? -4.022 -10.910 -4.648 1.00 60.56 368 ILE A N 1
ATOM 2892 C CA . ILE A 1 368 ? -3.189 -10.341 -3.595 1.00 60.56 368 ILE A CA 1
ATOM 2893 C C . ILE A 1 368 ? -3.789 -10.806 -2.271 1.00 60.56 368 ILE A C 1
ATOM 2895 O O . ILE A 1 368 ? -4.733 -10.220 -1.744 1.00 60.56 368 ILE A O 1
ATOM 2899 N N . GLY A 1 369 ? -3.255 -11.913 -1.763 1.00 51.03 369 GLY A N 1
ATOM 2900 C CA . GLY A 1 369 ? -3.670 -12.489 -0.494 1.00 51.03 369 GLY A CA 1
ATOM 2901 C C . GLY A 1 369 ? -2.828 -11.995 0.681 1.00 51.03 369 GLY A C 1
ATOM 2902 O O . GLY A 1 369 ? -1.802 -11.326 0.539 1.00 51.03 369 GLY A O 1
ATOM 2903 N N . LYS A 1 370 ? -3.227 -12.425 1.880 1.00 39.31 370 LYS A N 1
ATOM 2904 C CA . LYS A 1 370 ? -2.522 -12.197 3.157 1.00 39.31 370 LYS A CA 1
ATOM 2905 C C . LYS A 1 370 ? -1.048 -12.660 3.162 1.00 39.31 370 LYS A C 1
ATOM 2907 O O . LYS A 1 370 ? -0.277 -12.184 3.990 1.00 39.31 370 LYS A O 1
ATOM 2912 N N . PHE A 1 371 ? -0.668 -13.556 2.247 1.00 40.94 371 PHE A N 1
ATOM 2913 C CA . PHE A 1 371 ? 0.671 -14.150 2.113 1.00 40.94 371 PHE A CA 1
ATOM 2914 C C . PHE A 1 371 ? 1.459 -13.642 0.892 1.00 40.94 371 PHE A C 1
ATOM 2916 O O . PHE A 1 371 ? 2.478 -14.221 0.526 1.00 40.94 371 PHE A O 1
ATOM 2923 N N . GLY A 1 372 ? 0.999 -12.560 0.256 1.00 53.88 372 GLY A N 1
ATOM 2924 C CA . GLY A 1 372 ? 1.590 -12.021 -0.967 1.00 53.88 372 GLY A CA 1
ATOM 2925 C C . GLY A 1 372 ? 0.766 -12.352 -2.211 1.00 53.88 372 GLY A C 1
ATOM 2926 O O . GLY A 1 372 ? -0.412 -12.701 -2.125 1.00 53.88 372 GLY A O 1
ATOM 2927 N N . LYS A 1 373 ? 1.384 -12.186 -3.383 1.00 65.12 373 LYS A N 1
ATOM 2928 C CA . LYS A 1 373 ? 0.742 -12.483 -4.665 1.00 65.12 373 LYS A CA 1
ATOM 2929 C C . LYS A 1 373 ? 0.669 -13.993 -4.864 1.00 65.12 373 LYS A C 1
ATOM 2931 O O . LYS A 1 373 ? 1.705 -14.654 -4.868 1.00 65.12 373 LYS A O 1
ATOM 2936 N N . MET A 1 374 ? -0.539 -14.513 -5.024 1.00 67.12 374 MET A N 1
ATOM 2937 C CA . MET A 1 374 ? -0.795 -15.889 -5.431 1.00 67.12 374 MET A CA 1
ATOM 2938 C C . MET A 1 374 ? -1.175 -15.910 -6.903 1.00 67.12 374 MET A C 1
ATOM 2940 O O . MET A 1 374 ? -1.916 -15.038 -7.362 1.00 67.12 374 MET A O 1
ATOM 2944 N N . TYR A 1 375 ? -0.682 -16.920 -7.610 1.00 79.00 375 TYR A N 1
ATOM 2945 C CA . TYR A 1 375 ? -1.011 -17.165 -9.004 1.00 79.00 375 TYR A CA 1
ATOM 2946 C C . TYR A 1 375 ? -1.554 -18.584 -9.138 1.00 79.00 375 TYR A C 1
ATOM 2948 O O . TYR A 1 375 ? -1.152 -19.485 -8.405 1.00 79.00 375 TYR A O 1
ATOM 2956 N N . TRP A 1 376 ? -2.490 -18.797 -10.047 1.00 86.38 376 TRP A N 1
ATOM 2957 C CA . TRP A 1 376 ? -2.990 -20.131 -10.369 1.00 86.38 376 TRP A CA 1
ATOM 2958 C C . TRP A 1 376 ? -3.480 -20.151 -11.808 1.00 86.38 376 TRP A C 1
ATOM 2960 O O . TRP A 1 376 ? -3.726 -19.096 -12.397 1.00 86.38 376 TRP A O 1
ATOM 2970 N N . LEU A 1 377 ? -3.586 -21.345 -12.380 1.00 85.31 377 LEU A N 1
ATOM 2971 C CA . LEU A 1 377 ? -4.238 -21.542 -13.666 1.00 85.31 377 LEU A CA 1
ATOM 2972 C C . LEU A 1 377 ? -5.633 -22.112 -13.436 1.00 85.31 377 LEU A C 1
ATOM 2974 O O . LEU A 1 377 ? -5.815 -23.088 -12.708 1.00 85.31 377 LEU A O 1
ATOM 2978 N N . GLU A 1 378 ? -6.614 -21.480 -14.061 1.00 86.44 378 GLU A N 1
ATOM 2979 C CA . GLU A 1 378 ? -7.952 -22.029 -14.230 1.00 86.44 378 GLU A CA 1
ATOM 2980 C C . GLU A 1 378 ? -8.020 -22.760 -15.571 1.00 86.44 378 GLU A C 1
ATOM 2982 O O . GLU A 1 378 ? -7.641 -22.211 -16.612 1.00 86.44 378 GLU A O 1
ATOM 2987 N N . TYR A 1 379 ? -8.500 -24.003 -15.527 1.00 90.50 379 TYR A N 1
ATOM 2988 C CA . TYR A 1 379 ? -8.724 -24.862 -16.683 1.00 90.50 379 TYR A CA 1
ATOM 2989 C C . TYR A 1 379 ? -10.217 -24.865 -16.978 1.00 90.50 379 TYR A C 1
ATOM 2991 O O . TYR A 1 379 ? -11.019 -25.398 -16.213 1.00 90.50 379 TYR A O 1
ATOM 2999 N N . VAL A 1 380 ? -10.589 -24.225 -18.080 1.00 88.12 380 VAL A N 1
ATOM 3000 C CA . VAL A 1 380 ? -11.988 -23.966 -18.413 1.00 88.12 380 VAL A CA 1
ATOM 3001 C C . VAL A 1 380 ? -12.382 -24.811 -19.610 1.00 88.12 380 VAL A C 1
ATOM 3003 O O . VAL A 1 380 ? -11.852 -24.612 -20.706 1.00 88.12 380 VAL A O 1
ATOM 3006 N N . ASP A 1 381 ? -13.343 -25.714 -19.427 1.00 91.94 381 ASP A N 1
ATOM 3007 C CA . ASP A 1 381 ? -13.980 -26.402 -20.545 1.00 91.94 381 ASP A CA 1
ATOM 3008 C C . ASP A 1 381 ? -14.786 -25.401 -21.388 1.00 91.94 381 ASP A C 1
ATOM 3010 O O . ASP A 1 381 ? -15.841 -24.908 -20.989 1.00 91.94 381 ASP A O 1
ATOM 3014 N N . THR A 1 382 ? -14.287 -25.100 -22.582 1.00 89.31 382 THR A N 1
ATOM 3015 C CA . THR A 1 382 ? -14.904 -24.146 -23.511 1.00 89.31 382 THR A CA 1
ATOM 3016 C C . THR A 1 382 ? -16.197 -24.653 -24.147 1.00 89.31 382 THR A C 1
ATOM 3018 O O . THR A 1 382 ? -16.963 -23.841 -24.662 1.00 89.31 382 THR A O 1
ATOM 3021 N N . GLU A 1 383 ? -16.470 -25.960 -24.122 1.00 86.19 383 GLU A N 1
ATOM 3022 C CA . GLU A 1 383 ? -17.749 -26.509 -24.586 1.00 86.19 383 GLU A CA 1
ATOM 3023 C C . GLU A 1 383 ? -18.829 -26.368 -23.510 1.00 86.19 383 GLU A C 1
ATOM 3025 O O . GLU A 1 383 ? -19.965 -26.010 -23.826 1.00 86.19 383 GLU A O 1
ATOM 3030 N N . ALA A 1 384 ? -18.470 -26.618 -22.247 1.00 80.56 384 ALA A N 1
ATOM 3031 C CA . ALA A 1 384 ? -19.377 -26.470 -21.111 1.00 80.56 384 ALA A CA 1
ATOM 3032 C C . ALA A 1 384 ? -19.626 -24.992 -20.767 1.00 80.56 384 ALA A C 1
ATOM 3034 O O . ALA A 1 384 ? -20.761 -24.589 -20.517 1.00 80.56 384 ALA A O 1
ATOM 3035 N N . SER A 1 385 ? -18.571 -24.175 -20.804 1.00 79.31 385 SER A N 1
ATOM 3036 C CA . SER A 1 385 ? -18.576 -22.781 -20.356 1.00 79.31 385 SER A CA 1
ATOM 3037 C C . SER A 1 385 ? -17.858 -21.839 -21.346 1.00 79.31 385 SER A C 1
ATOM 3039 O O . SER A 1 385 ? -16.836 -21.231 -21.012 1.00 79.31 385 SER A O 1
ATOM 3041 N N . PRO A 1 386 ? -18.392 -21.657 -22.573 1.00 73.81 386 PRO A N 1
ATOM 3042 C CA . PRO A 1 386 ? -17.747 -20.872 -23.638 1.00 73.81 386 PRO A CA 1
ATOM 3043 C C . PRO A 1 386 ? -17.530 -19.393 -23.284 1.00 73.81 386 PRO A C 1
ATOM 3045 O O . PRO A 1 386 ? -16.578 -18.774 -23.762 1.00 73.81 386 PRO A O 1
ATOM 3048 N N . ASP A 1 387 ? -18.389 -18.839 -22.427 1.00 71.94 387 ASP A N 1
ATOM 3049 C CA . ASP A 1 387 ? -18.382 -17.426 -22.034 1.00 71.94 387 ASP A CA 1
ATOM 3050 C C . ASP A 1 387 ? -17.728 -17.186 -20.662 1.00 71.94 387 ASP A C 1
ATOM 3052 O O . ASP A 1 387 ? -17.851 -16.098 -20.097 1.00 71.94 387 ASP A O 1
ATOM 3056 N N . TYR A 1 388 ? -17.041 -18.183 -20.094 1.00 68.00 388 TYR A N 1
ATOM 3057 C CA . TYR A 1 388 ? -16.443 -18.037 -18.771 1.00 68.00 388 TYR A CA 1
ATOM 3058 C C . TYR A 1 388 ? -15.337 -16.975 -18.743 1.00 68.00 388 TYR A C 1
ATOM 3060 O O . TYR A 1 388 ? -14.382 -16.974 -19.536 1.00 68.00 388 TYR A O 1
ATOM 3068 N N . THR A 1 389 ? -15.462 -16.091 -17.756 1.00 64.56 389 THR A N 1
ATOM 3069 C CA . THR A 1 389 ? -14.483 -15.072 -17.388 1.00 64.56 389 THR A CA 1
ATOM 3070 C C . THR A 1 389 ? -14.271 -15.127 -15.884 1.00 64.56 389 THR A C 1
ATOM 3072 O O . THR A 1 389 ? -15.240 -15.112 -15.125 1.00 64.56 389 THR A O 1
ATOM 3075 N N . THR A 1 390 ? -13.018 -15.153 -15.451 1.00 61.47 390 THR A N 1
ATOM 3076 C CA . THR A 1 390 ? -12.675 -15.181 -14.029 1.00 61.47 390 THR A CA 1
ATOM 3077 C C . THR A 1 390 ? -12.696 -13.771 -13.425 1.00 61.47 390 THR A C 1
ATOM 3079 O O . THR A 1 3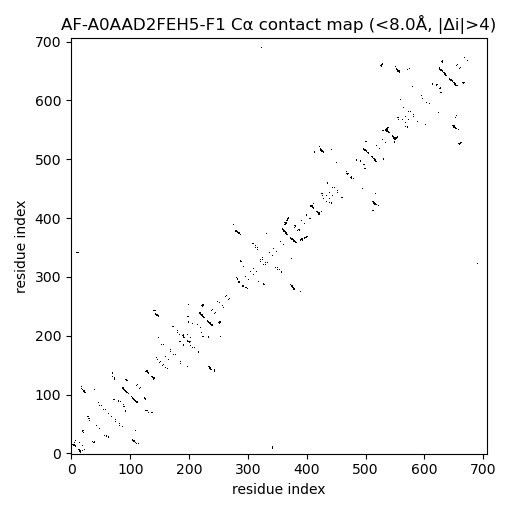90 ? -12.252 -12.820 -14.075 1.00 61.47 390 THR A O 1
ATOM 3082 N N . PRO A 1 391 ? -13.185 -13.582 -12.184 1.00 44.75 391 PRO A N 1
ATOM 3083 C CA . PRO A 1 391 ? -13.059 -12.309 -11.472 1.00 44.75 391 PRO A CA 1
ATOM 3084 C C . PRO A 1 391 ? -11.622 -12.043 -10.988 1.00 44.75 391 PRO A C 1
ATOM 3086 O O . PRO A 1 391 ? -11.337 -10.946 -10.513 1.00 44.75 391 PRO A O 1
ATOM 3089 N N . TYR A 1 392 ? -10.731 -13.034 -11.097 1.00 50.25 392 TYR A N 1
ATOM 3090 C CA . TYR A 1 392 ? -9.323 -12.978 -10.695 1.00 50.25 392 TYR A CA 1
ATOM 3091 C C . TYR A 1 392 ? -8.380 -12.715 -11.869 1.00 50.25 392 TYR A C 1
ATOM 3093 O O . TYR A 1 392 ? -7.173 -12.959 -11.775 1.00 50.25 392 TYR A O 1
ATOM 3101 N N . ASP A 1 393 ? -8.929 -12.217 -12.981 1.00 53.44 393 ASP A N 1
ATOM 3102 C CA . ASP A 1 393 ? -8.125 -11.809 -14.117 1.00 53.44 393 ASP A CA 1
ATOM 3103 C C . ASP A 1 393 ? -7.187 -10.708 -13.626 1.00 53.44 393 ASP A C 1
ATOM 3105 O O . ASP A 1 393 ? -7.584 -9.778 -12.913 1.00 53.44 393 ASP A O 1
ATOM 3109 N N . SER A 1 394 ? -5.922 -10.868 -13.987 1.00 44.91 394 SER A N 1
ATOM 3110 C CA . SER A 1 394 ? -4.732 -10.151 -13.539 1.00 44.91 394 SER A CA 1
ATOM 3111 C C . SER A 1 394 ? -4.754 -8.612 -13.639 1.00 44.91 394 SER A C 1
ATOM 3113 O O . SER A 1 394 ? -3.744 -7.954 -13.378 1.00 44.91 394 SER A O 1
ATOM 3115 N N . GLY A 1 395 ? -5.899 -8.026 -13.992 1.00 35.84 395 GLY A N 1
ATOM 3116 C CA . GLY A 1 395 ? -6.180 -6.598 -13.989 1.00 35.84 395 GLY A CA 1
ATOM 3117 C C . GLY A 1 395 ? -7.117 -6.079 -12.886 1.00 35.84 395 GLY A C 1
ATOM 3118 O O . GLY A 1 395 ? -7.202 -4.858 -12.774 1.00 35.84 395 GLY A O 1
ATOM 3119 N N . LEU A 1 396 ? -7.840 -6.904 -12.098 1.00 42.06 396 LEU A N 1
ATOM 3120 C CA . LEU A 1 396 ? -8.983 -6.402 -11.289 1.00 42.06 396 LEU A CA 1
ATOM 3121 C C . LEU A 1 396 ? -9.326 -7.141 -9.961 1.00 42.06 396 LEU A C 1
ATOM 3123 O O . LEU A 1 396 ? -10.503 -7.375 -9.695 1.00 42.06 396 LEU A O 1
ATOM 3127 N N . ALA A 1 397 ? -8.380 -7.458 -9.066 1.00 34.59 397 ALA A N 1
ATOM 3128 C CA . ALA A 1 397 ? -8.707 -8.154 -7.798 1.00 34.59 397 ALA A CA 1
ATOM 3129 C C . ALA A 1 397 ? -8.637 -7.279 -6.516 1.00 34.59 397 ALA A C 1
ATOM 3131 O O . ALA A 1 397 ? -7.695 -6.510 -6.323 1.00 34.59 397 ALA A O 1
ATOM 3132 N N . GLY A 1 398 ? -9.632 -7.430 -5.622 1.00 36.38 398 GLY A N 1
ATOM 3133 C CA . GLY A 1 398 ? -9.646 -6.946 -4.223 1.00 36.38 398 GLY A CA 1
ATOM 3134 C C . GLY A 1 398 ? -9.145 -7.996 -3.205 1.00 36.38 398 GLY A C 1
ATOM 3135 O O . GLY A 1 398 ? -8.931 -9.143 -3.578 1.00 36.38 398 GLY A O 1
ATOM 3136 N N . ASP A 1 399 ? -8.940 -7.606 -1.934 1.00 31.45 399 ASP A N 1
ATOM 3137 C CA . ASP A 1 399 ? -8.292 -8.417 -0.869 1.00 31.45 399 ASP A CA 1
ATOM 3138 C C . ASP A 1 399 ? -9.169 -9.597 -0.341 1.00 31.45 399 ASP A C 1
ATOM 3140 O O . ASP A 1 399 ? -10.325 -9.378 0.029 1.00 31.45 399 ASP A O 1
ATOM 3144 N N . PHE A 1 400 ? -8.600 -10.811 -0.180 1.00 38.16 400 PHE A N 1
ATOM 3145 C CA . PHE A 1 400 ? -9.238 -12.019 0.419 1.00 38.16 400 PHE A CA 1
ATOM 3146 C C . PHE A 1 400 ? -8.309 -12.760 1.423 1.00 38.16 400 PHE A C 1
ATOM 3148 O O . PHE A 1 400 ? -7.094 -12.536 1.426 1.00 38.16 400 PHE A O 1
ATOM 3155 N N . ASP A 1 401 ? -8.846 -13.662 2.271 1.00 39.00 401 ASP A N 1
ATOM 3156 C CA . ASP A 1 401 ? -8.051 -14.584 3.117 1.00 39.00 401 ASP A CA 1
ATOM 3157 C C . ASP A 1 401 ? -7.925 -16.024 2.578 1.00 39.00 401 ASP A C 1
ATOM 3159 O O . ASP A 1 401 ? -8.484 -16.389 1.546 1.00 39.00 401 ASP A O 1
ATOM 3163 N N . ALA A 1 402 ? -7.142 -16.840 3.296 1.00 30.48 402 ALA A N 1
ATOM 3164 C CA . ALA A 1 402 ? -6.766 -18.213 2.952 1.00 30.48 402 ALA A CA 1
ATOM 3165 C C . ALA A 1 402 ? -7.927 -19.222 2.954 1.00 30.48 402 ALA A C 1
ATOM 3167 O O . ALA A 1 402 ? -7.720 -20.382 2.611 1.00 30.48 402 ALA A O 1
ATOM 3168 N N . GLN A 1 403 ? -9.130 -18.806 3.356 1.00 34.09 403 GLN A N 1
ATOM 3169 C CA . GLN A 1 403 ? -10.344 -19.619 3.322 1.00 34.09 403 GLN A CA 1
ATOM 3170 C C . GLN A 1 403 ? -11.341 -19.123 2.262 1.00 34.09 403 GLN A C 1
ATOM 3172 O O . GLN A 1 403 ? -12.464 -19.621 2.204 1.00 34.09 403 GLN A O 1
ATOM 3177 N N . GLY A 1 404 ? -10.951 -18.152 1.427 1.00 32.09 404 GLY A N 1
ATOM 3178 C CA . GLY A 1 404 ? -11.799 -17.617 0.363 1.00 32.09 404 GLY A CA 1
ATOM 3179 C C . GLY A 1 404 ? -12.979 -16.789 0.876 1.00 32.09 404 GLY A C 1
ATOM 3180 O O . GLY A 1 404 ? -13.930 -16.557 0.128 1.00 32.09 404 GLY A O 1
ATOM 3181 N N . GLN A 1 405 ? -12.957 -16.339 2.138 1.00 37.81 405 GLN A N 1
ATOM 3182 C CA . GLN A 1 405 ? -14.047 -15.543 2.689 1.00 37.81 405 GLN A CA 1
ATOM 3183 C C . GLN A 1 405 ? -13.870 -14.064 2.319 1.00 37.81 405 GLN A C 1
ATOM 3185 O O . GLN A 1 405 ? -12.815 -13.460 2.518 1.00 37.81 405 GLN A O 1
ATOM 3190 N N . VAL A 1 406 ? -14.927 -13.471 1.761 1.00 38.03 406 VAL A N 1
ATOM 3191 C CA . VAL A 1 406 ? -14.969 -12.043 1.429 1.00 38.03 406 VAL A CA 1
ATOM 3192 C C . VAL A 1 406 ? -15.044 -11.241 2.728 1.00 38.03 406 VAL A C 1
ATOM 3194 O O . VAL A 1 406 ? -16.019 -11.369 3.469 1.00 38.03 406 VAL A O 1
ATOM 3197 N N . TYR A 1 407 ? -14.067 -10.372 3.002 1.00 41.03 407 TYR A N 1
ATOM 3198 C CA . TYR A 1 407 ? -14.270 -9.334 4.013 1.00 41.03 407 TYR A CA 1
ATOM 3199 C C . TYR A 1 407 ? -15.228 -8.292 3.430 1.00 41.03 407 TYR A C 1
ATOM 3201 O O . TYR A 1 407 ? -14.874 -7.564 2.501 1.00 41.03 407 TYR A O 1
ATOM 3209 N N . GLY A 1 408 ? -16.440 -8.193 3.985 1.00 45.81 408 GLY A N 1
ATOM 3210 C CA . GLY A 1 408 ? -17.270 -6.996 3.828 1.00 45.81 408 GLY A CA 1
ATOM 3211 C C . GLY A 1 408 ? -16.509 -5.733 4.267 1.00 45.81 408 GLY A C 1
ATOM 3212 O O . GLY A 1 408 ? -15.451 -5.836 4.887 1.00 45.81 408 GLY A O 1
ATOM 3213 N N . GLU A 1 409 ? -17.023 -4.539 3.935 1.00 48.97 409 GLU A N 1
ATOM 3214 C CA . GLU A 1 409 ? -16.387 -3.229 4.194 1.00 48.97 409 GLU A CA 1
ATOM 3215 C C . GLU A 1 409 ? -15.587 -3.171 5.515 1.00 48.97 409 GLU A C 1
ATOM 3217 O O . GLU A 1 409 ? -16.137 -2.937 6.597 1.00 48.97 409 GLU A O 1
ATOM 3222 N N . ALA A 1 410 ? -14.267 -3.357 5.435 1.00 58.09 410 ALA A N 1
ATOM 3223 C CA . ALA A 1 410 ? -13.416 -3.375 6.616 1.00 58.09 410 ALA A CA 1
ATOM 3224 C C . ALA A 1 410 ? -13.405 -1.992 7.286 1.00 58.09 410 ALA A C 1
ATOM 3226 O O . ALA A 1 410 ? -13.168 -0.966 6.640 1.00 58.09 410 ALA A O 1
ATOM 3227 N N . THR A 1 411 ? -13.633 -1.945 8.600 1.00 69.31 411 THR A N 1
ATOM 3228 C CA . THR A 1 411 ? -13.570 -0.685 9.354 1.00 69.31 411 THR A CA 1
ATOM 3229 C C . THR A 1 411 ? -12.131 -0.436 9.810 1.00 69.31 411 THR A C 1
ATOM 3231 O O . THR A 1 411 ? -11.464 -1.323 10.338 1.00 69.31 411 THR A O 1
ATOM 3234 N N . GLY A 1 412 ? -11.618 0.778 9.591 1.00 70.75 412 GLY A N 1
ATOM 3235 C CA . GLY A 1 412 ? -10.281 1.162 10.044 1.00 70.75 412 GLY A CA 1
ATOM 3236 C C . GLY A 1 412 ? -10.242 1.462 11.547 1.00 70.75 412 GLY A C 1
ATOM 3237 O O . GLY A 1 412 ? -10.988 2.309 12.034 1.00 70.75 412 GLY A O 1
ATOM 3238 N N . ALA A 1 413 ? -9.327 0.822 12.268 1.00 72.25 413 ALA A N 1
ATOM 3239 C CA . ALA A 1 413 ? -8.976 1.075 13.661 1.00 72.25 413 ALA A CA 1
ATOM 3240 C C . ALA A 1 413 ? -7.616 1.784 13.774 1.00 72.25 413 ALA A C 1
ATOM 3242 O O . ALA A 1 413 ? -6.823 1.809 12.829 1.00 72.25 413 ALA A O 1
ATOM 3243 N N . ALA A 1 414 ? -7.346 2.386 14.938 1.00 69.88 414 ALA A N 1
ATOM 3244 C CA . ALA A 1 414 ? -6.059 3.013 15.261 1.00 69.88 414 ALA A CA 1
ATOM 3245 C C . ALA A 1 414 ? -5.528 3.978 14.172 1.00 69.88 414 ALA A C 1
ATOM 3247 O O . ALA A 1 414 ? -4.364 3.912 13.802 1.00 69.88 414 ALA A O 1
ATOM 3248 N N . ASN A 1 415 ? -6.371 4.874 13.641 1.00 69.75 415 ASN A N 1
ATOM 3249 C CA . ASN A 1 415 ? -6.035 5.773 12.518 1.00 69.75 415 ASN A CA 1
ATOM 3250 C C . ASN A 1 415 ? -5.637 5.043 11.215 1.00 69.75 415 ASN A C 1
ATOM 3252 O O . ASN A 1 415 ? -4.774 5.517 10.480 1.00 69.75 415 ASN A O 1
ATOM 3256 N N . GLY A 1 416 ? -6.256 3.895 10.929 1.00 72.00 416 GLY A N 1
ATOM 3257 C CA . GLY A 1 416 ? -6.039 3.126 9.698 1.00 72.00 416 GLY A CA 1
ATOM 3258 C C . GLY A 1 416 ? -4.873 2.137 9.760 1.00 72.00 416 GLY A C 1
ATOM 3259 O O . GLY A 1 416 ? -4.561 1.518 8.750 1.00 72.00 416 GLY A O 1
ATOM 3260 N N . TRP A 1 417 ? -4.241 1.972 10.926 1.00 67.56 417 TRP A N 1
ATOM 3261 C CA . TRP A 1 417 ? -3.153 1.006 11.131 1.00 67.56 417 TRP A CA 1
ATOM 3262 C C . TRP A 1 417 ? -3.641 -0.439 11.215 1.00 67.56 417 TRP A C 1
ATOM 3264 O O . TRP A 1 417 ? -2.863 -1.362 10.999 1.00 67.56 417 TRP A O 1
ATOM 3274 N N . LEU A 1 418 ? -4.916 -0.631 11.543 1.00 78.12 418 LEU A N 1
ATOM 3275 C CA . LEU A 1 418 ? -5.546 -1.936 11.637 1.00 78.12 418 LEU A CA 1
ATOM 3276 C C . LEU A 1 418 ? -6.862 -1.891 10.866 1.00 78.12 418 LEU A C 1
ATOM 3278 O O . LEU A 1 418 ? -7.638 -0.950 11.016 1.00 78.12 418 LEU A O 1
ATOM 3282 N N . LYS A 1 419 ? -7.113 -2.910 10.051 1.00 84.62 419 LYS A N 1
ATOM 3283 C CA . LYS A 1 419 ? -8.442 -3.196 9.512 1.00 84.62 419 LYS A CA 1
ATOM 3284 C C . LYS A 1 419 ? -9.071 -4.260 10.410 1.00 84.62 419 LYS A C 1
ATOM 3286 O O . LYS A 1 419 ? -8.429 -5.275 10.667 1.00 84.62 419 LYS A O 1
ATOM 3291 N N . VAL A 1 420 ? -10.281 -4.013 10.902 1.00 88.88 420 VAL A N 1
ATOM 3292 C CA . VAL A 1 420 ? -11.051 -5.016 11.654 1.00 88.88 420 VAL A CA 1
ATOM 3293 C C . VAL A 1 420 ? -12.108 -5.652 10.746 1.00 88.88 420 VAL A C 1
ATOM 3295 O O . VAL A 1 420 ? -12.577 -4.980 9.816 1.00 88.88 420 VAL A O 1
ATOM 3298 N N . PRO A 1 421 ? -12.462 -6.930 10.971 1.00 90.19 421 PRO A N 1
ATOM 3299 C CA . PRO A 1 421 ? -13.431 -7.626 10.136 1.00 90.19 421 PRO A CA 1
ATOM 3300 C C . PRO A 1 421 ? -14.854 -7.100 10.344 1.00 90.19 421 PRO A C 1
ATOM 3302 O O . PRO A 1 421 ? -15.134 -6.308 11.251 1.00 90.19 421 PRO A O 1
ATOM 3305 N N . GLU A 1 422 ? -15.772 -7.572 9.503 1.00 91.44 422 GLU A N 1
ATOM 3306 C CA . GLU A 1 422 ? -17.200 -7.345 9.700 1.00 91.44 422 GLU A CA 1
ATOM 3307 C C . GLU A 1 422 ? -17.647 -7.824 11.093 1.00 91.44 422 GLU A C 1
ATOM 3309 O O . GLU A 1 422 ? -17.121 -8.788 11.645 1.00 91.44 422 GLU A O 1
ATOM 3314 N N . GLY A 1 423 ? -18.601 -7.109 11.691 1.00 95.06 423 GLY A N 1
ATOM 3315 C CA . GLY A 1 423 ? -19.068 -7.381 13.050 1.00 95.06 423 GLY A CA 1
ATOM 3316 C C . GLY A 1 423 ? -18.225 -6.733 14.151 1.00 95.06 423 GLY A C 1
ATOM 3317 O O . GLY A 1 423 ? -18.646 -6.758 15.305 1.00 95.06 423 GLY A O 1
ATOM 3318 N N . VAL A 1 424 ? -17.093 -6.101 13.824 1.00 96.62 424 VAL A N 1
ATOM 3319 C CA . VAL A 1 424 ? -16.258 -5.372 14.789 1.00 96.62 424 VAL A CA 1
ATOM 3320 C C . VAL A 1 424 ? -16.375 -3.867 14.564 1.00 96.62 424 VAL A C 1
ATOM 3322 O O . VAL A 1 424 ? -16.057 -3.341 13.498 1.00 96.62 424 VAL A O 1
ATOM 3325 N N . TYR A 1 425 ? -16.816 -3.150 15.595 1.00 96.12 425 TYR A N 1
ATOM 3326 C CA . TYR A 1 425 ? -17.029 -1.704 15.555 1.00 96.12 425 TYR A CA 1
ATOM 3327 C C . TYR A 1 425 ? -16.043 -1.004 16.484 1.00 96.12 425 TYR A C 1
ATOM 3329 O O . TYR A 1 425 ? -15.789 -1.475 17.589 1.00 96.12 425 TYR A O 1
ATOM 3337 N N . VAL A 1 426 ? -15.482 0.125 16.046 1.00 95.62 426 VAL A N 1
ATOM 3338 C CA . VAL A 1 426 ? -14.308 0.722 16.698 1.00 95.62 426 VAL A CA 1
ATOM 3339 C C . VAL A 1 426 ? -14.541 2.171 17.096 1.00 95.62 426 VAL A C 1
ATOM 3341 O O . VAL A 1 426 ? -15.037 2.973 16.306 1.00 95.62 426 VAL A O 1
ATOM 3344 N N . GLU A 1 427 ? -14.095 2.525 18.301 1.00 95.25 427 GLU A N 1
ATOM 3345 C CA . GLU A 1 427 ? -14.088 3.899 18.802 1.00 95.25 427 GLU A CA 1
ATOM 3346 C C . GLU A 1 427 ? -12.744 4.267 19.442 1.00 95.25 427 GLU A C 1
ATOM 3348 O O . GLU A 1 427 ? -12.315 3.682 20.435 1.00 95.25 427 GLU A O 1
ATOM 3353 N N . GLY A 1 428 ? -12.062 5.271 18.888 1.00 93.75 428 GLY A N 1
ATOM 3354 C CA . GLY A 1 428 ? -10.773 5.735 19.405 1.00 93.75 428 GLY A CA 1
ATOM 3355 C C . GLY A 1 428 ? -10.895 6.649 20.629 1.00 93.75 428 GLY A C 1
ATOM 3356 O O . GLY A 1 428 ? -11.680 7.596 20.634 1.00 93.75 428 GLY A O 1
ATOM 3357 N N . LEU A 1 429 ? -10.023 6.469 21.628 1.00 92.50 429 LEU A N 1
ATOM 3358 C CA . LEU A 1 429 ? -9.965 7.300 22.841 1.00 92.50 429 LEU A CA 1
ATOM 3359 C C . LEU A 1 429 ? -9.220 8.628 22.588 1.00 92.50 429 LEU A C 1
ATOM 3361 O O . LEU A 1 429 ? -8.210 8.950 23.222 1.00 92.50 429 LEU A O 1
ATOM 3365 N N . ASN A 1 430 ? -9.748 9.448 21.678 1.00 87.06 430 ASN A N 1
ATOM 3366 C CA . ASN A 1 430 ? -9.115 10.668 21.155 1.00 87.06 430 ASN A CA 1
ATOM 3367 C C . ASN A 1 430 ? -9.316 11.921 22.034 1.00 87.06 430 ASN A C 1
ATOM 3369 O O . ASN A 1 430 ? -9.391 13.052 21.547 1.00 87.06 430 ASN A O 1
ATOM 3373 N N . GLY A 1 431 ? -9.386 11.717 23.349 1.00 87.31 431 GLY A N 1
ATOM 3374 C CA . GLY A 1 431 ? -9.607 12.754 24.353 1.00 87.31 431 GLY A CA 1
ATOM 3375 C C . GLY A 1 431 ? -11.053 12.826 24.840 1.00 87.31 431 GLY A C 1
ATOM 3376 O O . GLY A 1 431 ? -11.978 12.335 24.206 1.00 87.31 431 GLY A O 1
ATOM 3377 N N . VAL A 1 432 ? -11.230 13.452 26.003 1.00 87.88 432 VAL A N 1
ATOM 3378 C CA . VAL A 1 432 ? -12.497 13.439 26.758 1.00 87.88 432 VAL A CA 1
ATOM 3379 C C . VAL A 1 432 ? -13.643 14.048 25.965 1.00 87.88 432 VAL A C 1
ATOM 3381 O O . VAL A 1 432 ? -14.698 13.444 25.886 1.00 87.88 432 VAL A O 1
ATOM 3384 N N . LYS A 1 433 ? -13.417 15.219 25.357 1.00 87.75 433 LYS A N 1
ATOM 3385 C CA . LYS A 1 433 ? -14.457 15.920 24.603 1.00 87.75 433 LYS A CA 1
ATOM 3386 C C . LYS A 1 433 ? -15.001 15.052 23.467 1.00 87.75 433 LYS A C 1
ATOM 3388 O O . LYS A 1 433 ? -16.203 14.892 23.368 1.00 87.75 433 LYS A O 1
ATOM 3393 N N . LYS A 1 434 ? -14.115 14.449 22.667 1.00 88.75 434 LYS A N 1
ATOM 3394 C CA . LYS A 1 434 ? -14.522 13.558 21.573 1.00 88.75 434 LYS A CA 1
ATOM 3395 C C . LYS A 1 434 ? -15.281 12.343 22.094 1.00 88.75 434 LYS A C 1
ATOM 3397 O O . LYS A 1 434 ? -16.361 12.073 21.610 1.00 88.75 434 LYS A O 1
ATOM 3402 N N . LEU A 1 435 ? -14.766 11.692 23.138 1.00 90.88 435 LEU A N 1
ATOM 3403 C CA . LEU A 1 435 ? -15.429 10.529 23.729 1.00 90.88 435 LEU A CA 1
ATOM 3404 C C . LEU A 1 435 ? -16.826 10.860 24.298 1.00 90.88 435 LEU A C 1
ATOM 3406 O O . LEU A 1 435 ? -17.709 10.018 24.278 1.00 90.88 435 LEU A O 1
ATOM 3410 N N . THR A 1 436 ? -17.038 12.074 24.822 1.00 88.69 436 THR A N 1
ATOM 3411 C CA . THR A 1 436 ? -18.340 12.504 25.372 1.00 88.69 436 THR A CA 1
ATOM 3412 C C . THR A 1 436 ? -19.310 13.007 24.302 1.00 88.69 436 THR A C 1
ATOM 3414 O O . THR A 1 436 ? -20.498 12.709 24.375 1.00 88.69 436 THR A O 1
ATOM 3417 N N . ASP A 1 437 ? -18.819 13.778 23.332 1.00 88.00 437 ASP A N 1
ATOM 3418 C CA . ASP A 1 437 ? -19.661 14.507 22.380 1.00 88.00 437 ASP A CA 1
ATOM 3419 C C . ASP A 1 437 ? -19.910 13.708 21.085 1.00 88.00 437 ASP A C 1
ATOM 3421 O O . ASP A 1 437 ? -20.872 13.981 20.367 1.00 88.00 437 ASP A O 1
ATOM 3425 N N . GLU A 1 438 ? -19.048 12.739 20.760 1.00 89.25 438 GLU A N 1
ATOM 3426 C CA . GLU A 1 438 ? -19.000 12.077 19.454 1.00 89.25 438 GLU A CA 1
ATOM 3427 C C . GLU A 1 438 ? -18.895 10.551 19.611 1.00 89.25 438 GLU A C 1
ATOM 3429 O O . GLU A 1 438 ? -17.803 9.995 19.673 1.00 89.25 438 GLU A O 1
ATOM 3434 N N . CYS A 1 439 ? -20.034 9.854 19.599 1.00 94.44 439 CYS A N 1
ATOM 3435 C CA . CYS A 1 439 ? -20.043 8.409 19.355 1.00 94.44 439 CYS A CA 1
ATOM 3436 C C . CYS A 1 439 ? -20.013 8.172 17.834 1.00 94.44 439 CYS A C 1
ATOM 3438 O O . CYS A 1 439 ? -20.893 8.702 17.142 1.00 94.44 439 CYS A O 1
ATOM 3440 N N . PRO A 1 440 ? -19.052 7.403 17.283 1.00 94.12 440 PRO A N 1
ATOM 3441 C CA . PRO A 1 440 ? -19.015 7.112 15.854 1.00 94.12 440 PRO A CA 1
ATOM 3442 C C . PRO A 1 440 ? -20.363 6.553 15.361 1.00 94.12 440 PRO A C 1
ATOM 3444 O O . PRO A 1 440 ? -20.873 5.616 15.978 1.00 94.12 440 PRO A O 1
ATOM 3447 N N . PRO A 1 441 ? -20.940 7.051 14.246 1.00 94.38 441 PRO A N 1
ATOM 3448 C CA . PRO A 1 441 ? -22.278 6.641 13.803 1.00 94.38 441 PRO A CA 1
ATOM 3449 C C . PRO A 1 441 ? -22.444 5.124 13.665 1.00 94.38 441 PRO A C 1
ATOM 3451 O O . PRO A 1 441 ? -23.405 4.566 14.182 1.00 94.38 441 PRO A O 1
ATOM 3454 N N . LYS A 1 442 ? -21.446 4.430 13.090 1.00 94.12 442 LYS A N 1
ATOM 3455 C CA . LYS A 1 442 ? -21.461 2.961 12.965 1.00 94.12 442 LYS A CA 1
ATOM 3456 C C . LYS A 1 442 ? -21.547 2.251 14.329 1.00 94.12 442 LYS A C 1
ATOM 3458 O O . LYS A 1 442 ? -22.282 1.275 14.450 1.00 94.12 442 LYS A O 1
ATOM 3463 N N . VAL A 1 443 ? -20.843 2.750 15.353 1.00 96.50 443 VAL A N 1
ATOM 3464 C CA . VAL A 1 443 ? -20.900 2.219 16.731 1.00 96.50 443 VAL A CA 1
ATOM 3465 C C . VAL A 1 443 ? -22.268 2.511 17.348 1.00 96.50 443 VAL A C 1
ATOM 3467 O O . VAL A 1 443 ? -22.903 1.607 17.887 1.00 96.50 443 VAL A O 1
ATOM 3470 N N . ARG A 1 444 ? -22.769 3.747 17.222 1.00 97.25 444 ARG A N 1
ATOM 3471 C CA . ARG A 1 444 ? -24.073 4.144 17.775 1.00 97.25 444 ARG A CA 1
ATOM 3472 C C . ARG A 1 444 ? -25.222 3.335 17.178 1.00 97.25 444 ARG A C 1
ATOM 3474 O O . ARG A 1 444 ? -26.078 2.859 17.924 1.00 97.25 444 ARG A O 1
ATOM 3481 N N . ASP A 1 445 ? -25.238 3.167 15.861 1.00 96.62 445 ASP A N 1
ATOM 3482 C CA . ASP A 1 445 ? -26.272 2.409 15.158 1.00 96.62 445 ASP A CA 1
ATOM 3483 C C . ASP A 1 445 ? -26.238 0.938 15.571 1.00 96.62 445 ASP A C 1
ATOM 3485 O O . ASP A 1 445 ? -27.276 0.347 15.869 1.00 96.62 445 ASP A O 1
ATOM 3489 N N . PHE A 1 446 ? -25.039 0.357 15.651 1.00 97.62 446 PHE A N 1
ATOM 3490 C CA . PHE A 1 446 ? -24.841 -1.009 16.121 1.00 97.62 446 PHE A CA 1
ATOM 3491 C C . PHE A 1 446 ? -25.355 -1.214 17.550 1.00 97.62 446 PHE A C 1
ATOM 3493 O O . PHE A 1 446 ? -26.190 -2.088 17.788 1.00 97.62 446 PHE A O 1
ATOM 3500 N N . LEU A 1 447 ? -24.922 -0.375 18.491 1.00 97.94 447 LEU A N 1
ATOM 3501 C CA . LEU A 1 447 ? -25.336 -0.475 19.890 1.00 97.94 447 LEU A CA 1
ATOM 3502 C C . LEU A 1 447 ? -26.831 -0.191 20.066 1.00 97.94 447 LEU A C 1
ATOM 3504 O O . LEU A 1 447 ? -27.466 -0.803 20.920 1.00 97.94 447 LEU A O 1
ATOM 3508 N N . THR A 1 448 ? -27.425 0.653 19.219 1.00 97.94 448 THR A N 1
ATOM 3509 C CA . THR A 1 448 ? -28.880 0.861 19.191 1.00 97.94 448 THR A CA 1
ATOM 3510 C C . THR A 1 448 ? -29.609 -0.409 18.761 1.00 97.94 448 THR A C 1
ATOM 3512 O O . THR A 1 448 ? -30.554 -0.816 19.434 1.00 97.94 448 THR A O 1
ATOM 3515 N N . ARG A 1 449 ? -29.143 -1.092 17.703 1.00 97.56 449 ARG A N 1
ATOM 3516 C CA . ARG A 1 449 ? -29.711 -2.384 17.267 1.00 97.56 449 ARG A CA 1
ATOM 3517 C C . ARG A 1 449 ? -29.586 -3.471 18.334 1.00 97.56 449 ARG A C 1
ATOM 3519 O O . ARG A 1 449 ? -30.477 -4.304 18.452 1.00 97.56 449 ARG A O 1
ATOM 3526 N N . LYS A 1 450 ? -28.508 -3.451 19.121 1.00 98.06 450 LYS A N 1
ATOM 3527 C CA . LYS A 1 450 ? -28.278 -4.382 20.237 1.00 98.06 450 LYS A CA 1
ATOM 3528 C C . LYS A 1 450 ? -28.967 -3.969 21.546 1.00 98.06 450 LYS A C 1
ATOM 3530 O O . LYS A 1 450 ? -28.825 -4.671 22.536 1.00 98.06 450 LYS A O 1
ATOM 3535 N N . GLY A 1 451 ? -29.689 -2.843 21.583 1.00 97.62 451 GLY A N 1
ATOM 3536 C CA . GLY A 1 451 ? -30.351 -2.358 22.803 1.00 97.62 451 GLY A CA 1
ATOM 3537 C C . GLY A 1 451 ? -29.391 -1.853 23.891 1.00 97.62 451 GLY A C 1
ATOM 3538 O O . GLY A 1 451 ? -29.771 -1.759 25.054 1.00 97.62 451 GLY A O 1
ATOM 3539 N N . LEU A 1 452 ? -28.154 -1.507 23.527 1.00 98.38 452 LEU A N 1
ATOM 3540 C CA . LEU A 1 452 ? -27.056 -1.169 24.439 1.00 98.38 452 LEU A CA 1
ATOM 3541 C C . LEU A 1 452 ? -26.742 0.332 24.522 1.00 98.38 452 LEU A C 1
ATOM 3543 O O . LEU A 1 452 ? -25.825 0.713 25.245 1.00 98.38 452 LEU A O 1
ATOM 3547 N N . SER A 1 453 ? -27.481 1.204 23.827 1.00 97.88 453 SER A N 1
ATOM 3548 C CA . SER A 1 453 ? -27.183 2.648 23.794 1.00 97.88 453 SER A CA 1
ATOM 3549 C C . SER A 1 453 ? -27.119 3.292 25.183 1.00 97.88 453 SER A C 1
ATOM 3551 O O . SER A 1 453 ? -26.188 4.043 25.456 1.00 97.88 453 SER A O 1
ATOM 3553 N N . ALA A 1 454 ? -28.050 2.954 26.083 1.00 97.88 454 ALA A N 1
ATOM 3554 C CA . ALA A 1 454 ? -28.048 3.481 27.450 1.00 97.88 454 ALA A CA 1
ATOM 3555 C C . ALA A 1 454 ? -26.877 2.937 28.290 1.00 97.88 454 ALA A C 1
ATOM 3557 O O . ALA A 1 454 ? -26.252 3.689 29.035 1.00 97.88 454 ALA A O 1
ATOM 3558 N N . THR A 1 455 ? -26.555 1.647 28.147 1.00 98.44 455 THR A N 1
ATOM 3559 C CA . THR A 1 455 ? -25.403 1.006 28.805 1.00 98.44 455 THR A CA 1
ATOM 3560 C C . THR A 1 455 ? -24.094 1.648 28.358 1.00 98.44 455 THR A C 1
ATOM 3562 O O . THR A 1 455 ? -23.230 1.941 29.180 1.00 98.44 455 THR A O 1
ATOM 3565 N N . TYR A 1 456 ? -23.969 1.926 27.062 1.00 98.19 456 TYR A N 1
ATOM 3566 C CA . TYR A 1 456 ? -22.833 2.639 26.497 1.00 98.19 456 TYR A CA 1
ATOM 3567 C C . TYR A 1 456 ? -22.700 4.056 27.062 1.00 98.19 456 TYR A C 1
ATOM 3569 O O . TYR A 1 456 ? -21.612 4.436 27.488 1.00 98.19 456 TYR A O 1
ATOM 3577 N N . ASP A 1 457 ? -23.789 4.826 27.131 1.00 97.44 457 ASP A N 1
ATOM 3578 C CA . ASP A 1 457 ? -23.726 6.194 27.656 1.00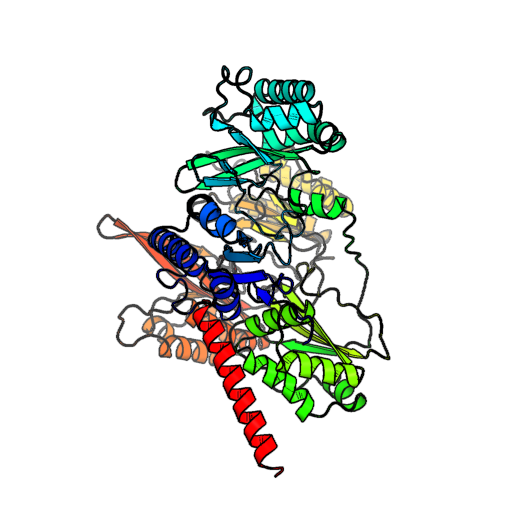 97.44 457 ASP A CA 1
ATOM 3579 C C . ASP A 1 457 ? -23.270 6.198 29.132 1.00 97.44 457 ASP A C 1
ATOM 3581 O O . ASP A 1 457 ? -22.434 7.017 29.520 1.00 97.44 457 ASP A O 1
ATOM 3585 N N . GLN A 1 458 ? -23.732 5.230 29.937 1.00 98.06 458 GLN A N 1
ATOM 3586 C CA . GLN A 1 458 ? -23.274 5.031 31.320 1.00 98.06 458 GLN A CA 1
ATOM 3587 C C . GLN A 1 458 ? -21.799 4.615 31.403 1.00 98.06 458 GLN A C 1
ATOM 3589 O O . GLN A 1 458 ? -21.065 5.116 32.257 1.00 98.06 458 GLN A O 1
ATOM 3594 N N . PHE A 1 459 ? -21.351 3.727 30.513 1.00 98.06 459 PHE A N 1
ATOM 3595 C CA . PHE A 1 459 ? -19.960 3.285 30.426 1.00 98.06 459 PHE A CA 1
ATOM 3596 C C . PHE A 1 459 ? -19.013 4.455 30.115 1.00 98.06 459 PHE A C 1
ATOM 3598 O O . PHE A 1 459 ? -18.039 4.692 30.837 1.00 98.06 459 PHE A O 1
ATOM 3605 N N . ILE A 1 460 ? -19.334 5.250 29.090 1.00 97.81 460 ILE A N 1
ATOM 3606 C CA . ILE A 1 460 ? -18.563 6.444 28.727 1.00 97.81 460 ILE A CA 1
ATOM 3607 C C . ILE A 1 460 ? -18.572 7.470 29.864 1.00 97.81 460 ILE A C 1
ATOM 3609 O O . ILE A 1 460 ? -17.527 8.033 30.211 1.00 97.81 460 ILE A O 1
ATOM 3613 N N . GLU A 1 461 ? -19.727 7.692 30.490 1.00 96.88 461 GLU A N 1
ATOM 3614 C CA . GLU A 1 461 ? -19.852 8.593 31.630 1.00 96.88 461 GLU A CA 1
ATOM 3615 C C . GLU A 1 461 ? -18.977 8.146 32.814 1.00 96.88 461 GLU A C 1
ATOM 3617 O O . GLU A 1 461 ? -18.289 8.981 33.413 1.00 96.88 461 GLU A O 1
ATOM 3622 N N . ALA A 1 462 ? -18.930 6.845 33.117 1.00 97.31 462 ALA A N 1
ATOM 3623 C CA . ALA A 1 462 ? -18.081 6.278 34.163 1.00 97.31 462 ALA A CA 1
ATOM 3624 C C . ALA A 1 462 ? -16.585 6.512 33.878 1.00 97.31 462 ALA A C 1
ATOM 3626 O O . ALA A 1 462 ? -15.850 6.976 34.761 1.00 97.31 462 ALA A O 1
ATOM 3627 N N . ILE A 1 463 ? -16.142 6.298 32.632 1.00 96.44 463 ILE A N 1
ATOM 3628 C CA . ILE A 1 463 ? -14.760 6.574 32.207 1.00 96.44 463 ILE A CA 1
ATOM 3629 C C . ILE A 1 463 ? -14.419 8.056 32.378 1.00 96.44 463 ILE A C 1
ATOM 3631 O O . ILE A 1 463 ? -13.360 8.396 32.915 1.00 96.44 463 ILE A O 1
ATOM 3635 N N . VAL A 1 464 ? -15.296 8.951 31.920 1.00 94.56 464 VAL A N 1
ATOM 3636 C CA . VAL A 1 464 ? -15.038 10.397 31.880 1.00 94.56 464 VAL A CA 1
ATOM 3637 C C . VAL A 1 464 ? -15.095 11.030 33.272 1.00 94.56 464 VAL A C 1
ATOM 3639 O O . VAL A 1 464 ? -14.236 11.861 33.603 1.00 94.56 464 VAL A O 1
ATOM 3642 N N . LYS A 1 465 ? -16.075 10.647 34.101 1.00 93.88 465 LYS A N 1
ATOM 3643 C CA . LYS A 1 465 ? -16.242 11.173 35.466 1.00 93.88 465 LYS A CA 1
ATOM 3644 C C . LYS A 1 465 ? -15.155 10.687 36.416 1.00 93.88 465 LYS A C 1
ATOM 3646 O O . LYS A 1 465 ? -14.777 11.425 37.331 1.00 93.88 465 LYS A O 1
ATOM 3651 N N . SER A 1 466 ? -14.620 9.486 36.202 1.00 94.12 466 SER A N 1
ATOM 3652 C CA . SER A 1 466 ? -13.517 8.983 37.012 1.00 94.12 466 SER A CA 1
ATOM 3653 C C . SER A 1 466 ? -12.271 9.851 36.829 1.00 94.12 466 SER A C 1
ATOM 3655 O O . SER A 1 466 ? -11.713 9.994 35.743 1.00 94.12 466 SER A O 1
ATOM 3657 N N . LYS A 1 467 ? -11.779 10.441 37.924 1.00 89.19 467 LYS A N 1
ATOM 3658 C CA . LYS A 1 467 ? -10.484 11.140 37.913 1.00 89.19 467 LYS A CA 1
ATOM 3659 C C . LYS A 1 467 ? -9.308 10.163 37.826 1.00 89.19 467 LYS A C 1
ATOM 3661 O O . LYS A 1 467 ? -8.211 10.593 37.489 1.00 89.19 467 LYS A O 1
ATOM 3666 N N . LYS A 1 468 ? -9.523 8.877 38.135 1.00 93.94 468 LYS A N 1
ATOM 3667 C CA . LYS A 1 468 ? -8.477 7.845 38.138 1.00 93.94 468 LYS A CA 1
ATOM 3668 C C . LYS A 1 468 ? -8.128 7.365 36.735 1.00 93.94 468 LYS A C 1
ATOM 3670 O O . LYS A 1 468 ? -6.969 7.068 36.489 1.00 93.94 468 LYS A O 1
ATOM 3675 N N . THR A 1 469 ? -9.069 7.390 35.792 1.00 93.44 469 THR A N 1
ATOM 3676 C CA . THR A 1 469 ? -8.833 6.991 34.390 1.00 93.44 469 THR A CA 1
ATOM 3677 C C . THR A 1 469 ? -7.882 7.929 33.646 1.00 93.44 469 THR A C 1
ATOM 3679 O O . THR A 1 469 ? -7.489 7.641 32.517 1.00 93.44 469 THR A O 1
ATOM 3682 N N . ARG A 1 470 ? -7.471 9.049 34.259 1.00 91.50 470 ARG A N 1
ATOM 3683 C CA . ARG A 1 470 ? -6.576 10.047 33.669 1.00 91.50 470 ARG A CA 1
ATOM 3684 C C . ARG A 1 470 ? -5.442 10.423 34.618 1.00 91.50 470 ARG A C 1
ATOM 3686 O O . ARG A 1 470 ? -5.609 10.491 35.831 1.00 91.50 470 ARG A O 1
ATOM 3693 N N . ASN A 1 471 ? -4.265 10.693 34.061 1.00 88.25 471 ASN A N 1
ATOM 3694 C CA . ASN A 1 471 ? -3.164 11.299 34.808 1.00 88.25 471 ASN A CA 1
ATOM 3695 C C . ASN A 1 471 ? -3.294 12.839 34.848 1.00 88.25 471 ASN A C 1
ATOM 3697 O O . ASN A 1 471 ? -4.185 13.431 34.235 1.00 88.25 471 ASN A O 1
ATOM 3701 N N . TRP A 1 472 ? -2.383 13.502 35.565 1.00 86.81 472 TRP A N 1
ATOM 3702 C CA . TRP A 1 472 ? -2.357 14.966 35.677 1.00 86.81 472 TRP A CA 1
ATOM 3703 C C . TRP A 1 472 ? -2.140 15.669 34.322 1.00 86.81 472 TRP A C 1
ATOM 3705 O O . TRP A 1 472 ? -2.660 16.762 34.110 1.00 86.81 472 TRP A O 1
ATOM 3715 N N . ALA A 1 473 ? -1.457 15.009 33.380 1.00 84.69 473 ALA A N 1
ATOM 3716 C CA . ALA A 1 473 ? -1.270 15.449 31.996 1.00 84.69 473 ALA A CA 1
ATOM 3717 C C . ALA A 1 473 ? -2.481 15.134 31.089 1.00 84.69 473 ALA A C 1
ATOM 3719 O O . ALA A 1 473 ? -2.399 15.254 29.869 1.00 84.69 473 ALA A O 1
ATOM 3720 N N . ARG A 1 474 ? -3.620 14.736 31.679 1.00 83.56 474 ARG A N 1
ATOM 3721 C CA . ARG A 1 474 ? -4.877 14.373 31.002 1.00 83.56 474 ARG A CA 1
ATOM 3722 C C . ARG A 1 474 ? -4.770 13.175 30.050 1.00 83.56 474 ARG A C 1
ATOM 3724 O O . ARG A 1 474 ? -5.690 12.948 29.269 1.00 83.56 474 ARG A O 1
ATOM 3731 N N . SER A 1 475 ? -3.697 12.392 30.126 1.00 87.75 475 SER A N 1
ATOM 3732 C CA . SER A 1 475 ? -3.546 11.151 29.367 1.00 87.75 475 SER A CA 1
ATOM 3733 C C . SER A 1 475 ? -4.302 10.010 30.042 1.00 87.75 475 SER A C 1
ATOM 3735 O O . SER A 1 475 ? -4.317 9.906 31.271 1.00 87.75 475 SER A O 1
ATOM 3737 N N . TRP A 1 476 ? -4.891 9.136 29.232 1.00 92.75 476 TRP A N 1
ATOM 3738 C CA . TRP A 1 476 ? -5.620 7.955 29.684 1.00 92.75 476 TRP A CA 1
ATOM 3739 C C . TRP A 1 476 ? -4.716 6.934 30.390 1.00 92.75 476 TRP A C 1
ATOM 3741 O O . TRP A 1 476 ? -3.623 6.618 29.912 1.00 92.75 476 TRP A O 1
ATOM 3751 N N . ARG A 1 477 ? -5.190 6.388 31.514 1.00 94.00 477 ARG A N 1
ATOM 3752 C CA . ARG A 1 477 ? -4.560 5.287 32.253 1.00 94.00 477 ARG A CA 1
ATOM 3753 C C . ARG A 1 477 ? -5.260 3.978 31.899 1.00 94.00 477 ARG A C 1
ATOM 3755 O O . ARG A 1 477 ? -6.373 3.751 32.349 1.00 94.00 477 ARG A O 1
ATOM 3762 N N . THR A 1 478 ? -4.601 3.135 31.104 1.00 94.31 478 THR A N 1
ATOM 3763 C CA . THR A 1 478 ? -5.202 1.912 30.541 1.00 94.31 478 THR A CA 1
ATOM 3764 C C . THR A 1 478 ? -5.775 0.986 31.615 1.00 94.31 478 THR A C 1
ATOM 3766 O O . THR A 1 478 ? -6.952 0.677 31.540 1.00 94.31 478 THR A O 1
ATOM 3769 N N . ALA A 1 479 ? -5.009 0.655 32.661 1.00 94.31 479 ALA A N 1
ATOM 3770 C CA . ALA A 1 479 ? -5.475 -0.230 33.737 1.00 94.31 479 ALA A CA 1
ATOM 3771 C C . ALA A 1 479 ? -6.730 0.293 34.463 1.00 94.31 479 ALA A C 1
ATOM 3773 O O . ALA A 1 479 ? -7.619 -0.465 34.822 1.00 94.31 479 ALA A O 1
ATOM 3774 N N . GLU A 1 480 ? -6.841 1.610 34.645 1.00 96.56 480 GLU A N 1
ATOM 3775 C CA . GLU A 1 480 ? -8.006 2.215 35.303 1.00 96.56 480 GLU A CA 1
ATOM 3776 C C . GLU A 1 480 ? -9.235 2.232 34.387 1.00 96.56 480 GLU A C 1
ATOM 3778 O O . GLU A 1 480 ? -10.356 2.174 34.876 1.00 96.56 480 GLU A O 1
ATOM 3783 N N . ILE A 1 481 ? -9.040 2.316 33.066 1.00 96.62 481 ILE A N 1
ATOM 3784 C CA . ILE A 1 481 ? -10.126 2.158 32.088 1.00 96.62 481 ILE A CA 1
ATOM 3785 C C . ILE A 1 481 ? -10.554 0.695 32.021 1.00 96.62 481 ILE A C 1
ATOM 3787 O O . ILE A 1 481 ? -11.750 0.438 31.979 1.00 96.62 481 ILE A O 1
ATOM 3791 N N . GLN A 1 482 ? -9.605 -0.242 32.073 1.00 96.69 482 GLN A N 1
ATOM 3792 C CA . GLN A 1 482 ? -9.892 -1.673 32.106 1.00 96.69 482 GLN A CA 1
ATOM 3793 C C . GLN A 1 482 ? -10.764 -2.044 33.307 1.00 96.69 482 GLN A C 1
ATOM 3795 O O . GLN A 1 482 ? -11.757 -2.738 33.152 1.00 96.69 482 GLN A O 1
ATOM 3800 N N . ASN A 1 483 ? -10.474 -1.487 34.487 1.00 96.12 483 ASN A N 1
ATOM 3801 C CA . ASN A 1 483 ? -11.323 -1.680 35.665 1.00 96.12 483 ASN A CA 1
ATOM 3802 C C . ASN A 1 483 ? -12.773 -1.234 35.414 1.00 96.12 483 ASN A C 1
ATOM 3804 O O . ASN A 1 483 ? -13.698 -1.939 35.795 1.00 96.12 483 ASN A O 1
ATOM 3808 N N . VAL A 1 484 ? -12.972 -0.092 34.744 1.00 97.44 484 VAL A N 1
ATOM 3809 C CA . VAL A 1 484 ? -14.321 0.367 34.377 1.00 97.44 484 VAL A CA 1
ATOM 3810 C C . VAL A 1 484 ? -14.940 -0.546 33.318 1.00 97.44 484 VAL A C 1
ATOM 3812 O O . VAL A 1 484 ? -16.123 -0.831 33.395 1.00 97.44 484 VAL A O 1
ATOM 3815 N N . LEU A 1 485 ? -14.173 -1.026 32.337 1.00 97.19 485 LEU A N 1
ATOM 3816 C CA . LEU A 1 485 ? -14.662 -1.977 31.335 1.00 97.19 485 LEU A CA 1
ATOM 3817 C C . LEU A 1 485 ? -15.172 -3.264 31.994 1.00 97.19 485 LEU A C 1
ATOM 3819 O O . LEU A 1 485 ? -16.274 -3.703 31.668 1.00 97.19 485 LEU A O 1
ATOM 3823 N N . ASN A 1 486 ? -14.431 -3.805 32.962 1.00 96.38 486 ASN A N 1
ATOM 3824 C CA . ASN A 1 486 ? -14.794 -5.019 33.695 1.00 96.38 486 ASN A CA 1
ATOM 3825 C C . ASN A 1 486 ? -16.151 -4.886 34.408 1.00 96.38 486 ASN A C 1
ATOM 3827 O O . ASN A 1 486 ? -16.936 -5.831 34.395 1.00 96.38 486 ASN A O 1
ATOM 3831 N N . ASP A 1 487 ? -16.478 -3.703 34.941 1.00 97.56 487 ASP A N 1
ATOM 3832 C CA . ASP A 1 487 ? -17.777 -3.437 35.583 1.00 97.56 487 ASP A CA 1
ATOM 3833 C C . ASP A 1 487 ? -18.964 -3.493 34.596 1.00 97.56 487 ASP A C 1
ATOM 3835 O O . ASP A 1 487 ? -20.106 -3.714 35.002 1.00 97.56 487 ASP A O 1
ATOM 3839 N N . PHE A 1 488 ? -18.720 -3.283 33.297 1.00 97.94 488 PHE A N 1
ATOM 3840 C CA . PHE A 1 488 ? -19.751 -3.264 32.251 1.00 97.94 488 PHE A CA 1
ATOM 3841 C C . PHE A 1 488 ? -19.731 -4.508 31.353 1.00 97.94 488 PHE A C 1
ATOM 3843 O O . PHE A 1 488 ? -20.665 -4.713 30.576 1.00 97.94 488 PHE A O 1
ATOM 3850 N N . GLN A 1 489 ? -18.699 -5.349 31.444 1.00 95.12 489 GLN A N 1
ATOM 3851 C CA . GLN A 1 489 ? -18.442 -6.424 30.488 1.00 95.12 489 GLN A CA 1
ATOM 3852 C C . GLN A 1 489 ? -19.612 -7.414 30.382 1.00 95.12 489 GLN A C 1
ATOM 3854 O O . GLN A 1 489 ? -20.043 -7.734 29.274 1.00 95.12 489 GLN A O 1
ATOM 3859 N N . GLU A 1 490 ? -20.191 -7.838 31.510 1.00 97.25 490 GLU A N 1
ATOM 3860 C CA . GLU A 1 490 ? -21.348 -8.749 31.534 1.00 97.25 490 GLU A CA 1
ATOM 3861 C C . GLU A 1 490 ? -22.606 -8.138 30.891 1.00 97.25 490 GLU A C 1
ATOM 3863 O O . GLU A 1 490 ? -23.389 -8.838 30.242 1.00 97.25 490 GLU A O 1
ATOM 3868 N N . LEU A 1 491 ? -22.798 -6.819 31.012 1.00 98.00 491 LEU A N 1
ATOM 3869 C CA . LEU A 1 491 ? -23.946 -6.126 30.419 1.00 98.00 491 LEU A CA 1
ATOM 3870 C C . LEU A 1 491 ? -23.866 -6.124 28.887 1.00 98.00 491 LEU A C 1
ATOM 3872 O O . LEU A 1 491 ? -24.874 -6.358 28.219 1.00 98.00 491 LEU A O 1
ATOM 3876 N N . PHE A 1 492 ? -22.673 -5.908 28.327 1.00 98.25 492 PHE A N 1
ATOM 3877 C CA . PHE A 1 492 ? -22.448 -6.030 26.883 1.00 98.25 492 PHE A CA 1
ATOM 3878 C C . PHE A 1 492 ? -22.555 -7.497 26.431 1.00 98.25 492 PHE A C 1
ATOM 3880 O O . PHE A 1 492 ? -23.281 -7.796 25.477 1.00 98.25 492 PHE A O 1
ATOM 3887 N N . LEU A 1 493 ? -21.915 -8.423 27.158 1.00 97.69 493 LEU A N 1
ATOM 3888 C CA . LEU A 1 493 ? -21.894 -9.854 26.831 1.00 97.69 493 LEU A CA 1
ATOM 3889 C C . LEU A 1 493 ? -23.290 -10.483 26.817 1.00 97.69 493 LEU A C 1
ATOM 3891 O O . LEU A 1 493 ? -23.602 -11.243 25.903 1.00 97.69 493 LEU A O 1
ATOM 3895 N N . SER A 1 494 ? -24.157 -10.133 27.772 1.00 97.69 494 SER A N 1
ATOM 3896 C CA . SER A 1 494 ? -25.544 -10.632 27.830 1.00 97.69 494 SER A CA 1
ATOM 3897 C C . SER A 1 494 ? -26.405 -10.225 26.625 1.00 97.69 494 SER A C 1
ATOM 3899 O O . SER A 1 494 ? -27.447 -10.830 26.386 1.00 97.69 494 SER A O 1
ATOM 3901 N N . ASN A 1 495 ? -25.946 -9.251 25.831 1.00 98.25 495 ASN A N 1
ATOM 3902 C CA . ASN A 1 495 ? -26.564 -8.816 24.577 1.00 98.25 495 ASN A CA 1
ATOM 3903 C C . ASN A 1 495 ? -25.750 -9.246 23.337 1.00 98.25 495 ASN A C 1
ATOM 3905 O O . ASN A 1 495 ? -25.935 -8.707 22.244 1.00 98.25 495 ASN A O 1
ATOM 3909 N N . GLY A 1 496 ? -24.840 -10.214 23.491 1.00 97.94 496 GLY A N 1
ATOM 3910 C CA . GLY A 1 496 ? -24.038 -10.766 22.398 1.00 97.94 496 GLY A CA 1
ATOM 3911 C C . GLY A 1 496 ? -22.956 -9.819 21.875 1.00 97.94 496 GLY A C 1
ATOM 3912 O O . GLY A 1 496 ? -22.553 -9.947 20.720 1.00 97.94 496 GLY A O 1
ATOM 3913 N N . VAL A 1 497 ? -22.501 -8.858 22.687 1.00 98.56 497 VAL A N 1
ATOM 3914 C CA . VAL A 1 497 ? -21.416 -7.935 22.328 1.00 98.56 497 VAL A CA 1
ATOM 3915 C C . VAL A 1 497 ? -20.241 -8.129 23.277 1.00 98.56 497 VAL A C 1
ATOM 3917 O O . VAL A 1 497 ? -20.370 -7.921 24.479 1.00 98.56 497 VAL A O 1
ATOM 3920 N N . LYS A 1 498 ? -19.067 -8.487 22.756 1.00 98.12 498 LYS A N 1
ATOM 3921 C CA . LYS A 1 498 ? -17.824 -8.462 23.537 1.00 98.12 498 LYS A CA 1
ATOM 3922 C C . LYS A 1 498 ? -17.193 -7.076 23.412 1.00 98.12 498 LYS A C 1
ATOM 3924 O O . LYS A 1 498 ? -16.940 -6.606 22.308 1.00 98.12 498 LYS A O 1
ATOM 3929 N N . LEU A 1 499 ? -16.961 -6.426 24.547 1.00 97.81 499 LEU A N 1
ATOM 3930 C CA . LEU A 1 499 ? -16.276 -5.137 24.634 1.00 97.81 499 LEU A CA 1
ATOM 3931 C C . LEU A 1 499 ? -14.833 -5.364 25.088 1.00 97.81 499 LEU A C 1
ATOM 3933 O O . LEU A 1 499 ? -14.619 -6.011 26.111 1.00 97.81 499 LEU A O 1
ATOM 3937 N N . VAL A 1 500 ? -13.866 -4.823 24.349 1.00 97.44 500 VAL A N 1
ATOM 3938 C CA . VAL A 1 500 ? -12.437 -4.876 24.704 1.00 97.44 500 VAL A CA 1
ATOM 3939 C C . VAL A 1 500 ? -11.786 -3.500 24.617 1.00 97.44 500 VAL A C 1
ATOM 3941 O O . VAL A 1 500 ? -12.211 -2.644 23.835 1.00 97.44 500 VAL A O 1
ATOM 3944 N N . LEU A 1 501 ? -10.734 -3.289 25.410 1.00 97.44 501 LEU A N 1
ATOM 3945 C CA . LEU A 1 501 ? -9.887 -2.103 25.345 1.00 97.44 501 LEU A CA 1
ATOM 3946 C C . LEU A 1 501 ? -8.582 -2.472 24.654 1.00 97.44 501 LEU A C 1
ATOM 3948 O O . LEU A 1 501 ? -7.725 -3.145 25.221 1.00 97.44 501 LEU A O 1
ATOM 3952 N N . CYS A 1 502 ? -8.401 -1.955 23.451 1.00 96.00 502 CYS A N 1
ATOM 3953 C CA . CYS A 1 502 ? -7.199 -2.193 22.683 1.00 96.00 502 CYS A CA 1
ATOM 3954 C C . CYS A 1 502 ? -6.167 -1.078 22.879 1.00 96.00 502 CYS A C 1
ATOM 3956 O O . CYS A 1 502 ? -6.504 0.099 23.081 1.00 96.00 502 CYS A O 1
ATOM 3958 N N . LYS A 1 503 ? -4.882 -1.436 22.802 1.00 93.56 503 LYS A N 1
ATOM 3959 C CA . LYS A 1 503 ? -3.759 -0.504 22.939 1.00 93.56 503 LYS A CA 1
ATOM 3960 C C . LYS A 1 503 ? -2.602 -0.886 22.020 1.00 93.56 503 LYS A C 1
ATOM 3962 O O . LYS A 1 503 ? -2.123 -2.010 22.045 1.00 93.56 503 LYS A O 1
ATOM 3967 N N . ILE A 1 504 ? -2.055 0.104 21.316 1.00 88.62 504 ILE A N 1
ATOM 3968 C CA . ILE A 1 504 ? -0.793 -0.032 20.576 1.00 88.62 504 ILE A CA 1
ATOM 3969 C C . ILE A 1 504 ? 0.142 1.134 20.889 1.00 88.62 504 ILE A C 1
ATOM 3971 O O . ILE A 1 504 ? -0.293 2.273 21.083 1.00 88.62 504 ILE A O 1
ATOM 3975 N N . ILE A 1 505 ? 1.443 0.855 20.945 1.00 84.44 505 ILE A N 1
ATOM 3976 C CA . ILE A 1 505 ? 2.494 1.869 21.051 1.00 84.44 505 ILE A CA 1
ATOM 3977 C C . ILE A 1 505 ? 3.347 1.777 19.781 1.00 84.44 505 ILE A C 1
ATOM 3979 O O . ILE A 1 505 ? 4.185 0.884 19.680 1.00 84.44 505 ILE A O 1
ATOM 3983 N N . PRO A 1 506 ? 3.126 2.648 18.781 1.00 78.81 506 PRO A N 1
ATOM 3984 C CA . PRO A 1 506 ? 3.964 2.669 17.592 1.00 78.81 506 PRO A CA 1
ATOM 3985 C C . PRO A 1 506 ? 5.368 3.184 17.925 1.00 78.81 506 PRO A C 1
ATOM 3987 O O . PRO A 1 506 ? 5.579 3.851 18.941 1.00 78.81 506 PRO A O 1
ATOM 3990 N N . ASP A 1 507 ? 6.332 2.891 17.051 1.00 71.38 507 ASP A N 1
ATOM 3991 C CA . ASP A 1 507 ? 7.739 3.227 17.281 1.00 71.38 507 ASP A CA 1
ATOM 3992 C C . ASP A 1 507 ? 7.913 4.743 17.433 1.00 71.38 507 ASP A C 1
ATOM 3994 O O . ASP A 1 507 ? 7.519 5.517 16.561 1.00 71.38 507 ASP A O 1
ATOM 3998 N N . GLY A 1 508 ? 8.465 5.169 18.574 1.00 69.81 508 GLY A N 1
ATOM 3999 C CA . GLY A 1 508 ? 8.670 6.586 18.898 1.00 69.81 508 GLY A CA 1
ATOM 4000 C C . GLY A 1 508 ? 7.384 7.407 19.083 1.00 69.81 508 GLY A C 1
ATOM 4001 O O . GLY A 1 508 ? 7.458 8.633 19.167 1.00 69.81 508 GLY A O 1
ATOM 4002 N N . GLY A 1 509 ? 6.212 6.766 19.129 1.00 77.75 509 GLY A N 1
ATOM 4003 C CA . GLY A 1 509 ? 4.911 7.427 19.187 1.00 77.75 509 GLY A CA 1
ATOM 4004 C C . GLY A 1 509 ? 4.247 7.422 20.565 1.00 77.75 509 GLY A C 1
ATOM 4005 O O . GLY A 1 509 ? 4.687 6.781 21.518 1.00 77.75 509 GLY A O 1
ATOM 4006 N N . LEU A 1 510 ? 3.128 8.143 20.662 1.00 81.88 510 LEU A N 1
ATOM 4007 C CA . LEU A 1 510 ? 2.228 8.057 21.811 1.00 81.88 510 LEU A CA 1
ATOM 4008 C C . LEU A 1 510 ? 1.372 6.791 21.718 1.00 81.88 510 LEU A C 1
ATOM 4010 O O . LEU A 1 510 ? 0.998 6.359 20.632 1.00 81.88 510 LEU A O 1
ATOM 4014 N N . ALA A 1 511 ? 1.017 6.229 22.873 1.00 86.56 511 ALA A N 1
ATOM 4015 C CA . ALA A 1 511 ? 0.116 5.085 22.940 1.00 86.56 511 ALA A CA 1
ATOM 4016 C C . ALA A 1 511 ? -1.276 5.445 22.395 1.00 86.56 511 ALA A C 1
ATOM 4018 O O . ALA A 1 511 ? -1.948 6.323 22.952 1.00 86.56 511 ALA A O 1
ATOM 4019 N N . TYR A 1 512 ? -1.724 4.718 21.376 1.00 90.38 512 TYR A N 1
ATOM 4020 C CA . TYR A 1 512 ? -3.088 4.770 20.862 1.00 90.38 512 TYR A CA 1
ATOM 4021 C C . TYR A 1 512 ? -3.952 3.757 21.607 1.00 90.38 512 TYR A C 1
ATOM 4023 O O . TYR A 1 512 ? -3.485 2.677 21.968 1.00 90.38 512 TYR A O 1
ATOM 4031 N N . ARG A 1 513 ? -5.202 4.135 21.877 1.00 93.81 513 ARG A N 1
ATOM 4032 C CA . ARG A 1 513 ? -6.187 3.309 22.581 1.00 93.81 513 ARG A CA 1
ATOM 4033 C C . ARG A 1 513 ? -7.526 3.416 21.876 1.00 93.81 513 ARG A C 1
ATOM 4035 O O . ARG A 1 513 ? -7.886 4.511 21.437 1.00 93.81 513 ARG A O 1
ATOM 4042 N N . TRP A 1 514 ? -8.250 2.316 21.797 1.00 95.56 514 TRP A N 1
ATOM 4043 C CA . TRP A 1 514 ? -9.595 2.275 21.236 1.00 95.56 514 TRP A CA 1
ATOM 4044 C C . TRP A 1 514 ? -10.411 1.178 21.909 1.00 95.56 514 TRP A C 1
ATOM 4046 O O . TRP A 1 514 ? -9.844 0.261 22.498 1.00 95.56 514 TRP A O 1
ATOM 4056 N N . PHE A 1 515 ? -11.729 1.291 21.833 1.00 97.31 515 PHE A N 1
ATOM 4057 C CA . PHE A 1 515 ? -12.633 0.195 22.145 1.00 97.31 515 PHE A CA 1
ATOM 4058 C C . PHE A 1 515 ? -12.958 -0.571 20.870 1.00 97.31 515 PHE A C 1
ATOM 4060 O O . PHE A 1 515 ? -13.169 0.049 19.822 1.00 97.31 515 PHE A O 1
ATOM 4067 N N . GLU A 1 516 ? -13.018 -1.895 20.969 1.00 97.56 516 GLU A N 1
ATOM 4068 C CA . GLU A 1 516 ? -13.669 -2.731 19.960 1.00 97.56 516 GLU A CA 1
ATOM 4069 C C . GLU A 1 516 ? -14.943 -3.322 20.561 1.00 97.56 516 GLU A C 1
ATOM 4071 O O . GLU A 1 516 ? -14.925 -3.925 21.637 1.00 97.56 516 GLU A O 1
ATOM 4076 N N . PHE A 1 517 ? -16.052 -3.121 19.855 1.00 98.06 517 PHE A N 1
ATOM 4077 C CA . PHE A 1 517 ? -17.351 -3.708 20.138 1.00 98.06 517 PHE A CA 1
ATOM 4078 C C . PHE A 1 517 ? -17.569 -4.828 19.124 1.00 98.06 517 PHE A C 1
ATOM 4080 O O . PHE A 1 517 ? -17.800 -4.566 17.944 1.00 98.06 517 PHE A O 1
ATOM 4087 N N . ILE A 1 518 ? -17.445 -6.067 19.579 1.00 98.06 518 ILE A N 1
ATOM 4088 C CA . ILE A 1 518 ? -17.428 -7.262 18.737 1.00 98.06 518 ILE A CA 1
ATOM 4089 C C . ILE A 1 518 ? -18.801 -7.919 18.824 1.00 98.06 518 ILE A C 1
ATOM 4091 O O . ILE A 1 518 ? -19.201 -8.390 19.890 1.00 98.06 518 ILE A O 1
ATOM 4095 N N . ASP A 1 519 ? -19.527 -7.951 17.713 1.00 98.25 519 ASP A N 1
ATOM 4096 C CA . ASP A 1 519 ? -20.764 -8.711 17.590 1.00 98.25 519 ASP A CA 1
ATOM 4097 C C . ASP A 1 519 ? -20.449 -10.208 17.537 1.00 98.25 519 ASP A C 1
ATOM 4099 O O . ASP A 1 519 ? -20.014 -10.723 16.508 1.00 98.25 519 ASP A O 1
ATOM 4103 N N . LEU A 1 520 ? -20.702 -10.922 18.634 1.00 97.44 520 LEU A N 1
ATOM 4104 C CA . LEU A 1 520 ? -20.406 -12.352 18.734 1.00 97.44 520 LEU A CA 1
ATOM 4105 C C . LEU A 1 520 ? -21.257 -13.208 17.788 1.00 97.44 520 LEU A C 1
ATOM 4107 O O . LEU A 1 520 ? -20.898 -14.348 17.531 1.00 97.44 520 LEU A O 1
ATOM 4111 N N . SER A 1 521 ? -22.356 -12.669 17.244 1.00 97.06 521 SER A N 1
ATOM 4112 C CA . SER A 1 521 ? -23.158 -13.368 16.229 1.00 97.06 521 SER A CA 1
ATOM 4113 C C . SER A 1 521 ? -22.595 -13.264 14.809 1.00 97.06 521 SER A C 1
ATOM 4115 O O . SER A 1 521 ? -23.038 -13.998 13.932 1.00 97.06 521 SER A O 1
ATOM 4117 N N . VAL A 1 522 ? -21.631 -12.364 14.581 1.00 95.69 522 VAL A N 1
ATOM 4118 C CA . VAL A 1 522 ? -21.004 -12.128 13.269 1.00 95.69 522 VAL A CA 1
ATOM 4119 C C . VAL A 1 522 ? -19.527 -12.521 13.299 1.00 95.69 522 VAL A C 1
ATOM 4121 O O . VAL A 1 522 ? -19.051 -13.221 12.415 1.00 95.69 522 VAL A O 1
ATOM 4124 N N . ALA A 1 523 ? -18.810 -12.116 14.347 1.00 94.38 523 ALA A N 1
ATOM 4125 C CA . ALA A 1 523 ? -17.369 -12.285 14.496 1.00 94.38 523 ALA A CA 1
ATOM 4126 C C . ALA A 1 523 ? -17.023 -13.206 15.682 1.00 94.38 523 ALA A C 1
ATOM 4128 O O . ALA A 1 523 ? -16.157 -12.886 16.494 1.00 94.38 523 ALA A O 1
ATOM 4129 N N . GLU A 1 524 ? -17.701 -14.354 15.800 1.00 94.31 524 GLU A N 1
ATOM 4130 C CA . GLU A 1 524 ? -17.574 -15.282 16.941 1.00 94.31 524 GLU A CA 1
ATOM 4131 C C . GLU A 1 524 ? -16.122 -15.709 17.218 1.00 94.31 524 GLU A C 1
ATOM 4133 O O . GLU A 1 524 ? -15.697 -15.798 18.369 1.00 94.31 524 GLU A O 1
ATOM 4138 N N . ARG A 1 525 ? -15.342 -15.943 16.156 1.00 91.50 525 ARG A N 1
ATOM 4139 C CA . ARG A 1 525 ? -13.950 -16.418 16.242 1.00 91.50 525 ARG A CA 1
ATOM 4140 C C . ARG A 1 525 ? -12.912 -15.300 16.291 1.00 91.50 525 ARG A C 1
ATOM 4142 O O . ARG A 1 525 ? -11.721 -15.588 16.349 1.00 91.50 525 ARG A O 1
ATOM 4149 N N . TYR A 1 526 ? -13.329 -14.040 16.217 1.00 94.56 526 TYR A N 1
ATOM 4150 C CA . TYR A 1 526 ? -12.391 -12.927 16.175 1.00 94.56 526 TYR A CA 1
ATOM 4151 C C . TYR A 1 526 ? -11.756 -12.688 17.549 1.00 94.56 526 TYR A C 1
ATOM 4153 O O . TYR A 1 526 ? -12.440 -12.483 18.556 1.00 94.56 526 TYR A O 1
ATOM 4161 N N . VAL A 1 527 ? -10.424 -12.672 17.575 1.00 95.44 527 VAL A N 1
ATOM 4162 C CA . VAL A 1 527 ? -9.615 -12.392 18.760 1.00 95.44 527 VAL A CA 1
ATOM 4163 C C . VAL A 1 527 ? -8.846 -11.088 18.531 1.00 95.44 527 VAL A C 1
ATOM 4165 O O . VAL A 1 527 ? -7.978 -11.029 17.657 1.00 95.44 527 VAL A O 1
ATOM 4168 N N . PRO A 1 528 ? -9.136 -10.015 19.284 1.00 93.94 528 PRO A N 1
ATOM 4169 C CA . PRO A 1 528 ? -8.450 -8.747 19.087 1.00 93.94 528 PRO A CA 1
ATOM 4170 C C . PRO A 1 528 ? -6.975 -8.862 19.475 1.00 93.94 528 PRO A C 1
ATOM 4172 O O . PRO A 1 528 ? -6.616 -9.140 20.620 1.00 93.94 528 PRO A O 1
ATOM 4175 N N . GLN A 1 529 ? -6.106 -8.607 18.502 1.00 90.81 529 GLN A N 1
ATOM 4176 C CA . GLN A 1 529 ? -4.658 -8.736 18.659 1.00 90.81 529 GLN A CA 1
ATOM 4177 C C . GLN A 1 529 ? -4.068 -7.754 19.681 1.00 90.81 529 GLN A C 1
ATOM 4179 O O . GLN A 1 529 ? -3.029 -8.028 20.278 1.00 90.81 529 GLN A O 1
ATOM 4184 N N . PHE A 1 530 ? -4.704 -6.594 19.844 1.00 92.88 530 PHE A N 1
ATOM 4185 C CA . PHE A 1 530 ? -4.225 -5.508 20.698 1.00 92.88 530 PHE A CA 1
ATOM 4186 C C . PHE A 1 530 ? -5.039 -5.354 21.982 1.00 92.88 530 PHE A C 1
ATOM 4188 O O . PHE A 1 530 ? -4.893 -4.327 22.647 1.00 92.88 530 PHE A O 1
ATOM 4195 N N . ASP A 1 531 ? -5.899 -6.326 22.304 1.00 95.50 531 ASP A N 1
ATOM 4196 C CA . ASP A 1 531 ? -6.640 -6.350 23.565 1.00 95.50 531 ASP A CA 1
ATOM 4197 C C . ASP A 1 531 ? -5.658 -6.322 24.738 1.00 95.50 531 ASP A C 1
ATOM 4199 O O . ASP A 1 531 ? -4.750 -7.148 24.835 1.00 95.50 531 ASP A O 1
ATOM 4203 N N . PHE A 1 532 ? -5.830 -5.330 25.608 1.00 93.75 532 PHE A N 1
ATOM 4204 C CA . PHE A 1 532 ? -4.969 -5.106 26.758 1.00 93.75 532 PHE A CA 1
ATOM 4205 C C . PHE A 1 532 ? -5.010 -6.266 27.761 1.00 93.75 532 PHE A C 1
ATOM 4207 O O . PHE A 1 532 ? -4.002 -6.524 28.411 1.00 93.75 532 PHE A O 1
ATOM 4214 N N . ASP A 1 533 ? -6.130 -6.987 27.852 1.00 93.38 533 ASP A N 1
ATOM 4215 C CA . ASP A 1 533 ? -6.259 -8.158 28.732 1.00 93.38 533 ASP A CA 1
ATOM 4216 C C . ASP A 1 533 ? -5.799 -9.461 28.060 1.00 93.38 533 ASP A C 1
ATOM 4218 O O . ASP A 1 533 ? -5.759 -10.515 28.694 1.00 93.38 533 ASP A O 1
ATOM 4222 N N . ASN A 1 534 ? -5.414 -9.403 26.783 1.00 93.69 534 ASN A N 1
ATOM 4223 C CA . ASN A 1 534 ? -4.934 -10.548 26.019 1.00 93.69 534 ASN A CA 1
ATOM 4224 C C . ASN A 1 534 ? -3.397 -10.600 25.934 1.00 93.69 534 ASN A C 1
ATOM 4226 O O . ASN A 1 534 ? -2.861 -11.187 24.998 1.00 93.69 534 ASN A O 1
ATOM 4230 N N . GLU A 1 535 ? -2.668 -9.995 26.876 1.00 89.56 535 GLU A N 1
ATOM 4231 C CA . GLU A 1 535 ? -1.204 -10.113 26.939 1.00 89.56 535 GLU A CA 1
ATOM 4232 C C . GLU A 1 535 ? -0.795 -11.579 27.189 1.00 89.56 535 GLU A C 1
ATOM 4234 O O . GLU A 1 535 ? -1.298 -12.238 28.099 1.00 89.56 535 GLU A O 1
ATOM 4239 N N . GLY A 1 536 ? 0.086 -12.101 26.333 1.00 90.88 536 GLY A N 1
ATOM 4240 C CA . GLY A 1 536 ? 0.622 -13.456 26.396 1.00 90.88 536 GLY A CA 1
ATOM 4241 C C . GLY A 1 536 ? 1.914 -13.555 27.207 1.00 90.88 536 GLY A C 1
ATOM 4242 O O . GLY A 1 536 ? 2.443 -12.544 27.669 1.00 90.88 536 GLY A O 1
ATOM 4243 N N . PRO A 1 537 ? 2.463 -14.773 27.361 1.00 90.94 537 PRO A N 1
ATOM 4244 C CA . PRO A 1 537 ? 3.690 -14.996 28.128 1.00 90.94 537 PRO A CA 1
ATOM 4245 C C . PRO A 1 537 ? 4.958 -14.520 27.403 1.00 90.94 537 PRO A C 1
ATOM 4247 O O . PRO A 1 537 ? 6.033 -14.505 27.997 1.00 90.94 537 PRO A O 1
ATOM 4250 N N . SER A 1 538 ? 4.857 -14.163 26.118 1.00 92.88 538 SER A N 1
ATOM 4251 C CA . SER A 1 538 ? 6.005 -13.774 25.303 1.00 92.88 538 SER A CA 1
ATOM 4252 C C . SER A 1 538 ? 6.230 -12.270 25.303 1.00 92.88 538 SER A C 1
ATOM 4254 O O . SER A 1 538 ? 5.395 -11.490 24.839 1.00 92.88 538 SER A O 1
ATOM 4256 N N . ASP A 1 539 ? 7.434 -11.901 25.725 1.00 93.81 539 ASP A N 1
ATOM 4257 C CA . ASP A 1 539 ? 7.977 -10.557 25.649 1.00 93.81 539 ASP A CA 1
ATOM 4258 C C . ASP A 1 539 ? 9.261 -10.573 24.820 1.00 93.81 539 ASP A C 1
ATOM 4260 O O . ASP A 1 539 ? 10.075 -11.488 24.936 1.00 93.81 539 ASP A O 1
ATOM 4264 N N . LEU A 1 540 ? 9.488 -9.527 24.026 1.00 92.88 540 LEU A N 1
ATOM 4265 C CA . LEU A 1 540 ? 10.755 -9.334 23.327 1.00 92.88 540 LEU A CA 1
ATOM 4266 C C . LEU A 1 540 ? 11.434 -8.057 23.809 1.00 92.88 540 LEU A C 1
ATOM 4268 O O . LEU A 1 540 ? 11.019 -6.945 23.469 1.00 92.88 540 LEU A O 1
ATOM 4272 N N . GLU A 1 541 ? 12.522 -8.211 24.559 1.00 92.25 541 GLU A N 1
ATOM 4273 C CA . GLU A 1 541 ? 13.392 -7.092 24.911 1.00 92.25 541 GLU A CA 1
ATOM 4274 C C . GLU A 1 541 ? 14.196 -6.629 23.685 1.00 92.25 541 GLU A C 1
ATOM 4276 O O . GLU A 1 541 ? 15.041 -7.343 23.124 1.00 92.25 541 GLU A O 1
ATOM 4281 N N . THR A 1 542 ? 13.922 -5.398 23.264 1.00 88.12 542 THR A N 1
ATOM 4282 C CA . THR A 1 542 ? 14.693 -4.653 22.261 1.00 88.12 542 THR A CA 1
ATOM 4283 C C . THR A 1 542 ? 15.670 -3.700 22.961 1.00 88.12 542 THR A C 1
ATOM 4285 O O . THR A 1 542 ? 15.742 -3.663 24.187 1.00 88.12 542 THR A O 1
ATOM 4288 N N . LEU A 1 543 ? 16.461 -2.931 22.211 1.00 86.38 543 LEU A N 1
ATOM 4289 C CA . LEU A 1 543 ? 17.456 -2.020 22.792 1.00 86.38 543 LEU A CA 1
ATOM 4290 C C . LEU A 1 543 ? 16.787 -0.804 23.451 1.00 86.38 543 LEU A C 1
ATOM 4292 O O . LEU A 1 543 ? 17.370 -0.207 24.354 1.00 86.38 543 LEU A O 1
ATOM 4296 N N . GLN A 1 544 ? 15.581 -0.430 23.011 1.00 85.06 544 GLN A N 1
ATOM 4297 C CA . GLN A 1 544 ? 14.859 0.742 23.519 1.00 85.06 544 GLN A CA 1
ATOM 4298 C C . GLN A 1 544 ? 13.559 0.415 24.266 1.00 85.06 544 GLN A C 1
ATOM 4300 O O . GLN A 1 544 ? 13.063 1.252 25.022 1.00 85.06 544 GLN A O 1
ATOM 4305 N N . THR A 1 545 ? 12.954 -0.750 24.031 1.00 86.81 545 THR A N 1
ATOM 4306 C CA . THR A 1 545 ? 11.633 -1.083 24.584 1.00 86.81 545 THR A CA 1
ATOM 4307 C C . THR A 1 545 ? 11.421 -2.589 24.750 1.00 86.81 545 THR A C 1
ATOM 4309 O O . THR A 1 545 ? 12.197 -3.394 24.244 1.00 86.81 545 THR A O 1
ATOM 4312 N N . THR A 1 546 ? 10.344 -2.984 25.417 1.00 90.38 546 THR A N 1
ATOM 4313 C CA . THR A 1 546 ? 9.896 -4.380 25.468 1.00 90.38 546 THR A CA 1
ATOM 4314 C C . THR A 1 546 ? 8.627 -4.491 24.638 1.00 90.38 546 THR A C 1
ATOM 4316 O O . THR A 1 546 ? 7.638 -3.814 24.929 1.00 90.38 546 THR A O 1
ATOM 4319 N N . LEU A 1 547 ? 8.662 -5.304 23.583 1.00 90.38 547 LEU A N 1
ATOM 4320 C CA . LEU A 1 547 ? 7.472 -5.620 22.799 1.00 90.38 547 LEU A CA 1
ATOM 4321 C C . LEU A 1 547 ? 6.675 -6.703 23.525 1.00 90.38 547 LEU A C 1
ATOM 4323 O O . LEU A 1 547 ? 7.250 -7.680 23.997 1.00 90.38 547 LEU A O 1
ATOM 4327 N N . LYS A 1 548 ? 5.360 -6.504 23.605 1.00 91.19 548 LYS A N 1
ATOM 4328 C CA . LYS A 1 548 ? 4.402 -7.419 24.227 1.00 91.19 548 LYS A CA 1
ATOM 4329 C C . LYS A 1 548 ? 3.611 -8.130 23.137 1.00 91.19 548 LYS A C 1
ATOM 4331 O O . LYS A 1 548 ? 3.130 -7.466 22.213 1.00 91.19 548 LYS A O 1
ATOM 4336 N N . PHE A 1 549 ? 3.466 -9.444 23.254 1.00 93.75 549 PHE A N 1
ATOM 4337 C CA . PHE A 1 549 ? 2.722 -10.264 22.299 1.00 93.75 549 PHE A CA 1
ATOM 4338 C C . PHE A 1 549 ? 1.469 -10.844 22.955 1.00 93.75 549 PHE A C 1
ATOM 4340 O O . PHE A 1 549 ? 1.466 -11.038 24.169 1.00 93.75 549 PHE A O 1
ATOM 4347 N N . PRO A 1 550 ? 0.387 -11.082 22.196 1.00 95.38 550 PRO A N 1
ATOM 4348 C CA . PRO A 1 550 ? -0.834 -11.613 22.775 1.00 95.38 550 PRO A CA 1
ATOM 4349 C C . PRO A 1 550 ? -0.725 -13.109 23.103 1.00 95.38 550 PRO A C 1
ATOM 4351 O O . PRO A 1 550 ? 0.184 -13.796 22.630 1.00 95.38 550 PRO A O 1
ATOM 4354 N N . ASN A 1 551 ? -1.672 -13.640 23.884 1.00 96.31 551 ASN A N 1
ATOM 4355 C CA . ASN A 1 551 ? -1.761 -15.084 24.135 1.00 96.31 551 ASN A CA 1
ATOM 4356 C C . ASN A 1 551 ? -1.802 -15.865 22.823 1.00 96.31 551 ASN A C 1
ATOM 4358 O O . ASN A 1 551 ? -2.473 -15.448 21.884 1.00 96.31 551 ASN A O 1
ATOM 4362 N N . GLY A 1 552 ? -1.127 -17.013 22.770 1.00 96.12 552 GLY A N 1
ATOM 4363 C CA . GLY A 1 552 ? -1.034 -17.820 21.551 1.00 96.12 552 GLY A CA 1
ATOM 4364 C C . GLY A 1 552 ? 0.032 -17.351 20.560 1.00 96.12 552 GLY A C 1
ATOM 4365 O O . GLY A 1 552 ? 0.127 -17.932 19.485 1.00 96.12 552 GLY A O 1
ATOM 4366 N N . VAL A 1 553 ? 0.847 -16.349 20.908 1.00 97.12 553 VAL A N 1
ATOM 4367 C CA . VAL A 1 553 ? 2.032 -15.956 20.134 1.00 97.12 553 VAL A CA 1
ATOM 4368 C C . VAL A 1 553 ? 3.290 -16.214 20.955 1.00 97.12 553 VAL A C 1
ATOM 4370 O O . VAL A 1 553 ? 3.432 -15.684 22.058 1.00 97.12 553 VAL A O 1
ATOM 4373 N N . ALA A 1 554 ? 4.193 -17.025 20.411 1.00 97.44 554 ALA A N 1
ATOM 4374 C CA . ALA A 1 554 ? 5.530 -17.254 20.941 1.00 97.44 554 ALA A CA 1
ATOM 4375 C C . ALA A 1 554 ? 6.567 -16.594 20.033 1.00 97.44 554 ALA A C 1
ATOM 4377 O O . ALA A 1 554 ? 6.395 -16.563 18.816 1.00 97.44 554 ALA A O 1
ATOM 4378 N N . VAL A 1 555 ? 7.630 -16.037 20.607 1.00 96.19 555 VAL A N 1
ATOM 4379 C CA . VAL A 1 555 ? 8.621 -15.266 19.847 1.00 96.19 555 VAL A CA 1
ATOM 4380 C C . VAL A 1 555 ? 10.019 -15.785 20.113 1.00 96.19 555 VAL A C 1
ATOM 4382 O O . VAL A 1 555 ? 10.396 -15.930 21.268 1.00 96.19 555 VAL A O 1
ATOM 4385 N N . GLU A 1 556 ? 10.787 -16.001 19.047 1.00 94.44 556 GLU A N 1
ATOM 4386 C CA . GLU A 1 556 ? 12.191 -16.407 19.108 1.00 94.44 556 GLU A CA 1
ATOM 4387 C C . GLU A 1 556 ? 13.081 -15.296 18.541 1.00 94.44 556 GLU A C 1
ATOM 4389 O O . GLU A 1 556 ? 12.975 -14.927 17.365 1.00 94.44 556 GLU A O 1
ATOM 4394 N N . LYS A 1 557 ? 13.941 -14.719 19.388 1.00 92.69 557 LYS A N 1
ATOM 4395 C CA . LYS A 1 557 ? 14.813 -13.607 18.994 1.00 92.69 557 LYS A CA 1
ATOM 4396 C C . LYS A 1 557 ? 16.026 -14.142 18.251 1.00 92.69 557 LYS A C 1
ATOM 4398 O O . LYS A 1 557 ? 16.780 -14.956 18.767 1.00 92.69 557 LYS A O 1
ATOM 4403 N N . LEU A 1 558 ? 16.295 -13.580 17.082 1.00 89.00 558 LEU A N 1
ATOM 4404 C CA . LEU A 1 558 ? 17.449 -13.958 16.283 1.00 89.00 558 LEU A CA 1
ATOM 4405 C C . LEU A 1 558 ? 18.666 -13.127 16.730 1.00 89.00 558 LEU A C 1
ATOM 4407 O O . LEU A 1 558 ? 18.890 -12.020 16.241 1.00 89.00 558 LEU A O 1
ATOM 4411 N N . THR A 1 559 ? 19.437 -13.633 17.702 1.00 81.81 559 THR A N 1
ATOM 4412 C CA . THR A 1 559 ? 20.667 -12.982 18.206 1.00 81.81 559 THR A CA 1
ATOM 4413 C C . THR A 1 559 ? 21.941 -13.584 17.621 1.00 81.81 559 THR A C 1
ATOM 4415 O O . THR A 1 559 ? 22.688 -12.901 16.922 1.00 81.81 559 THR A O 1
ATOM 4418 N N . ASP A 1 560 ? 22.203 -14.851 17.929 1.00 79.62 560 ASP A N 1
ATOM 4419 C CA . ASP A 1 560 ? 23.360 -15.611 17.477 1.00 79.62 560 ASP A CA 1
ATOM 4420 C C . ASP A 1 560 ? 23.073 -17.119 17.507 1.00 79.62 560 ASP A C 1
ATOM 4422 O O . ASP A 1 560 ? 22.192 -17.595 18.226 1.00 79.62 560 ASP A O 1
ATOM 4426 N N . TYR A 1 561 ? 23.846 -17.865 16.712 1.00 73.12 561 TYR A N 1
ATOM 4427 C CA . TYR A 1 561 ? 23.744 -19.319 16.545 1.00 73.12 561 TYR A CA 1
ATOM 4428 C C . TYR A 1 561 ? 23.727 -20.074 17.878 1.00 73.12 561 TYR A C 1
ATOM 4430 O O . TYR A 1 561 ? 22.931 -20.990 18.080 1.00 73.12 561 TYR A O 1
ATOM 4438 N N . LYS A 1 562 ? 24.624 -19.692 18.793 1.00 78.38 562 LYS A N 1
ATOM 4439 C CA . LYS A 1 562 ? 24.836 -20.432 20.032 1.00 78.38 562 LYS A CA 1
ATOM 4440 C C . LYS A 1 562 ? 23.621 -20.287 20.942 1.00 78.38 562 LYS A C 1
ATOM 4442 O O . LYS A 1 562 ? 23.161 -21.282 21.490 1.00 78.38 562 LYS A O 1
ATOM 4447 N N . SER A 1 563 ? 23.073 -19.075 21.036 1.00 82.56 563 SER A N 1
ATOM 4448 C CA . SER A 1 563 ? 21.853 -18.813 21.800 1.00 82.56 563 SER A CA 1
ATOM 4449 C C . SER A 1 563 ? 20.663 -19.627 21.285 1.00 82.56 563 SER A C 1
ATOM 4451 O O . SER A 1 563 ? 19.975 -20.240 22.094 1.00 82.56 563 SER A O 1
ATOM 4453 N N . LEU A 1 564 ? 20.454 -19.689 19.963 1.00 82.44 564 LEU A N 1
ATOM 4454 C CA . LEU A 1 564 ? 19.333 -20.438 19.372 1.00 82.44 564 LEU A CA 1
ATOM 4455 C C . LEU A 1 564 ? 19.430 -21.954 19.603 1.00 82.44 564 LEU A C 1
ATOM 4457 O O . LEU A 1 564 ? 18.410 -22.615 19.784 1.00 82.44 564 LEU A O 1
ATOM 4461 N N . MET A 1 565 ? 20.646 -22.507 19.598 1.00 78.94 565 MET A N 1
ATOM 4462 C CA . MET A 1 565 ? 20.880 -23.939 19.815 1.00 78.94 565 MET A CA 1
ATOM 4463 C C . MET A 1 565 ? 20.821 -24.346 21.290 1.00 78.94 565 MET A C 1
ATOM 4465 O O . MET A 1 565 ? 20.375 -25.446 21.610 1.00 78.94 565 MET A O 1
ATOM 4469 N N . GLU A 1 566 ? 21.329 -23.503 22.190 1.00 85.38 566 GLU A N 1
ATOM 4470 C CA . GLU A 1 566 ? 21.489 -23.855 23.606 1.00 85.38 566 GLU A CA 1
ATOM 4471 C C . GLU A 1 566 ? 20.281 -23.471 24.466 1.00 85.38 566 GLU A C 1
ATOM 4473 O O . GLU A 1 566 ? 20.106 -24.037 25.548 1.00 85.38 566 GLU A O 1
ATOM 4478 N N . HIS A 1 567 ? 19.462 -22.513 24.025 1.00 88.44 567 HIS A N 1
ATOM 4479 C CA . HIS A 1 567 ? 18.397 -21.953 24.848 1.00 88.44 567 HIS A CA 1
ATOM 4480 C C . HIS A 1 567 ? 17.138 -21.628 24.038 1.00 88.44 567 HIS A C 1
ATOM 4482 O O . HIS A 1 567 ? 16.956 -20.507 23.573 1.00 88.44 567 HIS A O 1
ATOM 4488 N N . ILE A 1 568 ? 16.246 -22.614 23.918 1.00 90.69 568 ILE A N 1
ATOM 4489 C CA . ILE A 1 568 ? 14.892 -22.397 23.397 1.00 90.69 568 ILE A CA 1
ATOM 4490 C C . ILE A 1 568 ? 14.076 -21.699 24.485 1.00 90.69 568 ILE A C 1
ATOM 4492 O O . ILE A 1 568 ? 14.052 -22.152 25.633 1.00 90.69 568 ILE A O 1
ATOM 4496 N N . LEU A 1 569 ? 13.403 -20.605 24.134 1.00 92.94 569 LEU A N 1
ATOM 4497 C CA . LEU A 1 569 ? 12.560 -19.883 25.082 1.00 92.94 569 LEU A CA 1
ATOM 4498 C C . LEU A 1 569 ? 11.383 -20.760 25.544 1.00 92.94 569 LEU A C 1
ATOM 4500 O O . LEU A 1 569 ? 10.799 -21.508 24.758 1.00 92.94 569 LEU A O 1
ATOM 4504 N N . GLU A 1 570 ? 11.015 -20.663 26.824 1.00 96.38 570 GLU A N 1
ATOM 4505 C CA . GLU A 1 570 ? 9.945 -21.479 27.425 1.00 96.38 570 GLU A CA 1
ATOM 4506 C C . GLU A 1 570 ? 8.605 -21.347 26.669 1.00 96.38 570 GLU A C 1
ATOM 4508 O O . GLU A 1 570 ? 8.074 -22.386 26.277 1.00 96.38 570 GLU A O 1
ATOM 4513 N N . PRO A 1 571 ? 8.110 -20.141 26.300 1.00 96.62 571 PRO A N 1
ATOM 4514 C CA . PRO A 1 571 ? 6.878 -20.024 25.510 1.00 96.62 571 PRO A CA 1
ATOM 4515 C C . PRO A 1 571 ? 6.945 -20.690 24.128 1.00 96.62 571 PRO A C 1
ATOM 4517 O O . PRO A 1 571 ? 5.935 -21.179 23.621 1.00 96.62 571 PRO A O 1
ATOM 4520 N N . VAL A 1 572 ? 8.127 -20.702 23.500 1.00 97.00 572 VAL A N 1
ATOM 4521 C CA . VAL A 1 572 ? 8.350 -21.381 22.216 1.00 97.00 572 VAL A CA 1
ATOM 4522 C C . VAL A 1 572 ? 8.315 -22.889 22.437 1.00 97.00 572 VAL A C 1
ATOM 4524 O O . VAL A 1 572 ? 7.563 -23.574 21.751 1.00 97.00 572 VAL A O 1
ATOM 4527 N N . THR A 1 573 ? 9.044 -23.395 23.435 1.00 96.56 573 THR A N 1
ATOM 4528 C CA . THR A 1 573 ? 9.057 -24.819 23.811 1.00 96.56 573 THR A CA 1
ATOM 4529 C C . THR A 1 573 ? 7.644 -25.331 24.088 1.00 96.56 573 THR A C 1
ATOM 4531 O O . THR A 1 573 ? 7.210 -26.291 23.454 1.00 96.56 573 THR A O 1
ATOM 4534 N N . GLU A 1 574 ? 6.886 -24.644 24.947 1.00 97.56 574 GLU A N 1
ATOM 4535 C CA . GLU A 1 574 ? 5.506 -25.010 25.279 1.00 97.56 574 GLU A CA 1
ATOM 4536 C C . GLU A 1 574 ? 4.610 -25.063 24.034 1.00 97.56 574 GLU A C 1
ATOM 4538 O O . GLU A 1 574 ? 3.833 -26.005 23.863 1.00 97.56 574 GLU A O 1
ATOM 4543 N N . MET A 1 575 ? 4.718 -24.077 23.133 1.00 97.94 575 MET A N 1
ATOM 4544 C CA . MET A 1 575 ? 3.940 -24.059 21.893 1.00 97.94 575 MET A CA 1
ATOM 4545 C C . MET A 1 575 ? 4.334 -25.205 20.956 1.00 97.94 575 MET A C 1
ATOM 4547 O O . MET A 1 575 ? 3.452 -25.878 20.416 1.00 97.94 575 MET A O 1
ATOM 4551 N N . MET A 1 576 ? 5.635 -25.442 20.766 1.00 97.88 576 MET A N 1
ATOM 4552 C CA . MET A 1 576 ? 6.135 -26.497 19.885 1.00 97.88 576 MET A CA 1
ATOM 4553 C C . MET A 1 576 ? 5.763 -27.887 20.394 1.00 97.88 576 MET A C 1
ATOM 4555 O O . MET A 1 576 ? 5.367 -28.735 19.597 1.00 97.88 576 MET A O 1
ATOM 4559 N N . GLU A 1 577 ? 5.819 -28.125 21.703 1.00 97.50 577 GLU A N 1
ATOM 4560 C CA . GLU A 1 577 ? 5.362 -29.378 22.307 1.00 97.50 577 GLU A CA 1
ATOM 4561 C C . GLU A 1 577 ? 3.845 -29.537 22.174 1.00 97.50 577 GLU A C 1
ATOM 4563 O O . GLU A 1 577 ? 3.373 -30.558 21.668 1.00 97.50 577 GLU A O 1
ATOM 4568 N N . LYS A 1 578 ? 3.070 -28.504 22.540 1.00 97.88 578 LYS A N 1
ATOM 4569 C CA . LYS A 1 578 ? 1.600 -28.506 22.451 1.00 97.88 578 LYS A CA 1
ATOM 4570 C C . LYS A 1 578 ? 1.107 -28.809 21.034 1.00 97.88 578 LYS A C 1
ATOM 4572 O O . LYS A 1 578 ? 0.092 -29.484 20.871 1.00 97.88 578 LYS A O 1
ATOM 4577 N N . LYS A 1 579 ? 1.799 -28.296 20.016 1.00 97.94 579 LYS A N 1
ATOM 4578 C CA . LYS A 1 579 ? 1.429 -28.434 18.598 1.00 97.94 579 LYS A CA 1
ATOM 4579 C C . LYS A 1 579 ? 2.161 -29.558 17.872 1.00 97.94 579 LYS A C 1
ATOM 4581 O O . LYS A 1 579 ? 1.895 -29.785 16.694 1.00 97.94 579 LYS A O 1
ATOM 4586 N N . ASN A 1 580 ? 3.019 -30.299 18.576 1.00 97.31 580 ASN A N 1
ATOM 4587 C CA . ASN A 1 580 ? 3.848 -31.360 18.011 1.00 97.31 580 ASN A CA 1
ATOM 4588 C C . ASN A 1 580 ? 4.669 -30.871 16.795 1.00 97.31 580 ASN A C 1
ATOM 4590 O O . ASN A 1 580 ? 4.629 -31.469 15.720 1.00 97.31 580 ASN A O 1
ATOM 4594 N N . CYS A 1 581 ? 5.365 -29.747 16.988 1.00 97.25 581 CYS A N 1
ATOM 4595 C CA . CYS A 1 581 ? 6.223 -29.062 16.016 1.00 97.25 581 CYS A CA 1
ATOM 4596 C C . CYS A 1 581 ? 7.698 -29.025 16.450 1.00 97.25 581 CYS A C 1
ATOM 4598 O O . CYS A 1 581 ? 8.486 -28.265 15.888 1.00 97.25 581 CYS A O 1
ATOM 4600 N N . MET A 1 582 ? 8.087 -29.775 17.485 1.00 96.94 582 MET A N 1
ATOM 4601 C CA . MET A 1 582 ? 9.444 -29.694 18.034 1.00 96.94 582 MET A CA 1
ATOM 4602 C C . MET A 1 582 ? 10.504 -30.168 17.026 1.00 96.94 582 MET A C 1
ATOM 4604 O O . MET A 1 582 ? 11.581 -29.594 16.911 1.00 96.94 582 MET A O 1
ATOM 4608 N N . ASP A 1 583 ? 10.174 -31.167 16.217 1.00 94.31 583 ASP A N 1
ATOM 4609 C CA . ASP A 1 583 ? 10.980 -31.596 15.076 1.00 94.31 583 ASP A CA 1
ATOM 4610 C C . ASP A 1 583 ? 11.138 -30.488 14.017 1.00 94.31 583 ASP A C 1
ATOM 4612 O O . ASP A 1 583 ? 12.248 -30.238 13.542 1.00 94.31 583 ASP A O 1
ATOM 4616 N N . LEU A 1 584 ? 10.054 -29.776 13.689 1.00 94.38 584 LEU A N 1
ATOM 4617 C CA . LEU A 1 584 ? 10.075 -28.651 12.749 1.00 94.38 584 LEU A CA 1
ATOM 4618 C C . LEU A 1 584 ? 10.898 -27.474 13.277 1.00 94.38 584 LEU A C 1
ATOM 4620 O O . LEU A 1 584 ? 11.613 -26.834 12.507 1.00 94.38 584 LEU A O 1
ATOM 4624 N N . TYR A 1 585 ? 10.832 -27.197 14.579 1.00 95.19 585 TYR A N 1
ATOM 4625 C CA . TYR A 1 585 ? 11.649 -26.158 15.197 1.00 95.19 585 TYR A CA 1
ATOM 4626 C C . TYR A 1 585 ? 13.135 -26.542 15.216 1.00 95.19 585 TYR A C 1
ATOM 4628 O O . TYR A 1 585 ? 13.978 -25.710 14.895 1.00 95.19 585 TYR A O 1
ATOM 4636 N N . VAL A 1 586 ? 13.485 -27.799 15.509 1.00 91.19 586 VAL A N 1
ATOM 4637 C CA . VAL A 1 586 ? 14.882 -28.257 15.394 1.00 91.19 586 VAL A CA 1
ATOM 4638 C C . VAL A 1 586 ? 15.385 -28.087 13.958 1.00 91.19 586 VAL A C 1
ATOM 4640 O O . VAL A 1 586 ? 16.473 -27.554 13.754 1.00 91.19 586 VAL A O 1
ATOM 4643 N N . ALA A 1 587 ? 14.572 -28.445 12.958 1.00 88.62 587 ALA A N 1
ATOM 4644 C CA . ALA A 1 587 ? 14.913 -28.232 11.552 1.00 88.62 587 ALA A CA 1
ATOM 4645 C C . ALA A 1 587 ? 15.078 -26.741 11.201 1.00 88.62 587 ALA A C 1
ATOM 4647 O O . ALA A 1 587 ? 16.007 -26.384 10.479 1.00 88.62 587 ALA A O 1
ATOM 4648 N N . LEU A 1 588 ? 14.212 -25.868 11.727 1.00 91.69 588 LEU A N 1
ATOM 4649 C CA . LEU A 1 588 ? 14.330 -24.414 11.588 1.00 91.69 588 LEU A CA 1
ATOM 4650 C C . LEU A 1 588 ? 15.678 -23.920 12.100 1.00 91.69 588 LEU A C 1
ATOM 4652 O O . LEU A 1 588 ? 16.394 -23.235 11.368 1.00 91.69 588 LEU A O 1
ATOM 4656 N N . VAL A 1 589 ? 16.029 -24.288 13.334 1.00 89.94 589 VAL A N 1
ATOM 4657 C CA . VAL A 1 589 ? 17.304 -23.896 13.929 1.00 89.94 589 VAL A CA 1
ATOM 4658 C C . VAL A 1 589 ? 18.448 -24.439 13.077 1.00 89.94 589 VAL A C 1
ATOM 4660 O O . VAL A 1 589 ? 19.270 -23.649 12.631 1.00 89.94 589 VAL A O 1
ATOM 4663 N N . GLU A 1 590 ? 18.470 -25.729 12.732 1.00 84.88 590 GLU A N 1
ATOM 4664 C CA . GLU A 1 590 ? 19.523 -26.306 11.884 1.00 84.88 590 GLU A CA 1
ATOM 4665 C C . GLU A 1 590 ? 19.716 -25.567 10.550 1.00 84.88 590 GLU A C 1
ATOM 4667 O O . GLU A 1 590 ? 20.857 -25.332 10.144 1.00 84.88 590 GLU A O 1
ATOM 4672 N N . ILE A 1 591 ? 18.635 -25.183 9.865 1.00 84.88 591 ILE A N 1
ATOM 4673 C CA . ILE A 1 591 ? 18.716 -24.468 8.583 1.00 84.88 591 ILE A CA 1
ATOM 4674 C C . ILE A 1 591 ? 19.277 -23.058 8.788 1.00 84.88 591 ILE A C 1
ATOM 4676 O O . ILE A 1 591 ? 20.230 -22.687 8.100 1.00 84.88 591 ILE A O 1
ATOM 4680 N N . LEU A 1 592 ? 18.751 -22.305 9.764 1.00 83.56 592 LEU A N 1
ATOM 4681 C CA . LEU A 1 592 ? 19.260 -20.969 10.106 1.00 83.56 592 LEU A CA 1
ATOM 4682 C C . LEU A 1 592 ? 20.740 -21.012 10.499 1.00 83.56 592 LEU A C 1
ATOM 4684 O O . LEU A 1 592 ? 21.500 -20.080 10.241 1.00 83.56 592 LEU A O 1
ATOM 4688 N N . CYS A 1 593 ? 21.156 -22.106 11.122 1.00 76.88 593 CYS A N 1
ATOM 4689 C CA . CYS A 1 593 ? 22.514 -22.324 11.569 1.00 76.88 593 CYS A CA 1
ATOM 4690 C C . CYS A 1 593 ? 23.486 -22.659 10.430 1.00 76.88 593 CYS A C 1
ATOM 4692 O O . CYS A 1 593 ? 24.593 -22.132 10.401 1.00 76.88 593 CYS A O 1
ATOM 4694 N N . ARG A 1 594 ? 23.081 -23.517 9.484 1.00 71.75 594 ARG A N 1
ATOM 4695 C CA . ARG A 1 594 ? 23.910 -23.918 8.332 1.00 71.75 594 ARG A CA 1
ATOM 4696 C C . ARG A 1 594 ? 24.060 -22.814 7.282 1.00 71.75 594 ARG A C 1
ATOM 4698 O O . ARG A 1 594 ? 25.006 -22.858 6.504 1.00 71.75 594 ARG A O 1
ATOM 4705 N N . GLY A 1 595 ? 23.131 -21.858 7.239 1.00 62.31 595 GLY A N 1
ATOM 4706 C CA . GLY A 1 595 ? 23.177 -20.714 6.325 1.00 62.31 595 GLY A CA 1
ATOM 4707 C C . GLY A 1 595 ? 24.065 -19.550 6.782 1.00 62.31 595 GLY A C 1
ATOM 4708 O O . GLY A 1 595 ? 24.289 -18.627 6.000 1.00 62.31 595 GLY A O 1
ATOM 4709 N N . GLY A 1 596 ? 24.566 -19.558 8.023 1.00 58.16 596 GLY A N 1
ATOM 4710 C CA . GLY A 1 596 ? 25.479 -18.527 8.525 1.00 58.16 596 GLY A CA 1
ATOM 4711 C C . GLY A 1 596 ? 26.925 -18.789 8.094 1.00 58.16 596 GLY A C 1
ATOM 4712 O O . GLY A 1 596 ? 27.424 -19.894 8.278 1.00 58.16 596 GLY A O 1
ATOM 4713 N N . ASP A 1 597 ? 27.615 -17.785 7.542 1.00 53.94 597 ASP A N 1
ATOM 4714 C CA . ASP A 1 597 ? 29.049 -17.889 7.231 1.00 53.94 597 ASP A CA 1
ATOM 4715 C C . ASP A 1 597 ? 29.846 -18.131 8.524 1.00 53.94 597 ASP A C 1
ATOM 4717 O O . ASP A 1 597 ? 29.891 -17.273 9.410 1.00 53.94 597 ASP A O 1
ATOM 4721 N N . GLU A 1 598 ? 30.488 -19.300 8.634 1.00 51.78 598 GLU A N 1
ATOM 4722 C CA . GLU A 1 598 ? 31.301 -19.698 9.792 1.00 51.78 598 GLU A CA 1
ATOM 4723 C C . GLU A 1 598 ? 32.425 -18.685 10.109 1.00 51.78 598 GLU A C 1
ATOM 4725 O O . GLU A 1 598 ? 32.943 -18.658 11.230 1.00 51.78 598 GLU A O 1
ATOM 4730 N N . ASN A 1 599 ? 32.801 -17.828 9.148 1.00 51.28 599 ASN A N 1
ATOM 4731 C CA . ASN A 1 599 ? 33.872 -16.842 9.300 1.00 51.28 599 ASN A CA 1
ATOM 4732 C C . ASN A 1 599 ? 33.416 -15.480 9.848 1.00 51.28 599 ASN A C 1
ATOM 4734 O O . ASN A 1 599 ? 34.256 -14.709 10.330 1.00 51.28 599 ASN A O 1
ATOM 4738 N N . GLU A 1 600 ? 32.119 -15.161 9.828 1.00 48.09 600 GLU A N 1
ATOM 4739 C CA . GLU A 1 600 ? 31.619 -13.887 10.340 1.00 48.09 600 GLU A CA 1
ATOM 4740 C C . GLU A 1 600 ? 31.115 -14.035 11.781 1.00 48.09 600 GLU A C 1
ATOM 4742 O O . GLU A 1 600 ? 30.061 -14.588 12.070 1.00 48.09 600 GLU A O 1
ATOM 4747 N N . LYS A 1 601 ? 31.842 -13.434 12.736 1.00 45.88 601 LYS A N 1
ATOM 4748 C CA . LYS A 1 601 ? 31.432 -13.313 14.156 1.00 45.88 601 LYS A CA 1
ATOM 4749 C C . LYS A 1 601 ? 30.134 -12.513 14.379 1.00 45.88 601 LYS A C 1
ATOM 4751 O O . LYS A 1 601 ? 29.783 -12.210 15.518 1.00 45.88 601 LYS A O 1
ATOM 4756 N N . LYS A 1 602 ? 29.456 -12.112 13.309 1.00 47.75 602 LYS A N 1
ATOM 4757 C CA . LYS A 1 602 ? 28.110 -11.556 13.304 1.00 47.75 602 LYS A CA 1
ATOM 4758 C C . LYS A 1 602 ? 27.332 -12.424 12.342 1.00 47.75 602 LYS A C 1
ATOM 4760 O O . LYS A 1 602 ? 27.646 -12.426 11.161 1.00 47.75 602 LYS A O 1
ATOM 4765 N N . VAL A 1 603 ? 26.368 -13.168 12.860 1.00 51.47 603 VAL A N 1
ATOM 4766 C CA . VAL A 1 603 ? 25.550 -14.056 12.046 1.00 51.47 603 VAL A CA 1
ATOM 4767 C C . VAL A 1 603 ? 24.786 -13.194 11.041 1.00 51.47 603 VAL A C 1
ATOM 4769 O O . VAL A 1 603 ? 23.851 -12.480 11.396 1.00 51.47 603 VAL A O 1
ATOM 4772 N N . GLY A 1 604 ? 25.268 -13.172 9.801 1.00 52.97 604 GLY A N 1
ATOM 4773 C CA . GLY A 1 604 ? 24.693 -12.424 8.694 1.00 52.97 604 GLY A CA 1
ATOM 4774 C C . GLY A 1 604 ? 23.483 -13.151 8.129 1.00 52.97 604 GLY A C 1
ATOM 4775 O O . GLY A 1 604 ? 23.494 -13.536 6.963 1.00 52.97 604 GLY A O 1
ATOM 4776 N N . TRP A 1 605 ? 22.442 -13.366 8.939 1.00 73.44 605 TRP A N 1
ATOM 4777 C CA . TRP A 1 605 ? 21.158 -13.806 8.403 1.00 73.44 605 TRP A CA 1
ATOM 4778 C C . TRP A 1 605 ? 20.611 -12.688 7.523 1.00 73.44 605 TRP A C 1
ATOM 4780 O O . TRP A 1 605 ? 20.066 -11.691 8.000 1.00 73.44 605 TRP A O 1
ATOM 4790 N N . SER A 1 606 ? 20.814 -12.818 6.215 1.00 75.56 606 SER A N 1
ATOM 4791 C CA . SER A 1 606 ? 20.190 -11.904 5.272 1.00 75.56 606 SER A CA 1
ATOM 4792 C C . SER A 1 606 ? 18.670 -12.049 5.373 1.00 75.56 606 SER A C 1
ATOM 4794 O O . SER A 1 606 ? 18.155 -13.151 5.582 1.00 75.56 606 SER A O 1
ATOM 4796 N N . ASP A 1 607 ? 17.941 -10.943 5.191 1.00 75.88 607 ASP A N 1
ATOM 4797 C CA . ASP A 1 607 ? 16.473 -10.970 5.111 1.00 75.88 607 ASP A CA 1
ATOM 4798 C C . ASP A 1 607 ? 15.998 -12.014 4.090 1.00 75.88 607 ASP A C 1
ATOM 4800 O O . ASP A 1 607 ? 15.007 -12.697 4.324 1.00 75.88 607 ASP A O 1
ATOM 4804 N N . HIS A 1 608 ? 16.736 -12.168 2.985 1.00 78.31 608 HIS A N 1
ATOM 4805 C CA . HIS A 1 608 ? 16.476 -13.171 1.957 1.00 78.31 608 HIS A CA 1
ATOM 4806 C C . HIS A 1 608 ? 16.531 -14.596 2.512 1.00 78.31 608 HIS A C 1
ATOM 4808 O O . HIS A 1 608 ? 15.559 -15.331 2.383 1.00 78.31 608 HIS A O 1
ATOM 4814 N N . HIS A 1 609 ? 17.630 -14.967 3.173 1.00 80.94 609 HIS A N 1
ATOM 4815 C CA . HIS A 1 609 ? 17.792 -16.314 3.711 1.00 80.94 609 HIS A CA 1
ATOM 4816 C C . HIS A 1 609 ? 16.682 -16.651 4.712 1.00 80.94 609 HIS A C 1
ATOM 4818 O O . HIS A 1 609 ? 16.049 -17.693 4.606 1.00 80.94 609 HIS A O 1
ATOM 4824 N N . MET A 1 610 ? 16.372 -15.749 5.647 1.00 84.44 610 MET A N 1
ATOM 4825 C CA . MET A 1 610 ? 15.313 -16.011 6.630 1.00 84.44 610 MET A CA 1
ATOM 4826 C C . MET A 1 610 ? 13.931 -16.141 5.988 1.00 84.44 610 MET A C 1
ATOM 4828 O O . MET A 1 610 ? 13.135 -16.969 6.428 1.00 84.44 610 MET A O 1
ATOM 4832 N N . ARG A 1 611 ? 13.644 -15.356 4.943 1.00 84.25 611 ARG A N 1
ATOM 4833 C CA . ARG A 1 611 ? 12.407 -15.497 4.164 1.00 84.25 611 ARG A CA 1
ATOM 4834 C C . ARG A 1 611 ? 12.328 -16.858 3.493 1.00 84.25 611 ARG A C 1
ATOM 4836 O O . ARG A 1 611 ? 11.290 -17.496 3.586 1.00 84.25 611 ARG A O 1
ATOM 4843 N N . GLU A 1 612 ? 13.414 -17.336 2.888 1.00 81.12 612 GLU A N 1
ATOM 4844 C CA . GLU A 1 612 ? 13.453 -18.686 2.312 1.00 81.12 612 GLU A CA 1
ATOM 4845 C C . GLU A 1 612 ? 13.158 -19.751 3.371 1.00 81.12 612 GLU A C 1
ATOM 4847 O O . GLU A 1 612 ? 12.357 -20.651 3.130 1.00 81.12 612 GLU A O 1
ATOM 4852 N N . VAL A 1 613 ? 13.740 -19.628 4.568 1.00 84.56 613 VAL A N 1
ATOM 4853 C CA . VAL A 1 613 ? 13.480 -20.575 5.660 1.00 84.56 613 VAL A CA 1
ATOM 4854 C C . VAL A 1 613 ? 12.011 -20.558 6.089 1.00 84.56 613 VAL A C 1
ATOM 4856 O O . VAL A 1 613 ? 11.4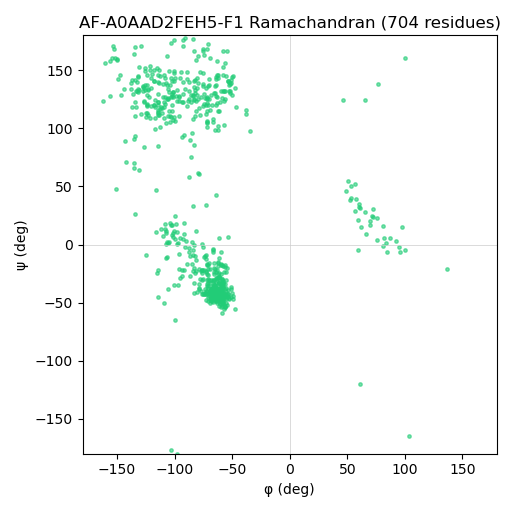03 -21.624 6.218 1.00 84.56 613 VAL A O 1
ATOM 4859 N N . VAL A 1 614 ? 11.418 -19.372 6.267 1.00 87.00 614 VAL A N 1
ATOM 4860 C CA . VAL A 1 614 ? 9.989 -19.236 6.595 1.00 87.00 614 VAL A CA 1
ATOM 4861 C C . VAL A 1 614 ? 9.106 -19.760 5.461 1.00 87.00 614 VAL A C 1
ATOM 4863 O O . VAL A 1 614 ? 8.132 -20.444 5.745 1.00 87.00 614 VAL A O 1
ATOM 4866 N N . ASN A 1 615 ? 9.458 -19.544 4.193 1.00 82.62 615 ASN A N 1
ATOM 4867 C CA . ASN A 1 615 ? 8.696 -20.055 3.050 1.00 82.62 615 ASN A CA 1
ATOM 4868 C C . ASN A 1 615 ? 8.749 -21.588 2.954 1.00 82.62 615 ASN A C 1
ATOM 4870 O O . ASN A 1 615 ? 7.763 -22.225 2.591 1.00 82.62 615 ASN A O 1
ATOM 4874 N N . VAL A 1 616 ? 9.884 -22.200 3.307 1.00 82.62 616 VAL A N 1
ATOM 4875 C CA . VAL A 1 616 ? 10.056 -23.660 3.274 1.00 82.62 616 VAL A CA 1
ATOM 4876 C C . VAL A 1 616 ? 9.361 -24.346 4.452 1.00 82.62 616 VAL A C 1
ATOM 4878 O O . VAL A 1 616 ? 8.744 -25.400 4.280 1.00 82.62 616 VAL A O 1
ATOM 4881 N N . LEU A 1 617 ? 9.478 -23.790 5.661 1.00 87.75 617 LEU A N 1
ATOM 4882 C CA . LEU A 1 617 ? 8.953 -24.422 6.874 1.00 87.75 617 LEU A CA 1
ATOM 4883 C C . LEU A 1 617 ? 7.549 -23.953 7.249 1.00 87.75 617 LEU A C 1
ATOM 4885 O O . LEU A 1 617 ? 6.805 -24.736 7.836 1.00 87.75 617 LEU A O 1
ATOM 4889 N N . GLY A 1 618 ? 7.166 -22.734 6.876 1.00 90.75 618 GLY A N 1
ATOM 4890 C CA . GLY A 1 618 ? 5.875 -22.119 7.180 1.00 90.75 618 GLY A CA 1
ATOM 4891 C C . GLY A 1 618 ? 4.694 -23.043 6.889 1.00 90.75 618 GLY A C 1
ATOM 4892 O O . GLY A 1 618 ? 3.988 -23.386 7.835 1.00 90.75 618 GLY A O 1
ATOM 4893 N N . PRO A 1 619 ? 4.534 -23.575 5.661 1.00 89.88 619 PRO A N 1
ATOM 4894 C CA . PRO A 1 619 ? 3.439 -24.496 5.340 1.00 89.88 619 PRO A CA 1
ATOM 4895 C C . PRO A 1 619 ? 3.410 -25.760 6.217 1.00 89.88 619 PRO A C 1
ATOM 4897 O O . PRO A 1 619 ? 2.345 -26.297 6.528 1.00 89.88 619 PRO A O 1
ATOM 4900 N N . ARG A 1 620 ? 4.578 -26.242 6.667 1.00 89.88 620 ARG A N 1
ATOM 4901 C CA . ARG A 1 620 ? 4.669 -27.414 7.552 1.00 89.88 620 ARG A CA 1
ATOM 4902 C C . ARG A 1 620 ? 4.195 -27.084 8.960 1.00 89.88 620 ARG A C 1
ATOM 4904 O O . ARG A 1 620 ? 3.447 -27.874 9.531 1.00 89.88 620 ARG A O 1
ATOM 4911 N N . PHE A 1 621 ? 4.577 -25.929 9.497 1.00 95.50 621 PHE A N 1
ATOM 4912 C CA . PHE A 1 621 ? 4.031 -25.436 10.761 1.00 95.50 621 PHE A CA 1
ATOM 4913 C C . PHE A 1 621 ? 2.523 -25.168 10.647 1.00 95.50 621 PHE A C 1
ATOM 4915 O O . PHE A 1 621 ? 1.764 -25.537 11.545 1.00 95.50 621 PHE A O 1
ATOM 4922 N N . GLU A 1 622 ? 2.059 -24.613 9.524 1.00 92.25 622 GLU A N 1
ATOM 4923 C CA . GLU A 1 622 ? 0.642 -24.294 9.318 1.00 92.25 622 GLU A CA 1
ATOM 4924 C C . GLU A 1 622 ? -0.227 -25.547 9.274 1.00 92.25 622 GLU A C 1
ATOM 4926 O O . GLU A 1 622 ? -1.304 -25.560 9.868 1.00 92.25 622 GLU A O 1
ATOM 4931 N N . SER A 1 623 ? 0.284 -26.646 8.708 1.00 91.50 623 SER A N 1
ATOM 4932 C CA . SER A 1 623 ? -0.378 -27.960 8.769 1.00 91.50 623 SER A CA 1
ATOM 4933 C C . SER A 1 623 ? -0.582 -28.488 10.200 1.00 91.50 623 SER A C 1
ATOM 4935 O O . SER A 1 623 ? -1.398 -29.380 10.430 1.00 91.50 623 SER A O 1
ATOM 4937 N N . LYS A 1 624 ? 0.148 -27.933 11.176 1.00 96.62 624 LYS A N 1
ATOM 4938 C CA . LYS A 1 624 ? 0.032 -28.212 12.615 1.00 96.62 624 LYS A CA 1
ATOM 4939 C C . LYS A 1 624 ? -0.721 -27.111 13.375 1.00 96.62 624 LYS A C 1
ATOM 4941 O O . LYS A 1 624 ? -0.763 -27.127 14.603 1.00 96.62 624 LYS A O 1
ATOM 4946 N N . GLY A 1 625 ? -1.312 -26.145 12.671 1.00 93.81 625 GLY A N 1
ATOM 4947 C CA . GLY A 1 625 ? -2.041 -25.022 13.262 1.00 93.81 625 GLY A CA 1
ATOM 4948 C C . GLY A 1 625 ? -1.145 -23.936 13.865 1.00 93.81 625 GLY A C 1
ATOM 4949 O O . GLY A 1 625 ? -1.603 -23.203 14.744 1.00 93.81 625 GLY A O 1
ATOM 4950 N N . VAL A 1 626 ? 0.117 -23.835 13.430 1.00 97.31 626 VAL A N 1
ATOM 4951 C CA . VAL A 1 626 ? 1.050 -22.766 13.819 1.00 97.31 626 VAL A CA 1
ATOM 4952 C C . VAL A 1 626 ? 1.453 -21.974 12.578 1.00 97.31 626 VAL A C 1
ATOM 4954 O O . VAL A 1 626 ? 2.050 -22.533 11.674 1.00 97.31 626 VAL A O 1
ATOM 4957 N N . SER A 1 627 ? 1.185 -20.671 12.514 1.00 95.62 627 SER A N 1
ATOM 4958 C CA . SER A 1 627 ? 1.797 -19.836 11.465 1.00 95.62 627 SER A CA 1
ATOM 4959 C C . SER A 1 627 ? 3.130 -19.271 11.935 1.00 95.62 627 SER A C 1
ATOM 4961 O O . SER A 1 627 ? 3.298 -18.963 13.114 1.00 95.62 627 SER A O 1
ATOM 4963 N N . MET A 1 628 ? 4.053 -19.090 10.995 1.00 94.75 628 MET A N 1
ATOM 4964 C CA . MET A 1 628 ? 5.330 -18.421 11.222 1.00 94.75 628 MET A CA 1
ATOM 4965 C C . MET A 1 628 ? 5.333 -17.045 10.568 1.00 94.75 628 MET A C 1
ATOM 4967 O O . MET A 1 628 ? 4.907 -16.900 9.425 1.00 94.75 628 MET A O 1
ATOM 4971 N N . PHE A 1 629 ? 5.888 -16.055 11.257 1.00 93.69 629 PHE A N 1
ATOM 4972 C CA . PHE A 1 629 ? 6.164 -14.746 10.679 1.00 93.69 629 PHE A CA 1
ATOM 4973 C C . PHE A 1 629 ? 7.595 -14.325 10.977 1.00 93.69 629 PHE A C 1
ATOM 4975 O O . PHE A 1 629 ? 8.036 -14.382 12.123 1.00 93.69 629 PHE A O 1
ATOM 4982 N N . LEU A 1 630 ? 8.305 -13.842 9.959 1.00 92.25 630 LEU A N 1
ATOM 4983 C CA . LEU A 1 630 ? 9.553 -13.120 10.167 1.00 92.25 630 LEU A CA 1
ATOM 4984 C C . LEU A 1 630 ? 9.229 -11.657 10.458 1.00 92.25 630 LEU A C 1
ATOM 4986 O O . LEU A 1 630 ? 8.552 -10.999 9.664 1.00 92.25 630 LEU A O 1
ATOM 4990 N N . SER A 1 631 ? 9.766 -11.128 11.550 1.00 92.00 631 SER A N 1
ATOM 4991 C CA . SER A 1 631 ? 9.570 -9.742 11.961 1.00 92.00 631 SER A CA 1
ATOM 4992 C C . SER A 1 631 ? 10.898 -9.032 12.186 1.00 92.00 631 SER A C 1
ATOM 4994 O O . SER A 1 631 ? 11.896 -9.638 12.580 1.00 92.00 631 SER A O 1
ATOM 4996 N N . ALA A 1 632 ? 10.913 -7.720 11.934 1.00 90.50 632 ALA A N 1
ATOM 4997 C CA . ALA A 1 632 ? 12.110 -6.909 12.125 1.00 90.50 632 ALA A CA 1
ATOM 4998 C C . ALA A 1 632 ? 11.819 -5.470 12.563 1.00 90.50 632 ALA A C 1
ATOM 5000 O O . ALA A 1 632 ? 10.881 -4.802 12.103 1.00 90.50 632 ALA A O 1
ATOM 5001 N N . LYS A 1 633 ? 12.716 -4.930 13.387 1.00 88.06 633 LYS A N 1
ATOM 5002 C CA . LYS A 1 633 ? 12.741 -3.531 13.824 1.00 88.06 633 LYS A CA 1
ATOM 5003 C C . LYS A 1 633 ? 14.158 -2.978 13.729 1.00 88.06 633 LYS A C 1
ATOM 5005 O O . LYS A 1 633 ? 15.112 -3.669 14.051 1.00 88.06 633 LYS A O 1
ATOM 5010 N N . VAL A 1 634 ? 14.287 -1.723 13.308 1.00 87.81 634 VAL A N 1
ATOM 5011 C CA . VAL A 1 634 ? 15.565 -1.001 13.317 1.00 87.81 634 VAL A CA 1
ATOM 5012 C C . VAL A 1 634 ? 15.530 -0.003 14.462 1.00 87.81 634 VAL A C 1
ATOM 5014 O O . VAL A 1 634 ? 14.614 0.815 14.539 1.00 87.81 634 VAL A O 1
ATOM 5017 N N . GLU A 1 635 ? 16.514 -0.070 15.353 1.00 87.38 635 GLU A N 1
ATOM 5018 C CA . GLU A 1 635 ? 16.640 0.855 16.478 1.00 87.38 635 GLU A CA 1
ATOM 5019 C C . GLU A 1 635 ? 17.935 1.655 16.389 1.00 87.38 635 GLU A C 1
ATOM 5021 O O . GLU A 1 635 ? 18.987 1.131 16.030 1.00 87.38 635 GLU A O 1
ATOM 5026 N N . LYS A 1 636 ? 17.869 2.943 16.732 1.00 88.75 636 LYS A N 1
ATOM 5027 C CA . LYS A 1 636 ? 19.049 3.810 16.770 1.00 88.75 636 LYS A CA 1
ATOM 5028 C C . LYS A 1 636 ? 19.739 3.677 18.120 1.00 88.75 636 LYS A C 1
ATOM 5030 O O . LYS A 1 636 ? 19.131 3.933 19.159 1.00 88.75 636 LYS A O 1
ATOM 5035 N N . VAL A 1 637 ? 21.009 3.294 18.105 1.00 87.81 637 VAL A N 1
ATOM 5036 C CA . VAL A 1 637 ? 21.837 3.149 19.305 1.00 87.81 637 VAL A CA 1
ATOM 5037 C C . VAL A 1 637 ? 23.076 4.011 19.179 1.00 87.81 637 VAL A C 1
ATOM 5039 O O . VAL A 1 637 ? 23.765 3.973 18.164 1.00 87.81 637 VAL A O 1
ATOM 5042 N N . THR A 1 638 ? 23.398 4.762 20.226 1.00 90.81 638 THR A N 1
ATOM 5043 C CA . THR A 1 638 ? 24.634 5.544 20.272 1.00 90.81 638 THR A CA 1
ATOM 5044 C C . THR A 1 638 ? 25.817 4.632 20.595 1.00 90.81 638 THR A C 1
ATOM 5046 O O . THR A 1 638 ? 25.933 4.142 21.717 1.00 90.81 638 THR A O 1
ATOM 5049 N N . LYS A 1 639 ? 26.712 4.418 19.626 1.00 89.00 639 LYS A N 1
ATOM 5050 C CA . LYS A 1 639 ? 27.995 3.716 19.794 1.00 89.00 639 LYS A CA 1
ATOM 5051 C C . LYS A 1 639 ? 29.132 4.686 19.488 1.00 89.00 639 LYS A C 1
ATOM 5053 O O . LYS A 1 639 ? 29.137 5.316 18.435 1.00 89.00 639 LYS A O 1
ATOM 5058 N N . ASP A 1 640 ? 30.052 4.860 20.435 1.00 93.69 640 ASP A N 1
ATOM 5059 C CA . ASP A 1 640 ? 31.200 5.777 20.320 1.00 93.69 640 ASP A CA 1
ATOM 5060 C C . ASP A 1 640 ? 30.809 7.216 19.921 1.00 93.69 640 ASP A C 1
ATOM 5062 O O . ASP A 1 640 ? 31.471 7.878 19.122 1.00 93.69 640 ASP A O 1
ATOM 5066 N N . GLY A 1 641 ? 29.681 7.698 20.457 1.00 92.62 641 GLY A N 1
ATOM 5067 C CA . GLY A 1 641 ? 29.144 9.033 20.172 1.00 92.62 641 GLY A CA 1
ATOM 5068 C C . GLY A 1 641 ? 28.459 9.186 18.807 1.00 92.62 641 GLY A C 1
ATOM 5069 O O . GLY A 1 641 ? 28.035 10.291 18.479 1.00 92.62 641 GLY A O 1
ATOM 5070 N N . LYS A 1 642 ? 28.319 8.111 18.020 1.00 90.62 642 LYS A N 1
ATOM 5071 C CA . LYS A 1 642 ? 27.580 8.096 16.749 1.00 90.62 642 LYS A CA 1
ATOM 5072 C C . LYS A 1 642 ? 26.299 7.281 16.877 1.00 90.62 642 LYS A C 1
ATOM 5074 O O . LYS A 1 642 ? 26.312 6.199 17.458 1.00 90.62 642 LYS A O 1
ATOM 5079 N N . GLU A 1 643 ? 25.203 7.778 16.313 1.00 92.81 643 GLU A N 1
ATOM 5080 C CA . GLU A 1 643 ? 23.989 6.975 16.154 1.00 92.81 643 GLU A CA 1
ATOM 5081 C C . GLU A 1 643 ? 24.223 5.900 15.089 1.00 92.81 643 GLU A C 1
ATOM 5083 O O . GLU A 1 643 ? 24.614 6.198 13.962 1.00 92.81 643 GLU A O 1
ATOM 5088 N N . VAL A 1 644 ? 23.991 4.646 15.461 1.00 90.06 644 VAL A N 1
ATOM 5089 C CA . VAL A 1 644 ? 24.086 3.479 14.589 1.00 90.06 644 VAL A CA 1
ATOM 5090 C C . VAL A 1 644 ? 22.737 2.780 14.589 1.00 90.06 644 VAL A C 1
ATOM 5092 O O . VAL A 1 644 ? 22.198 2.442 15.644 1.00 90.06 644 VAL A O 1
ATOM 5095 N N . GLU A 1 645 ? 22.198 2.544 13.401 1.00 87.44 645 GLU A N 1
ATOM 5096 C CA . GLU A 1 645 ? 21.008 1.722 13.218 1.00 87.44 645 GLU A CA 1
ATOM 5097 C C . GLU A 1 645 ? 21.360 0.253 13.459 1.00 87.44 645 GLU A C 1
ATOM 5099 O O . GLU A 1 645 ? 22.265 -0.304 12.842 1.00 87.44 645 GLU A O 1
ATOM 5104 N N . THR A 1 646 ? 20.677 -0.362 14.419 1.00 85.44 646 THR A N 1
ATOM 5105 C CA . THR A 1 646 ? 20.855 -1.761 14.796 1.00 85.44 646 THR A CA 1
ATOM 5106 C C . THR A 1 646 ? 19.565 -2.507 14.461 1.00 85.44 646 THR A C 1
ATOM 5108 O O . THR A 1 646 ? 18.538 -2.234 15.092 1.00 85.44 646 THR A O 1
ATOM 5111 N N . PRO A 1 647 ? 19.579 -3.407 13.463 1.00 86.62 647 PRO A N 1
ATOM 5112 C CA . PRO A 1 647 ? 18.436 -4.257 13.186 1.00 86.62 647 PRO A CA 1
ATOM 5113 C C . PRO A 1 647 ? 18.277 -5.295 14.301 1.00 86.62 647 PRO A C 1
ATOM 5115 O O . PRO A 1 647 ? 19.252 -5.808 14.848 1.00 86.62 647 PRO A O 1
ATOM 5118 N N . ILE A 1 648 ? 17.029 -5.585 14.636 1.00 88.56 648 ILE A N 1
ATOM 5119 C CA . ILE A 1 648 ? 16.605 -6.644 15.541 1.00 88.56 648 ILE A CA 1
ATOM 5120 C C . ILE A 1 648 ? 15.589 -7.464 14.756 1.00 88.56 648 ILE A C 1
ATOM 5122 O O . ILE A 1 648 ? 14.594 -6.906 14.288 1.00 88.56 648 ILE A O 1
ATOM 5126 N N . GLN A 1 649 ? 15.848 -8.758 14.603 1.00 90.44 649 GLN A N 1
ATOM 5127 C CA . GLN A 1 649 ? 14.988 -9.703 13.895 1.00 90.44 649 GLN A CA 1
ATOM 5128 C C . GLN A 1 649 ? 14.506 -10.786 14.862 1.00 90.44 649 GLN A C 1
ATOM 5130 O O . GLN A 1 649 ? 15.177 -11.102 15.849 1.00 90.44 649 GLN A O 1
ATOM 5135 N N . TRP A 1 650 ? 13.318 -11.316 14.608 1.00 93.81 650 TRP A N 1
ATOM 5136 C CA . TRP A 1 650 ? 12.729 -12.405 15.380 1.00 93.81 650 TRP A CA 1
ATOM 5137 C C . TRP A 1 650 ? 11.728 -13.183 14.530 1.00 93.81 650 TRP A C 1
ATOM 5139 O O . TRP A 1 650 ? 11.228 -12.674 13.523 1.00 93.81 650 TRP A O 1
ATOM 5149 N N . ILE A 1 651 ? 11.431 -14.407 14.953 1.00 94.69 651 ILE A N 1
ATOM 5150 C CA . ILE A 1 651 ? 10.359 -15.225 14.389 1.00 94.69 651 ILE A CA 1
ATOM 5151 C C . ILE A 1 651 ? 9.197 -15.233 15.377 1.00 94.69 651 ILE A C 1
ATOM 5153 O O . ILE A 1 651 ? 9.393 -15.454 16.570 1.00 94.69 651 ILE A O 1
ATOM 5157 N N . GLU A 1 652 ? 7.990 -14.974 14.886 1.00 96.69 652 GLU A N 1
ATOM 5158 C CA . GLU A 1 652 ? 6.746 -15.100 15.642 1.00 96.69 652 GLU A CA 1
ATOM 5159 C C . GLU A 1 652 ? 6.056 -16.405 15.235 1.00 96.69 652 GLU A C 1
ATOM 5161 O O . GLU A 1 652 ? 5.720 -16.599 14.066 1.00 96.69 652 GLU A O 1
ATOM 5166 N N . PHE A 1 653 ? 5.838 -17.292 16.200 1.00 97.44 653 PHE A N 1
ATOM 5167 C CA . PHE A 1 653 ? 5.036 -18.501 16.062 1.00 97.44 653 PHE A CA 1
ATOM 5168 C C . PHE A 1 653 ? 3.644 -18.239 16.621 1.00 97.44 653 PHE A C 1
ATOM 5170 O O . PHE A 1 653 ? 3.499 -17.767 17.748 1.00 97.44 653 PHE A O 1
ATOM 5177 N N . VAL A 1 654 ? 2.616 -18.528 15.833 1.00 97.44 654 VAL A N 1
ATOM 5178 C CA . VAL A 1 654 ? 1.240 -18.130 16.132 1.00 97.44 654 VAL A CA 1
ATOM 5179 C C . VAL A 1 654 ? 0.336 -19.350 16.130 1.00 97.44 654 VAL A C 1
ATOM 5181 O O . VAL A 1 654 ? 0.043 -19.902 15.072 1.00 97.44 654 VAL A O 1
ATOM 5184 N N . ASP A 1 655 ? -0.143 -19.736 17.310 1.00 97.94 655 ASP A N 1
ATOM 5185 C CA . ASP A 1 655 ? -1.167 -20.762 17.493 1.00 97.94 655 ASP A CA 1
ATOM 5186 C C . ASP A 1 655 ? -2.500 -20.263 16.913 1.00 97.94 655 ASP A C 1
ATOM 5188 O O . ASP A 1 655 ? -3.173 -19.414 17.503 1.00 97.94 655 ASP A O 1
ATOM 5192 N N . ARG A 1 656 ? -2.898 -20.795 15.753 1.00 95.31 656 ARG A N 1
ATOM 5193 C CA . ARG A 1 656 ? -4.113 -20.371 15.039 1.00 95.31 656 ARG A CA 1
ATOM 5194 C C . ARG A 1 656 ? -5.414 -20.767 15.727 1.00 95.31 656 ARG A C 1
ATOM 5196 O O . ARG A 1 656 ? -6.436 -20.155 15.431 1.00 95.31 656 ARG A O 1
ATOM 5203 N N . ASP A 1 657 ? -5.375 -21.695 16.680 1.00 94.75 657 ASP A N 1
ATOM 5204 C CA . ASP A 1 657 ? -6.549 -22.030 17.494 1.00 94.75 657 ASP A CA 1
ATOM 5205 C C . ASP A 1 657 ? -6.811 -20.954 18.559 1.00 94.75 657 ASP A C 1
ATOM 5207 O O . ASP A 1 657 ? -7.940 -20.789 19.017 1.00 94.75 657 ASP A O 1
ATOM 5211 N N . VAL A 1 658 ? -5.770 -20.212 18.957 1.00 95.12 658 VAL A N 1
ATOM 5212 C CA . VAL A 1 658 ? -5.845 -19.138 19.963 1.00 95.12 658 VAL A CA 1
ATOM 5213 C C . VAL A 1 658 ? -5.902 -17.757 19.303 1.00 95.12 658 VAL A C 1
ATOM 5215 O O . VAL A 1 658 ? -6.565 -16.854 19.805 1.00 95.12 658 VAL A O 1
ATOM 5218 N N . GLN A 1 659 ? -5.210 -17.588 18.175 1.00 94.88 659 GLN A N 1
ATOM 5219 C CA . GLN A 1 659 ? -5.042 -16.329 17.445 1.00 94.88 659 GLN A CA 1
ATOM 5220 C C . GLN A 1 659 ? -5.348 -16.500 15.944 1.00 94.88 659 GLN A C 1
ATOM 5222 O O . GLN A 1 659 ? -4.466 -16.320 15.089 1.00 94.88 659 GLN A O 1
ATOM 5227 N N . PRO A 1 660 ? -6.598 -16.837 15.578 1.00 91.38 660 PRO A N 1
ATOM 5228 C CA . PRO A 1 660 ? -6.956 -17.170 14.197 1.00 91.38 660 PRO A CA 1
ATOM 5229 C C . PRO A 1 660 ? -6.702 -16.003 13.232 1.00 91.38 660 PRO A C 1
ATOM 5231 O O . PRO A 1 660 ? -6.195 -16.191 12.127 1.00 91.38 660 PRO A O 1
ATOM 5234 N N . ASN A 1 661 ? -6.957 -14.772 13.677 1.00 89.31 661 ASN A N 1
ATOM 5235 C CA . ASN A 1 661 ? -6.853 -13.560 12.864 1.00 89.31 661 ASN A CA 1
ATOM 5236 C C . ASN A 1 661 ? -5.574 -12.738 13.108 1.00 89.31 661 ASN A C 1
ATOM 5238 O O . ASN A 1 661 ? -5.474 -11.623 12.599 1.00 89.31 661 ASN A O 1
ATOM 5242 N N . TYR A 1 662 ? -4.589 -13.253 13.850 1.00 91.19 662 TYR A N 1
ATOM 5243 C CA . TYR A 1 662 ? -3.357 -12.507 14.123 1.00 91.19 662 TYR A CA 1
ATOM 5244 C C . TYR A 1 662 ? -2.541 -12.227 12.855 1.00 91.19 662 TYR A C 1
ATOM 5246 O O . TYR A 1 662 ? -2.466 -13.059 11.934 1.00 91.19 662 TYR A O 1
ATOM 5254 N N . VAL A 1 663 ? -1.918 -11.047 12.841 1.00 86.94 663 VAL A N 1
ATOM 5255 C CA . VAL A 1 663 ? -0.978 -10.575 11.820 1.00 86.94 663 VAL A CA 1
ATOM 5256 C C . VAL A 1 663 ? 0.249 -10.001 12.520 1.00 86.94 663 VAL A C 1
ATOM 5258 O O . VAL A 1 663 ? 0.106 -9.201 13.440 1.00 86.94 663 VAL A O 1
ATOM 5261 N N . ALA A 1 664 ? 1.456 -10.369 12.098 1.00 87.88 664 ALA A N 1
ATOM 5262 C CA . ALA A 1 664 ? 2.678 -9.894 12.744 1.00 87.88 664 ALA A CA 1
ATOM 5263 C C . ALA A 1 664 ? 2.760 -8.364 12.784 1.00 87.88 664 ALA A C 1
ATOM 5265 O O . ALA A 1 664 ? 2.705 -7.708 11.749 1.00 87.88 664 ALA A O 1
ATOM 5266 N N . GLN A 1 665 ? 2.949 -7.773 13.968 1.00 77.94 665 GLN A N 1
ATOM 5267 C CA . GLN A 1 665 ? 2.953 -6.307 14.137 1.00 77.94 665 GLN A CA 1
ATOM 5268 C C . GLN A 1 665 ? 4.088 -5.617 13.360 1.00 77.94 665 GLN A C 1
ATOM 5270 O O . GLN A 1 665 ? 4.025 -4.423 13.046 1.00 77.94 665 GLN A O 1
ATOM 5275 N N . ARG A 1 666 ? 5.169 -6.360 13.104 1.00 82.06 666 ARG A N 1
ATOM 5276 C CA . ARG A 1 666 ? 6.411 -5.885 12.484 1.00 82.06 666 ARG A CA 1
ATOM 5277 C C . ARG A 1 666 ? 6.903 -6.835 11.391 1.00 82.06 666 ARG A C 1
ATOM 5279 O O . ARG A 1 666 ? 8.106 -6.845 11.119 1.00 82.06 666 ARG A O 1
ATOM 5286 N N . GLY A 1 667 ? 5.987 -7.583 10.768 1.00 74.38 667 GLY A N 1
ATOM 5287 C CA . GLY A 1 667 ? 6.320 -8.539 9.716 1.00 74.38 667 GLY A CA 1
ATOM 5288 C C . GLY A 1 667 ? 7.170 -7.887 8.626 1.00 74.38 667 GLY A C 1
ATOM 5289 O O . GLY A 1 667 ? 6.845 -6.791 8.158 1.00 74.38 667 GLY A O 1
ATOM 5290 N N . VAL A 1 668 ? 8.271 -8.528 8.229 1.00 62.47 668 VAL A N 1
ATOM 5291 C CA . VAL A 1 668 ? 9.157 -7.992 7.180 1.00 62.47 668 VAL A CA 1
ATOM 5292 C C . VAL A 1 668 ? 8.427 -7.961 5.828 1.00 62.47 668 VAL A C 1
ATOM 5294 O O . VAL A 1 668 ? 8.774 -7.160 4.967 1.00 62.47 668 VAL A O 1
ATOM 5297 N N . ASP A 1 669 ? 7.356 -8.741 5.662 1.00 52.75 669 ASP A N 1
ATOM 5298 C CA . ASP A 1 669 ? 6.430 -8.672 4.519 1.00 52.75 669 ASP A CA 1
ATOM 5299 C C . ASP A 1 669 ? 5.508 -7.445 4.537 1.00 52.75 669 ASP A C 1
ATOM 5301 O O . ASP A 1 669 ? 5.057 -6.987 3.491 1.00 52.75 669 ASP A O 1
ATOM 5305 N N . MET A 1 670 ? 5.263 -6.853 5.711 1.00 37.09 670 MET A N 1
ATOM 5306 C CA . MET A 1 670 ? 4.433 -5.647 5.843 1.00 37.09 670 MET A CA 1
ATOM 5307 C C . MET A 1 670 ? 5.220 -4.346 5.639 1.00 37.09 670 MET A C 1
ATOM 5309 O O . MET A 1 670 ? 4.637 -3.264 5.529 1.00 37.09 670 MET A O 1
ATOM 5313 N N . LYS A 1 671 ? 6.554 -4.421 5.581 1.00 35.91 671 LYS A N 1
ATOM 5314 C CA . LYS A 1 671 ? 7.415 -3.315 5.159 1.00 35.91 671 LYS A CA 1
ATOM 5315 C C . LYS A 1 671 ? 7.753 -3.538 3.691 1.00 35.91 671 LYS A C 1
ATOM 5317 O O . LYS A 1 671 ? 8.302 -4.576 3.354 1.00 35.91 671 LYS A O 1
ATOM 5322 N N . LYS A 1 672 ? 7.449 -2.563 2.823 1.00 31.70 672 LYS A N 1
ATOM 5323 C CA . LYS A 1 672 ? 7.908 -2.547 1.422 1.00 31.70 672 LYS A CA 1
ATOM 5324 C C . LYS A 1 672 ? 9.347 -3.076 1.331 1.00 31.70 672 LYS A C 1
ATOM 5326 O O . LYS A 1 672 ? 10.256 -2.464 1.891 1.00 31.70 672 LYS A O 1
ATOM 5331 N N . VAL A 1 673 ? 9.518 -4.203 0.643 1.00 30.14 673 VAL A N 1
ATOM 5332 C CA . VAL A 1 673 ? 10.821 -4.815 0.362 1.00 30.14 673 VAL A CA 1
ATOM 5333 C C . VAL A 1 673 ? 11.658 -3.848 -0.498 1.00 30.14 673 VAL A C 1
ATOM 5335 O O . VAL A 1 673 ? 11.092 -3.163 -1.359 1.00 30.14 673 VAL A O 1
ATOM 5338 N N . PRO A 1 674 ? 12.985 -3.754 -0.293 1.00 29.92 674 PRO A N 1
ATOM 5339 C CA . PRO A 1 674 ? 13.878 -3.002 -1.170 1.00 29.92 674 PRO A CA 1
ATOM 5340 C C . PRO A 1 674 ? 13.835 -3.495 -2.626 1.00 29.92 674 PRO A C 1
ATOM 5342 O O . PRO A 1 674 ? 13.679 -4.675 -2.921 1.00 29.92 674 PRO A O 1
ATOM 5345 N N . THR A 1 675 ? 13.988 -2.548 -3.543 1.00 33.41 675 THR A N 1
ATOM 5346 C CA . THR A 1 675 ? 13.640 -2.597 -4.970 1.00 33.41 675 THR A CA 1
ATOM 5347 C C . THR A 1 675 ? 14.729 -3.156 -5.893 1.00 33.41 675 THR A C 1
ATOM 5349 O O . THR A 1 675 ? 15.144 -2.451 -6.814 1.00 33.41 675 THR A O 1
ATOM 5352 N N . HIS A 1 676 ? 15.225 -4.379 -5.716 1.00 36.00 676 HIS A N 1
ATOM 5353 C CA . HIS A 1 676 ? 16.103 -4.981 -6.739 1.00 36.00 676 HIS A CA 1
ATOM 5354 C C . HIS A 1 676 ? 15.440 -6.207 -7.375 1.00 36.00 676 HIS A C 1
ATOM 5356 O O . HIS A 1 676 ? 15.636 -7.336 -6.947 1.00 36.00 676 HIS A O 1
ATOM 5362 N N . GLY A 1 677 ? 14.610 -5.947 -8.395 1.00 37.84 677 GLY A N 1
ATOM 5363 C CA . GLY A 1 677 ? 14.239 -6.951 -9.396 1.00 37.84 677 GLY A CA 1
ATOM 5364 C C . GLY A 1 677 ? 15.394 -7.204 -10.373 1.00 37.84 677 GLY A C 1
ATOM 5365 O O . GLY A 1 677 ? 16.320 -6.392 -10.437 1.00 37.84 677 GLY A O 1
ATOM 5366 N N . MET A 1 678 ? 15.325 -8.319 -11.114 1.00 39.56 678 MET A N 1
ATOM 5367 C CA . MET A 1 678 ? 16.316 -8.680 -12.138 1.00 39.56 678 MET A CA 1
ATOM 5368 C C . MET A 1 678 ? 16.552 -7.516 -13.099 1.00 39.56 678 MET A C 1
ATOM 5370 O O . MET A 1 678 ? 15.613 -6.828 -13.511 1.00 39.56 678 MET A O 1
ATOM 5374 N N . ASN A 1 679 ? 17.810 -7.295 -13.458 1.00 45.59 679 ASN A N 1
ATOM 5375 C CA . ASN A 1 679 ? 18.151 -6.288 -14.453 1.00 45.59 679 ASN A CA 1
ATOM 5376 C C . ASN A 1 679 ? 17.991 -6.854 -15.878 1.00 45.59 679 ASN A C 1
ATOM 5378 O O . ASN A 1 679 ? 17.854 -8.058 -16.097 1.00 45.59 679 ASN A O 1
ATOM 5382 N N . ALA A 1 680 ? 17.995 -5.964 -16.869 1.00 41.91 680 ALA A N 1
ATOM 5383 C CA . ALA A 1 680 ? 17.766 -6.323 -18.266 1.00 41.91 680 ALA A CA 1
ATOM 5384 C C . ALA A 1 680 ? 18.784 -7.341 -18.821 1.00 41.91 680 ALA A C 1
ATOM 5386 O O . ALA A 1 680 ? 18.419 -8.152 -19.670 1.00 41.91 680 ALA A O 1
ATOM 5387 N N . ASP A 1 681 ? 20.027 -7.352 -18.325 1.00 44.19 681 ASP A N 1
ATOM 5388 C CA . ASP A 1 681 ? 21.057 -8.291 -18.785 1.00 44.19 681 ASP A CA 1
ATOM 5389 C C . ASP A 1 681 ? 20.743 -9.730 -18.341 1.00 44.19 681 ASP A C 1
ATOM 5391 O O . ASP A 1 681 ? 21.000 -10.678 -19.082 1.00 44.19 681 ASP A O 1
ATOM 5395 N N . GLU A 1 682 ? 20.120 -9.902 -17.172 1.00 45.91 682 GLU A N 1
ATOM 5396 C CA . GLU A 1 682 ? 19.702 -11.209 -16.652 1.00 45.91 682 GLU A CA 1
ATOM 5397 C C . GLU A 1 682 ? 18.517 -11.779 -17.447 1.00 45.91 682 GLU A C 1
ATOM 5399 O O . GLU A 1 682 ? 18.506 -12.973 -17.754 1.00 45.91 682 GLU A O 1
ATOM 5404 N N . ILE A 1 683 ? 17.574 -10.925 -17.865 1.00 43.06 683 ILE A N 1
ATOM 5405 C CA . ILE A 1 683 ? 16.408 -11.299 -18.690 1.00 43.06 683 ILE A CA 1
ATOM 5406 C C . ILE A 1 683 ? 16.822 -11.608 -20.142 1.00 43.06 683 ILE A C 1
ATOM 5408 O O . ILE A 1 683 ? 16.348 -12.580 -20.733 1.00 43.06 683 ILE A O 1
ATOM 5412 N N . ILE A 1 684 ? 17.750 -10.837 -20.718 1.00 46.00 684 ILE A N 1
ATOM 5413 C CA . ILE A 1 684 ? 18.276 -11.079 -22.073 1.00 46.00 684 ILE A CA 1
ATOM 5414 C C . ILE A 1 684 ? 19.149 -12.339 -22.102 1.00 46.00 684 ILE A C 1
ATOM 5416 O O . ILE A 1 684 ? 19.018 -13.163 -23.007 1.00 46.00 684 ILE A O 1
ATOM 5420 N N . ALA A 1 685 ? 20.002 -12.547 -21.094 1.00 45.75 685 ALA A N 1
ATOM 5421 C CA . ALA A 1 685 ? 20.763 -13.788 -20.965 1.00 45.75 685 ALA A CA 1
ATOM 5422 C C . ALA A 1 685 ? 19.834 -15.003 -20.801 1.00 45.75 685 ALA A C 1
ATOM 5424 O O . ALA A 1 685 ? 20.140 -16.082 -21.303 1.00 45.75 685 ALA A O 1
ATOM 5425 N N . LEU A 1 686 ? 18.678 -14.824 -20.151 1.00 40.28 686 LEU A N 1
ATOM 5426 C CA . LEU A 1 686 ? 17.586 -15.796 -20.098 1.00 40.28 686 LEU A CA 1
ATOM 5427 C C . LEU A 1 686 ? 17.051 -16.154 -21.488 1.00 40.28 686 LEU A C 1
ATOM 5429 O O . LEU A 1 686 ? 17.091 -17.325 -21.861 1.00 40.28 686 LEU A O 1
ATOM 5433 N N . SER A 1 687 ? 16.562 -15.165 -22.244 1.00 41.47 687 SER A N 1
ATOM 5434 C CA . SER A 1 687 ? 15.830 -15.418 -23.491 1.00 41.47 687 SER A CA 1
ATOM 5435 C C . SER A 1 687 ? 16.744 -15.898 -24.617 1.00 41.47 687 SER A C 1
ATOM 5437 O O . SER A 1 687 ? 16.354 -16.773 -25.392 1.00 41.47 687 SER A O 1
ATOM 5439 N N . VAL A 1 688 ? 17.992 -15.415 -24.665 1.00 47.00 688 VAL A N 1
ATOM 5440 C CA . VAL A 1 688 ? 19.005 -15.893 -25.616 1.00 47.00 688 VAL A CA 1
ATOM 5441 C C . VAL A 1 688 ? 19.403 -17.332 -25.287 1.00 47.00 688 VAL A C 1
ATOM 5443 O O . VAL A 1 688 ? 19.470 -18.163 -26.190 1.00 47.00 688 VAL A O 1
ATOM 5446 N N . PHE A 1 689 ? 19.605 -17.666 -24.006 1.00 42.72 689 PHE A N 1
ATOM 5447 C CA . PHE A 1 689 ? 19.913 -19.036 -23.585 1.00 42.72 689 PHE A CA 1
ATOM 5448 C C . PHE A 1 689 ? 18.778 -20.012 -23.935 1.00 42.72 689 PHE A C 1
ATOM 5450 O O . PHE A 1 689 ? 19.042 -21.089 -24.468 1.00 42.72 689 PHE A O 1
ATOM 5457 N N . CYS A 1 690 ? 17.521 -19.616 -23.712 1.00 42.50 690 CYS A N 1
ATOM 5458 C CA . CYS A 1 690 ? 16.344 -20.425 -24.036 1.00 42.50 690 CYS A CA 1
ATOM 5459 C C . CYS A 1 690 ? 16.118 -20.566 -25.551 1.00 42.50 690 CYS A C 1
ATOM 5461 O O . CYS A 1 690 ? 15.851 -21.668 -26.018 1.00 42.50 690 CYS A O 1
ATOM 5463 N N . THR A 1 691 ? 16.302 -19.498 -26.337 1.00 43.47 691 THR A N 1
ATOM 5464 C CA . THR A 1 691 ? 16.199 -19.553 -27.809 1.00 43.47 691 THR A CA 1
ATOM 5465 C C . THR A 1 691 ? 17.263 -20.479 -28.410 1.00 43.47 691 THR A C 1
ATOM 5467 O O . THR A 1 691 ? 16.966 -21.286 -29.287 1.00 43.47 691 THR A O 1
ATOM 5470 N N . VAL A 1 692 ? 18.503 -20.424 -27.908 1.00 46.41 692 VAL A N 1
ATOM 5471 C CA . VAL A 1 692 ? 19.591 -21.310 -28.362 1.00 46.41 692 VAL A CA 1
ATOM 5472 C C . VAL A 1 692 ? 19.320 -22.772 -27.982 1.00 46.41 692 VAL A C 1
ATOM 5474 O O . VAL A 1 692 ? 19.546 -23.662 -28.803 1.00 46.41 692 VAL A O 1
ATOM 5477 N N . GLN A 1 693 ? 18.794 -23.035 -26.782 1.00 43.41 693 GLN A N 1
ATOM 5478 C CA . GLN A 1 693 ? 18.384 -24.379 -26.346 1.00 43.41 693 GLN A CA 1
ATOM 5479 C C . GLN A 1 693 ? 17.229 -24.930 -27.197 1.00 43.41 693 GLN A C 1
ATOM 5481 O O . GLN A 1 693 ? 17.331 -26.049 -27.694 1.00 43.41 693 GLN A O 1
ATOM 5486 N N . ALA A 1 694 ? 16.190 -24.132 -27.458 1.00 41.25 694 ALA A N 1
ATOM 5487 C CA . ALA A 1 694 ? 15.046 -24.531 -28.277 1.00 41.25 694 ALA A CA 1
ATOM 5488 C C . ALA A 1 694 ? 15.446 -24.866 -29.726 1.00 41.25 694 ALA A C 1
ATOM 5490 O O . ALA A 1 694 ? 15.015 -25.883 -30.264 1.00 41.25 694 ALA A O 1
ATOM 5491 N N . VAL A 1 695 ? 16.333 -24.072 -30.343 1.00 48.09 695 VAL A N 1
ATOM 5492 C CA . VAL A 1 695 ? 16.876 -24.356 -31.688 1.00 48.09 695 VAL A CA 1
ATOM 5493 C C . VAL A 1 695 ? 17.741 -25.621 -31.691 1.00 48.09 695 VAL A C 1
ATOM 5495 O O . VAL A 1 695 ? 17.697 -26.396 -32.645 1.00 48.09 695 VAL A O 1
ATOM 5498 N N . THR A 1 696 ? 18.500 -25.865 -30.618 1.00 43.75 696 THR A N 1
ATOM 5499 C CA . THR A 1 696 ? 19.329 -27.073 -30.486 1.00 43.75 696 THR A CA 1
ATOM 5500 C C . THR A 1 696 ? 18.459 -28.325 -30.347 1.00 43.75 696 THR A C 1
ATOM 5502 O O . THR A 1 696 ? 18.698 -29.306 -31.044 1.00 43.75 696 THR A O 1
ATOM 5505 N N . ILE A 1 697 ? 17.408 -28.276 -29.524 1.00 42.22 697 ILE A N 1
ATOM 5506 C CA . ILE A 1 697 ? 16.465 -29.388 -29.325 1.00 42.22 697 ILE A CA 1
ATOM 5507 C C . ILE A 1 697 ? 15.645 -29.645 -30.596 1.00 42.22 697 ILE A C 1
ATOM 5509 O O . ILE A 1 697 ? 15.536 -30.791 -31.023 1.00 42.22 697 ILE A O 1
ATOM 5513 N N . ALA A 1 698 ? 15.151 -28.601 -31.270 1.00 44.00 698 ALA A N 1
ATOM 5514 C CA . ALA A 1 698 ? 14.475 -28.742 -32.561 1.00 44.00 698 ALA A CA 1
ATOM 5515 C C . ALA A 1 698 ? 15.397 -29.363 -33.629 1.00 44.00 698 ALA A C 1
ATOM 5517 O O . ALA A 1 698 ? 14.962 -30.207 -34.410 1.00 44.00 698 ALA A O 1
ATOM 5518 N N . GLY A 1 699 ? 16.687 -29.009 -33.627 1.00 52.44 699 GLY A N 1
ATOM 5519 C CA . GLY A 1 699 ? 17.697 -29.634 -34.484 1.00 52.44 699 GLY A CA 1
ATOM 5520 C C . GLY A 1 699 ? 17.964 -31.107 -34.154 1.00 52.44 699 GLY A C 1
ATOM 5521 O O . GLY A 1 699 ? 18.180 -31.899 -35.068 1.00 52.44 699 GLY A O 1
ATOM 5522 N N . MET A 1 700 ? 17.910 -31.496 -32.876 1.00 46.59 700 MET A N 1
ATOM 5523 C CA . MET A 1 700 ? 18.062 -32.894 -32.447 1.00 46.59 700 MET A CA 1
ATOM 5524 C C . MET A 1 700 ? 16.834 -33.740 -32.817 1.00 46.59 700 MET A C 1
ATOM 5526 O O . MET A 1 700 ? 16.996 -34.830 -33.356 1.00 46.59 700 MET A O 1
ATOM 5530 N N . ILE A 1 701 ? 15.621 -33.209 -32.642 1.00 45.50 701 ILE A N 1
ATOM 5531 C CA . ILE A 1 701 ? 14.366 -33.890 -33.012 1.00 45.50 701 ILE A CA 1
ATOM 5532 C C . ILE A 1 701 ? 14.255 -34.073 -34.539 1.00 45.50 701 ILE A C 1
ATOM 5534 O O . ILE A 1 701 ? 13.828 -35.123 -35.022 1.00 45.50 701 ILE A O 1
ATOM 5538 N N . LEU A 1 702 ? 14.684 -33.080 -35.323 1.00 48.66 702 LEU A N 1
ATOM 5539 C CA . LEU A 1 702 ? 14.688 -33.169 -36.789 1.00 48.66 702 LEU A CA 1
ATOM 5540 C C . LEU A 1 702 ? 15.840 -34.030 -37.339 1.00 48.66 702 LEU A C 1
ATOM 5542 O O . LEU A 1 702 ? 15.728 -34.553 -38.444 1.00 48.66 702 LEU A O 1
ATOM 5546 N N . GLY A 1 703 ? 16.928 -34.201 -36.583 1.00 46.72 703 GLY A N 1
ATOM 5547 C CA . GLY A 1 703 ? 18.063 -35.053 -36.957 1.00 46.72 703 GLY A CA 1
ATOM 5548 C C . GLY A 1 703 ? 17.834 -36.551 -36.733 1.00 46.72 703 GLY A C 1
ATOM 5549 O O . GLY A 1 703 ? 18.494 -37.361 -37.373 1.00 46.72 703 GLY A O 1
ATOM 5550 N N . GLU A 1 704 ? 16.895 -36.935 -35.865 1.00 42.97 704 GLU A N 1
ATOM 5551 C CA . GLU A 1 704 ? 16.521 -38.342 -35.637 1.00 42.97 704 GLU A CA 1
ATOM 5552 C C . GLU A 1 704 ? 15.435 -38.851 -36.604 1.00 42.97 704 GLU A C 1
ATOM 5554 O O . GLU A 1 704 ? 15.128 -40.042 -36.628 1.00 42.97 704 GLU A O 1
ATOM 5559 N N . THR A 1 705 ? 14.870 -37.968 -37.435 1.00 42.22 705 THR A N 1
ATOM 5560 C CA . THR A 1 705 ? 13.847 -38.302 -38.446 1.00 42.22 705 THR A CA 1
ATOM 5561 C C . THR A 1 705 ? 14.365 -38.276 -39.894 1.00 42.22 705 THR A C 1
ATOM 5563 O O . THR A 1 705 ? 13.577 -38.430 -40.831 1.00 42.22 705 THR A O 1
ATOM 5566 N N . SER A 1 706 ? 15.687 -38.165 -40.083 1.00 38.44 706 SER A N 1
ATOM 5567 C CA . SER A 1 706 ? 16.410 -38.354 -41.356 1.00 38.44 706 SER A CA 1
ATOM 5568 C C . SER A 1 706 ? 17.354 -39.544 -41.279 1.00 38.44 706 SER A C 1
ATOM 5570 O O . SER A 1 706 ? 17.413 -40.319 -42.261 1.00 38.44 706 SER A O 1
#

Mean predicted aligned error: 18.79 Å

Radius of gyration: 31.46 Å; Cα contacts (8 Å, |Δi|>4): 1034; chains: 1; bounding box: 64×79×87 Å

pLDDT: mean 79.11, std 19.3, range [21.55, 98.56]

Solvent-accessible surface area (backbone atoms only — not comparable to full-atom values): 40788 Å² total; per-residue (Å²): 134,80,92,74,39,51,65,38,78,89,28,74,39,72,39,57,82,69,46,24,64,52,77,51,56,81,83,48,70,85,57,71,66,96,64,75,48,66,60,39,48,52,54,27,57,77,39,73,30,54,70,49,48,55,50,44,53,54,53,50,48,64,51,40,65,84,59,82,49,71,54,59,50,27,51,49,47,61,69,43,36,62,58,30,46,79,43,45,27,47,72,32,42,27,55,49,73,48,94,76,58,97,48,47,41,37,30,38,40,39,38,35,35,91,82,40,46,92,82,75,66,76,67,91,44,55,44,45,70,36,48,65,36,79,94,66,74,42,74,36,52,57,43,45,25,66,46,62,51,82,66,57,46,98,78,41,75,82,75,68,74,46,70,62,42,46,50,54,26,58,77,49,72,35,54,73,57,50,54,51,51,50,49,52,58,67,73,39,79,69,30,40,45,99,86,68,47,76,33,63,71,52,47,45,60,54,43,61,77,49,39,66,64,39,47,76,50,44,28,46,74,44,46,31,50,51,74,59,94,92,46,75,48,43,32,37,39,42,33,31,63,86,60,26,60,92,85,67,69,76,88,36,45,69,57,81,59,52,64,60,54,56,47,48,74,70,72,60,78,85,86,86,83,86,85,88,67,96,69,63,29,70,45,69,40,57,52,96,88,57,95,48,72,60,97,59,75,48,71,64,42,48,51,52,33,54,75,45,65,53,46,70,78,58,54,47,32,54,58,48,31,42,58,72,40,73,34,64,71,45,30,55,51,51,49,52,32,40,74,71,64,29,40,89,51,68,53,56,50,51,39,48,52,53,38,42,76,44,40,29,45,78,41,71,32,37,41,58,38,89,89,43,66,40,38,28,41,37,46,32,39,40,82,87,45,71,84,73,77,69,74,33,38,78,85,64,64,76,72,42,50,100,82,73,52,76,68,52,87,60,42,66,32,84,93,63,77,37,76,36,57,54,47,46,35,68,49,66,68,77,46,68,66,47,57,74,76,52,72,53,64,72,44,48,54,49,30,49,77,55,72,35,50,67,60,48,53,52,52,50,47,52,52,67,70,39,71,69,26,34,48,96,87,68,45,78,32,66,70,48,42,48,57,54,48,62,78,44,38,65,68,39,43,79,56,45,25,48,71,45,55,29,51,48,69,55,91,98,53,72,74,46,46,30,40,40,44,32,29,46,90,68,33,64,77,67,51,69,71,40,29,64,89,40,65,28,94,28,70,46,81,54,99,88,50,71,48,79,33,29,49,46,36,23,63,50,74,64,78,46,66,64,53,64,75,76,54,74,51,66,58,42,50,53,49,25,59,76,45,72,36,51,70,58,50,52,50,49,52,53,52,63,49,71,68,33,60,92,84,46,100,57,67,66,75,45,72,65,59,54,48,53,51,46,66,68,46,26,65,62,37,41,78,49,44,27,44,66,39,57,29,52,49,76,42,80,41,76,55,97,89,37,81,40,80,44,79,47,42,32,41,37,40,32,32,37,89,64,32,62,71,62,71,68,95,43,24,52,84,78,42,87,72,83,90,78,73,87,53,70,68,60,55,49,56,46,54,52,51,50,53,54,48,52,54,51,51,54,51,52,62,58,58,75,77,112

Nearest PDB structures (foldseek):
  2ek0-assembly1_A  TM=5.289E-01  e=8.124E-01  Thermus thermophilus
  3e05-assembly2_F  TM=5.949E-01  e=5.183E+00  Geobacter metallireducens GS-15
  3e05-assembly2_H  TM=5.135E-01  e=5.456E+00  Geobacter metallireducens GS-15
  1umj-assembly1_A  TM=2.951E-01  e=5.745E+00  Pyrococcus horikoshii OT3
  1vhf-assembly1_A  TM=2.279E-01  e=4.007E+00  Thermotoga maritima

Sequence (706 aa):
MTDEGTRVANGQHTVPAGIAVETFADNFKGKLAKITPAAVSELLHSKDAMGAYRTLIGKAALETTDTFSVPNLVDIVKECQPKFQEKGVTVALCLLESDIGNFRWFWFEFIDHALFPSGTYNPEYDISNYQVVLDGVHGIPPGVAVEKLSDWSSSHLVKNCPLEVQAILESKLLTSEYDRMVKTLKESIKTRTSIGSWRTTVIAEILKEFQPVFESRGVEVVVCKAVQGWDEYKWLEFIDIEVAPQHYFPKYAVDKNYQSERLSKRNISMGSSFFGGEDVATEALVTDGVIKVASDCPDDVAVLLEEKGISDTEYDLLDSAISHSKSMRNFVEVWRLVEQKVVEFPPIQQLRDTFLAKGVKLILCESIGKFGKMYWLEYVDTEASPDYTTPYDSGLAGDFDAQGQVYGEATGAANGWLKVPEGVYVEGLNGVKKLTDECPPKVRDFLTRKGLSATYDQFIEAIVKSKKTRNWARSWRTAEIQNVLNDFQELFLSNGVKLVLCKIIPDGGLAYRWFEFIDLSVAERYVPQFDFDNEGPSDLETLQTTLKFPNGVAVEKLTDYKSLMEHILEPVTEMMEKKNCMDLYVALVEILCRGGDENEKKVGWSDHHMREVVNVLGPRFESKGVSMFLSAKVEKVTKDGKEVETPIQWIEFVDRDVQPNYVAQRGVDMKKVPTHGMNADEIIALSVFCTVQAVTIAGMILGETS